Protein 5ZKP (pdb70)

InterPro domains:
  IPR000276 G protein-coupled receptor, rhodopsin-like [PF00001] (33-293)
  IPR000276 G protein-coupled receptor, rhodopsin-like [PR00237] (17-41)
  IPR000276 G protein-coupled receptor, rhodopsin-like [PR00237] (52-73)
  IPR000276 G protein-coupled receptor, rhodopsin-like [PR00237] (97-119)
  IPR000276 G protein-coupled receptor, rhodopsin-like [PR00237] (187-210)
  IPR000276 G protein-coupled receptor, rhodopsin-like [PR00237] (230-254)
  IPR000276 G protein-coupled receptor, rhodopsin-like [PR00237] (275-301)
  IPR000276 G protein-coupled receptor, rhodopsin-like [PS00237] (103-119)
  IPR002282 Platelet-activating factor receptor [PR01153] (2-20)
  IPR002282 Platelet-activating factor receptor [PR01153] (39-55)
  IPR002282 Platelet-activating factor receptor [PR01153] (73-89)
  IPR002282 Platelet-activating factor receptor [PR01153] (109-134)
  IPR002282 Platelet-activating factor receptor [PR01153] (149-171)
  IPR002282 Platelet-activating factor receptor [PR01153] (171-188)
  IPR002282 Platelet-activating factor receptor [PR01153] (211-232)
  IPR002282 Platelet-activating factor receptor [PR01153] (247-261)
  IPR002282 Platelet-activating factor receptor [PR01153] (268-280)
  IPR002282 Platelet-activating factor receptor [PR01153] (294-316)
  IPR002282 Platelet-activating factor receptor [PR01153] (317-341)
  IPR017452 GPCR, rhodopsin-like, 7TM [PS50262] (32-293)

Secondary structure (P-SEA, 3-state):
cccccccccaaaaaaaaaaaaaaaaaaaaaaaaaaaaacccccaaaaaaaaaaaaaaaaaaaaaaaaaaaaaaacccccccaaaaaaaaaaaaaaaaaaaaaaaaaaaaaaaaccccccccaaaaaaaaaaaaaacccbbbbbcccccbbbbbccccccccccaaaaaaaaaaaaaaaaaaaaaaaaaaaaaaaacccbbbbbbbbccaaaaaaaaaaaaaaaaaccbbbbbcccccccccccccccbbbbbbbbbbcccccccccaaaaaaacccccccccbbbbbbcccccccccaaaaaaaaaaaaaacccccccbbbbcccccccaaaaaaaaaaaaaaccaaaaaaaaaaaaaaaaaacccaaaaaacaaaaaaaaccccaaaaaaaaaaaaaaaaaaacccccaaaaaaaaaacaaaaaaaaaaaaaccc

B-factor: mean 105.31, std 24.88, range [57.72, 198.07]

Nearest PDB structures (foldseek):
  5zkp-assembly1_A  TM=1.002E+00  e=3.552E-67  Homo sapiens
  7ddz-assembly1_A  TM=7.246E-01  e=2.138E-30  Enterobacteria phage RB59
  7k15-assembly1_A  TM=4.803E-01  e=3.560E-31  Homo sapiens
  6li1-assembly1_A  TM=4.439E-01  e=3.660E-28  Homo sapiens
  5tgz-assembly1_A  TM=4.148E-01  e=1.248E-27  Homo sapiens

Organism: Homo sapiens (NCBI:txid9606)

Solvent-accessible surface area: 22364 Å² total; per-residue (Å²): 140,108,96,56,41,2,81,77,6,24,96,46,0,15,101,31,5,48,96,10,59,87,86,0,54,106,13,2,37,133,6,56,175,15,8,50,157,64,12,99,61,80,157,54,81,95,8,40,102,89,22,44,86,32,12,126,56,24,59,90,6,2,113,6,0,51,47,24,21,78,6,14,104,50,96,0,30,11,124,83,91,134,109,64,0,13,57,0,9,16,32,30,59,41,24,5,63,31,6,7,33,86,4,14,87,20,2,110,38,28,66,91,22,31,19,84,96,148,176,103,133,102,173,82,59,61,63,46,30,28,50,84,16,98,144,26,88,6,15,32,74,58,76,52,130,97,36,131,32,102,23,25,29,6,63,49,47,49,57,87,80,100,31,82,11,68,115,51,34,65,128,39,5,131,37,6,54,112,49,28,91,90,1,44,113,14,2,82,49,1,34,139,26,17,131,96,125,12,19,0,0,0,0,23,0,18,92,117,22,42,0,62,38,0,0,93,6,0,16,151,24,0,48,98,46,38,28,103,42,43,50,91,43,8,76,76,21,148,21,68,28,16,0,109,71,29,76,2,0,0,0,0,0,12,29,111,27,138,138,68,40,84,20,7,75,53,0,69,89,7,42,94,30,0,101,107,0,18,1,148,59,41,41,0,0,0,0,0,5,18,62,74,95,162,164,122,61,1,7,1,0,62,26,0,23,116,46,0,141,136,33,43,15,83,43,27,43,120,7,20,89,11,78,25,71,0,130,91,31,122,115,94,1,44,28,17,0,97,65,0,59,34,30,13,30,75,56,52,108,63,7,55,153,3,2,57,35,1,15,47,12,0,89,104,3,0,22,34,16,5,86,17,27,46,40,20,2,53,5,59,41,62,117,100,65,100,86,64,31,80,57,22,12,43,40,20,11,72,11,34,10,65,5,0,39,2,7,19,54,12,0,80,2,19,20,44,18,6,118,71,12,91,91,85,62,25,67,82,31,73,80,124,30,99,104,114

GO terms:
  GO:0004992 platelet activating factor receptor activity (F, TAS)
  GO:0004930 G protein-coupled receptor activity (F, TAS)
  GO:0005886 plasma membrane (C, TAS)
  GO:0006935 chemotaxis (P, TAS)
  GO:0006954 inflammatory response (P, TAS)
  GO:0006955 immune response (P, TAS)
  GO:0007186 G protein-coupled receptor signaling pathway (P, TAS)
  GO:0070821 tertiary granule membrane (C, TAS)
  GO:0030667 secretory granule membrane (C, TAS)
  GO:0005515 protein binding (F, IPI)
  GO:0005886 plasma membrane (C, IDA)
  GO:0004992 platelet activating factor receptor activity (F, IDA)
  GO:0005543 phospholipid binding (F, IDA)
  GO:0007200 phospholipase C-activating G protein-coupled receptor signaling pathway (P, IMP)

Radius of gyration: 29.9 Å; Cα contacts (8 Å, |Δi|>4): 580; chains: 1; bounding box: 45×47×102 Å

Structure (mmCIF, N/CA/C/O backbone):
data_5ZKP
#
_entry.id   5ZKP
#
_cell.length_a   67.050
_cell.length_b   67.050
_cell.length_c   280.250
_cell.angle_alpha   90.00
_cell.angle_beta   90.00
_cell.angle_gamma   120.00
#
_symmetry.space_group_name_H-M   'P 32 2 1'
#
loop_
_entity.id
_entity.type
_entity.pdbx_description
1 polymer 'Platelet-activating factor receptor,Flavodoxin,Platelet-activating factor receptor'
2 non-polymer N1,N1-dimethyl-N2-[(pyridin-3-yl)methyl]-N2-{4-[2,4,6-tri(propan-2-yl)phenyl]-1,3-thiazol-2-yl}ethane-1,2-diamine
3 non-polymer 'FLAVIN MONONUCLEOTIDE'
#
loop_
_atom_site.group_PDB
_atom_site.id
_atom_site.type_symbol
_atom_site.label_atom_id
_atom_site.label_alt_id
_atom_site.label_comp_id
_atom_site.label_asym_id
_atom_site.label_entity_id
_atom_site.label_seq_id
_atom_site.pdbx_PDB_ins_code
_atom_site.Cartn_x
_atom_site.Cartn_y
_atom_site.Cartn_z
_atom_site.occupancy
_atom_site.B_iso_or_equiv
_atom_site.auth_seq_id
_atom_site.auth_comp_id
_atom_site.auth_asym_id
_atom_site.auth_atom_id
_atom_site.pdbx_PDB_model_num
ATOM 1 N N . SER A 1 8 ? 34.981 -3.992 30.853 1.00 147.38 6 SER A N 1
ATOM 2 C CA . SER A 1 8 ? 35.470 -5.041 31.750 1.00 150.75 6 SER A CA 1
ATOM 3 C C . SER A 1 8 ? 35.985 -6.244 30.952 1.00 154.06 6 SER A C 1
ATOM 4 O O . SER A 1 8 ? 37.142 -6.632 31.130 1.00 155.44 6 SER A O 1
ATOM 6 N N . SER A 1 9 ? 35.140 -6.813 30.053 1.00 147.75 7 SER A N 1
ATOM 7 C CA . SER A 1 9 ? 35.505 -7.909 29.143 1.00 146.10 7 SER A CA 1
ATOM 8 C C . SER A 1 9 ? 36.387 -7.285 28.040 1.00 143.92 7 SER A C 1
ATOM 9 O O . SER A 1 9 ? 35.921 -7.018 26.925 1.00 140.32 7 SER A O 1
ATOM 12 N N . HIS A 1 10 ? 37.659 -7.004 28.400 1.00 139.28 8 HIS A N 1
ATOM 13 C CA . HIS A 1 10 ? 38.669 -6.355 27.560 1.00 135.80 8 HIS A CA 1
ATOM 14 C C . HIS A 1 10 ? 39.177 -7.262 26.421 1.00 132.82 8 HIS A C 1
ATOM 15 O O . HIS A 1 10 ? 40.390 -7.438 26.240 1.00 133.15 8 HIS A O 1
ATOM 17 N N . MET A 1 11 ? 38.237 -7.814 25.637 1.00 123.18 9 MET A N 1
ATOM 18 C CA . MET A 1 11 ? 38.594 -8.651 24.506 1.00 120.49 9 MET A CA 1
ATOM 19 C C . MET A 1 11 ? 39.122 -7.754 23.412 1.00 118.19 9 MET A C 1
ATOM 20 O O . MET A 1 11 ? 38.386 -6.958 22.822 1.00 114.70 9 MET A O 1
ATOM 25 N N . ASP A 1 12 ? 40.435 -7.837 23.219 1.00 113.66 10 ASP A N 1
ATOM 26 C CA . ASP A 1 12 ? 41.175 -7.019 22.283 1.00 110.92 10 ASP A CA 1
ATOM 27 C C . ASP A 1 12 ? 42.454 -7.733 21.827 1.00 114.69 10 ASP A C 1
ATOM 28 O O . ASP A 1 12 ? 42.935 -8.653 22.497 1.00 116.78 10 ASP A O 1
ATOM 33 N N . SER A 1 13 ? 42.978 -7.311 20.660 1.00 108.27 11 SER A N 1
ATOM 34 C CA . SER A 1 13 ? 44.230 -7.782 20.075 1.00 107.93 11 SER A CA 1
ATOM 35 C C . SER A 1 13 ? 45.142 -6.559 20.048 1.00 109.97 11 SER A C 1
ATOM 36 O O . SER A 1 13 ? 44.955 -5.677 19.209 1.00 107.52 11 SER A O 1
ATOM 39 N N . GLU A 1 14 ? 46.084 -6.478 21.010 1.00 107.22 12 GLU A N 1
ATOM 40 C CA . GLU A 1 14 ? 47.013 -5.356 21.171 1.00 107.36 12 GLU A CA 1
ATOM 41 C C . GLU A 1 14 ? 47.877 -5.062 19.933 1.00 108.59 12 GLU A C 1
ATOM 42 O O . GLU A 1 14 ? 48.269 -3.908 19.723 1.00 108.27 12 GLU A O 1
ATOM 44 N N . PHE A 1 15 ? 48.148 -6.096 19.107 1.00 102.58 13 PHE A N 1
ATOM 45 C CA . PHE A 1 15 ? 48.961 -5.987 17.900 1.00 100.65 13 PHE A CA 1
ATOM 46 C C . PHE A 1 15 ? 48.285 -5.174 16.790 1.00 100.08 13 PHE A C 1
ATOM 47 O O . PHE A 1 15 ? 48.986 -4.695 15.892 1.00 99.95 13 PHE A O 1
ATOM 55 N N . ARG A 1 16 ? 46.937 -5.014 16.843 1.00 92.49 14 ARG A N 1
ATOM 56 C CA . ARG A 1 16 ? 46.190 -4.278 15.817 1.00 88.24 14 ARG A CA 1
ATOM 57 C C . ARG A 1 16 ? 46.534 -2.773 15.789 1.00 92.30 14 ARG A C 1
ATOM 58 O O . ARG A 1 16 ? 46.567 -2.179 14.715 1.00 90.79 14 ARG A O 1
ATOM 66 N N . TYR A 1 17 ? 46.856 -2.190 16.939 1.00 91.19 15 TYR A N 1
ATOM 67 C CA . TYR A 1 17 ? 47.218 -0.778 17.050 1.00 92.40 15 TYR A CA 1
ATOM 68 C C . TYR A 1 17 ? 48.548 -0.429 16.374 1.00 101.17 15 TYR A C 1
ATOM 69 O O . TYR A 1 17 ? 48.824 0.745 16.140 1.00 101.72 15 TYR A O 1
ATOM 78 N N . THR A 1 18 ? 49.357 -1.449 16.054 1.00 100.38 16 THR A N 1
ATOM 79 C CA . THR A 1 18 ? 50.639 -1.314 15.364 1.00 102.38 16 THR A CA 1
ATOM 80 C C . THR A 1 18 ? 50.514 -1.889 13.929 1.00 104.47 16 THR A C 1
ATOM 81 O O . THR A 1 18 ? 51.067 -1.307 12.988 1.00 105.55 16 THR A O 1
ATOM 85 N N . LEU A 1 19 ? 49.746 -2.995 13.763 1.00 97.05 17 LEU A N 1
ATOM 86 C CA . LEU A 1 19 ? 49.518 -3.656 12.479 1.00 94.22 17 LEU A CA 1
ATOM 87 C C . LEU A 1 19 ? 48.705 -2.808 11.507 1.00 94.25 17 LEU A C 1
ATOM 88 O O . LEU A 1 19 ? 49.039 -2.778 10.318 1.00 93.79 17 LEU A O 1
ATOM 93 N N . PHE A 1 20 ? 47.621 -2.166 11.980 1.00 87.82 18 PHE A N 1
ATOM 94 C CA . PHE A 1 20 ? 46.767 -1.398 11.077 1.00 84.84 18 PHE A CA 1
ATOM 95 C C . PHE A 1 20 ? 47.398 -0.083 10.606 1.00 90.15 18 PHE A C 1
ATOM 96 O O . PHE A 1 20 ? 47.471 0.056 9.386 1.00 89.04 18 PHE A O 1
ATOM 104 N N . PRO A 1 21 ? 47.942 0.840 11.453 1.00 88.54 19 PRO A N 1
ATOM 105 C CA . PRO A 1 21 ? 48.580 2.047 10.895 1.00 89.33 19 PRO A CA 1
ATOM 106 C C . PRO A 1 21 ? 49.632 1.791 9.808 1.00 94.70 19 PRO A C 1
ATOM 107 O O . PRO A 1 21 ? 49.594 2.475 8.792 1.00 93.62 19 PRO A O 1
ATOM 111 N N . ILE A 1 22 ? 50.519 0.789 9.978 1.00 93.84 20 ILE A N 1
ATOM 112 C CA . ILE A 1 22 ? 51.549 0.478 8.978 1.00 95.64 20 ILE A CA 1
ATOM 113 C C . ILE A 1 22 ? 50.919 -0.076 7.669 1.00 98.81 20 ILE A C 1
ATOM 114 O O . ILE A 1 22 ? 51.151 0.508 6.606 1.00 98.79 20 ILE A O 1
ATOM 119 N N . VAL A 1 23 ? 50.090 -1.155 7.752 1.00 93.85 21 VAL A N 1
ATOM 120 C CA . VAL A 1 23 ? 49.436 -1.788 6.590 1.00 90.73 21 VAL A CA 1
ATOM 121 C C . VAL A 1 23 ? 48.598 -0.771 5.824 1.00 92.64 21 VAL A C 1
ATOM 122 O O . VAL A 1 23 ? 48.815 -0.603 4.629 1.00 92.60 21 VAL A O 1
ATOM 126 N N . TYR A 1 24 ? 47.701 -0.049 6.525 1.00 87.80 22 TYR A N 1
ATOM 127 C CA . TYR A 1 24 ? 46.812 0.949 5.933 1.00 85.62 22 TYR A CA 1
ATOM 128 C C . TYR A 1 24 ? 47.568 2.138 5.332 1.00 92.51 22 TYR A C 1
ATOM 129 O O . TYR A 1 24 ? 47.102 2.700 4.342 1.00 91.46 22 TYR A O 1
ATOM 138 N N . SER A 1 25 ? 48.763 2.462 5.847 1.00 92.11 23 SER A N 1
ATOM 139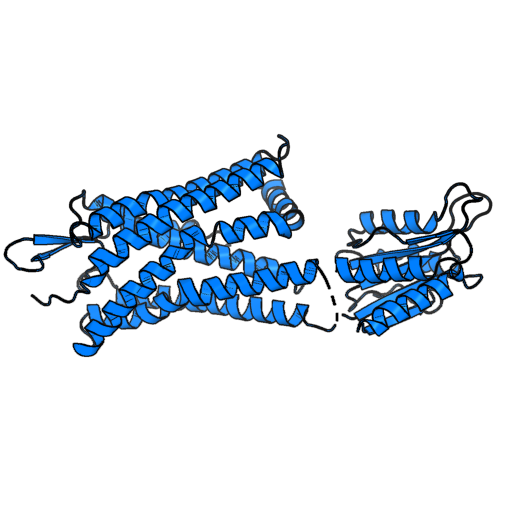 C CA . SER A 1 25 ? 49.538 3.530 5.226 1.00 94.18 23 SER A CA 1
ATOM 140 C C . SER A 1 25 ? 50.317 2.999 4.003 1.00 98.71 23 SER A C 1
ATOM 141 O O . SER A 1 25 ? 50.588 3.764 3.071 1.00 99.27 23 SER A O 1
ATOM 144 N N . ILE A 1 26 ? 50.627 1.683 3.980 1.00 94.47 24 ILE A N 1
ATOM 145 C CA . ILE A 1 26 ? 51.310 1.071 2.832 1.00 94.27 24 ILE A CA 1
ATOM 146 C C . ILE A 1 26 ? 50.285 0.866 1.709 1.00 93.53 24 ILE A C 1
ATOM 147 O O . ILE A 1 26 ? 50.568 1.208 0.564 1.00 93.03 24 ILE A O 1
ATOM 152 N N . ILE A 1 27 ? 49.076 0.388 2.044 1.00 87.61 25 ILE A N 1
ATOM 153 C CA . ILE A 1 27 ? 48.036 0.163 1.036 1.00 85.24 25 ILE A CA 1
ATOM 154 C C . ILE A 1 27 ? 47.429 1.485 0.562 1.00 88.07 25 ILE A C 1
ATOM 155 O O . ILE A 1 27 ? 46.835 1.519 -0.514 1.00 87.13 25 ILE A O 1
ATOM 160 N N . PHE A 1 28 ? 47.626 2.572 1.316 1.00 85.08 26 PHE A N 1
ATOM 161 C CA . PHE A 1 28 ? 47.187 3.893 0.877 1.00 84.39 26 PHE A CA 1
ATOM 162 C C . PHE A 1 28 ? 48.121 4.406 -0.237 1.00 88.22 26 PHE A C 1
ATOM 163 O O . PHE A 1 28 ? 47.618 4.813 -1.285 1.00 85.97 26 PHE A O 1
ATOM 171 N N . VAL A 1 29 ? 49.464 4.329 -0.043 1.00 87.48 27 VAL A N 1
ATOM 172 C CA . VAL A 1 29 ? 50.433 4.779 -1.066 1.00 90.15 27 VAL A CA 1
ATOM 173 C C . VAL A 1 29 ? 50.430 3.829 -2.284 1.00 94.60 27 VAL A C 1
ATOM 174 O O . VAL A 1 29 ? 50.352 4.307 -3.425 1.00 94.06 27 VAL A O 1
ATOM 178 N N . LEU A 1 30 ? 50.457 2.491 -2.040 1.00 91.15 28 LEU A N 1
ATOM 179 C CA . LEU A 1 30 ? 50.394 1.478 -3.109 1.00 88.95 28 LEU A CA 1
ATOM 180 C C . LEU A 1 30 ? 49.062 1.553 -3.829 1.00 88.87 28 LEU A C 1
ATOM 181 O O . LEU A 1 30 ? 49.037 1.389 -5.045 1.00 87.61 28 LEU A O 1
ATOM 186 N N . GLY A 1 31 ? 47.984 1.834 -3.082 1.00 83.70 29 GLY A N 1
ATOM 187 C CA . GLY A 1 31 ? 46.639 1.999 -3.629 1.00 81.48 29 GLY A CA 1
ATOM 188 C C . GLY A 1 31 ? 46.560 3.137 -4.631 1.00 86.65 29 GLY A C 1
ATOM 189 O O . GLY A 1 31 ? 46.144 2.931 -5.776 1.00 85.01 29 GLY A O 1
ATOM 190 N N . VAL A 1 32 ? 47.028 4.338 -4.204 1.00 84.86 30 VAL A N 1
ATOM 191 C CA . VAL A 1 32 ? 47.082 5.581 -4.987 1.00 84.77 30 VAL A CA 1
ATOM 192 C C . VAL A 1 32 ? 47.967 5.391 -6.227 1.00 89.32 30 VAL A C 1
ATOM 193 O O . VAL A 1 32 ? 47.502 5.683 -7.330 1.00 89.15 30 VAL A O 1
ATOM 197 N N . ILE A 1 33 ? 49.206 4.862 -6.057 1.00 86.50 31 ILE A N 1
ATOM 198 C CA . ILE A 1 33 ? 50.145 4.571 -7.161 1.00 87.34 31 ILE A CA 1
ATOM 199 C C . ILE A 1 33 ? 49.500 3.635 -8.211 1.00 89.64 31 ILE A C 1
ATOM 200 O O . ILE A 1 33 ? 49.540 3.945 -9.402 1.00 89.30 31 ILE A O 1
ATOM 205 N N . ALA A 1 34 ? 48.891 2.508 -7.753 1.00 85.01 32 ALA A N 1
ATOM 206 C CA . ALA A 1 34 ? 48.205 1.521 -8.583 1.00 82.49 32 ALA A CA 1
ATOM 207 C C . ALA A 1 34 ? 47.131 2.208 -9.421 1.00 87.19 32 ALA A C 1
ATOM 208 O O . ALA A 1 34 ? 47.180 2.104 -10.645 1.00 87.42 32 ALA A O 1
ATOM 210 N N . ASN A 1 35 ? 46.217 2.967 -8.769 1.00 83.77 33 ASN A N 1
ATOM 211 C CA . ASN A 1 35 ? 45.142 3.730 -9.411 1.00 83.18 33 ASN A CA 1
ATOM 212 C C . ASN A 1 35 ? 45.667 4.770 -10.413 1.00 91.53 33 ASN A C 1
ATOM 213 O O . ASN A 1 35 ? 45.064 4.972 -11.471 1.00 91.38 33 ASN A O 1
ATOM 218 N N . GLY A 1 36 ? 46.781 5.408 -10.072 1.00 91.29 34 GLY A N 1
ATOM 219 C CA . GLY A 1 36 ? 47.420 6.397 -10.927 1.00 94.09 34 GLY A CA 1
ATOM 220 C C . GLY A 1 36 ? 48.023 5.776 -12.166 1.00 99.61 34 GLY A C 1
ATOM 221 O O . GLY A 1 36 ? 47.956 6.364 -13.251 1.00 100.85 34 GLY A O 1
ATOM 222 N N . TYR A 1 37 ? 48.608 4.568 -12.010 1.00 95.43 35 TYR A N 1
ATOM 223 C CA . TYR A 1 37 ? 49.226 3.828 -13.111 1.00 95.36 35 TYR A CA 1
ATOM 224 C C . TYR A 1 37 ? 48.168 3.336 -14.120 1.00 94.48 35 TYR A C 1
ATOM 225 O O . TYR A 1 37 ? 48.485 3.159 -15.287 1.00 94.13 35 TYR A O 1
ATOM 234 N N . VAL A 1 38 ? 46.909 3.174 -13.677 1.00 87.83 36 VAL A N 1
ATOM 235 C CA . VAL A 1 38 ? 45.777 2.775 -14.512 1.00 84.99 36 VAL A CA 1
ATOM 236 C C . VAL A 1 38 ? 45.445 3.952 -15.415 1.00 91.01 36 VAL A C 1
ATOM 237 O O . VAL A 1 38 ? 45.569 3.825 -16.630 1.00 91.20 36 VAL A O 1
ATOM 241 N N . LEU A 1 39 ? 45.070 5.101 -14.817 1.00 89.63 37 LEU A N 1
ATOM 242 C CA . LEU A 1 39 ? 44.715 6.327 -15.529 1.00 91.86 37 LEU A CA 1
ATOM 243 C C . LEU A 1 39 ? 45.733 6.745 -16.602 1.00 102.54 37 LEU A C 1
ATOM 244 O O . LEU A 1 39 ? 45.327 7.069 -17.716 1.00 102.57 37 LEU A O 1
ATOM 249 N N . TRP A 1 40 ? 47.046 6.714 -16.266 1.00 104.38 38 TRP A N 1
ATOM 250 C CA . TRP A 1 40 ? 48.183 7.059 -17.138 1.00 108.50 38 TRP A CA 1
ATOM 251 C C . TRP A 1 40 ? 48.205 6.157 -18.375 1.00 111.84 38 TRP A C 1
ATOM 252 O O . TRP A 1 40 ? 48.307 6.647 -19.502 1.00 113.34 38 TRP A O 1
ATOM 263 N N . VAL A 1 41 ? 48.153 4.839 -18.140 1.00 105.99 39 VAL A N 1
ATOM 264 C CA . VAL A 1 41 ? 48.174 3.802 -19.155 1.00 104.91 39 VAL A CA 1
ATOM 265 C C . VAL A 1 41 ? 46.927 3.898 -20.053 1.00 108.16 39 VAL A C 1
ATOM 266 O O . VAL A 1 41 ? 47.081 3.899 -21.275 1.00 108.52 39 VAL A O 1
ATOM 270 N N . PHE A 1 42 ? 45.719 4.045 -19.459 1.00 103.32 40 PHE A N 1
ATOM 271 C CA . PHE A 1 42 ? 44.473 4.167 -20.217 1.00 102.45 40 PHE A CA 1
ATOM 272 C C . PHE A 1 42 ? 44.406 5.442 -21.077 1.00 109.81 40 PHE A C 1
ATOM 273 O O . PHE A 1 42 ? 44.215 5.336 -22.289 1.00 109.89 40 PHE A O 1
ATOM 281 N N . ALA A 1 43 ? 44.585 6.636 -20.470 1.00 108.99 41 ALA A N 1
ATOM 282 C CA . ALA A 1 43 ? 44.551 7.918 -21.194 1.00 111.91 41 ALA A CA 1
ATOM 283 C C . ALA A 1 43 ? 45.566 7.981 -22.332 1.00 117.89 41 ALA A C 1
ATOM 284 O O . ALA A 1 43 ? 45.413 8.801 -23.235 1.00 119.92 41 ALA A O 1
ATOM 286 N N . ARG A 1 44 ? 46.587 7.106 -22.288 1.00 114.24 42 ARG A N 1
ATOM 287 C CA . ARG A 1 44 ? 47.637 6.964 -23.296 1.00 116.37 42 ARG A CA 1
ATOM 288 C C . ARG A 1 44 ? 47.141 6.093 -24.461 1.00 117.93 42 ARG A C 1
ATOM 289 O O . ARG A 1 44 ? 47.292 6.482 -25.616 1.00 119.65 42 ARG A O 1
ATOM 297 N N . LEU A 1 45 ? 46.537 4.934 -24.155 1.00 110.95 43 LEU A N 1
ATOM 298 C CA . LEU A 1 45 ? 46.038 3.973 -25.143 1.00 108.89 43 LEU A CA 1
ATOM 299 C C . LEU A 1 45 ? 44.816 4.456 -25.948 1.00 112.92 43 LEU A C 1
ATOM 300 O O . LEU A 1 45 ? 44.469 3.838 -26.961 1.00 112.48 43 LEU A O 1
ATOM 305 N N . TYR A 1 46 ? 44.167 5.545 -25.497 1.00 109.54 44 TYR A N 1
ATOM 306 C CA . TYR A 1 46 ? 43.006 6.158 -26.149 1.00 109.25 44 TYR A CA 1
ATOM 307 C C . TYR A 1 46 ? 43.255 7.674 -26.168 1.00 114.17 44 TYR A C 1
ATOM 308 O O . TYR A 1 46 ? 42.602 8.399 -25.418 1.00 113.81 44 TYR A O 1
ATOM 317 N N . PRO A 1 47 ? 44.228 8.184 -26.960 1.00 112.60 45 PRO A N 1
ATOM 318 C CA . PRO A 1 47 ? 44.514 9.629 -26.907 1.00 115.65 45 PRO A CA 1
ATOM 319 C C . PRO A 1 47 ? 43.481 10.538 -27.572 1.00 119.84 45 PRO A C 1
ATOM 320 O O . PRO A 1 47 ? 43.347 11.698 -27.174 1.00 122.56 45 PRO A O 1
ATOM 324 N N . CYS A 1 48 ? 42.743 10.003 -28.555 1.00 113.12 46 CYS A N 1
ATOM 325 C CA . CYS A 1 48 ? 41.765 10.705 -29.381 1.00 113.85 46 CYS A CA 1
ATOM 326 C C . CYS A 1 48 ? 40.447 11.034 -28.680 1.00 112.63 46 CYS A C 1
ATOM 327 O O . CYS A 1 48 ? 39.928 10.211 -27.927 1.00 108.44 46 CYS A O 1
ATOM 330 N N . LYS A 1 49 ? 39.884 12.232 -28.984 1.00 110.31 47 LYS A N 1
ATOM 331 C CA . LYS A 1 49 ? 38.615 12.754 -28.438 1.00 109.42 47 LYS A CA 1
ATOM 332 C C . LYS A 1 49 ? 37.382 11.863 -28.750 1.00 109.96 47 LYS A C 1
ATOM 333 O O . LYS A 1 49 ? 36.368 11.952 -28.046 1.00 106.85 47 LYS A O 1
ATOM 335 N N . LYS A 1 50 ? 37.487 10.994 -29.796 1.00 106.90 48 LYS A N 1
ATOM 336 C CA . LYS A 1 50 ? 36.454 10.031 -30.210 1.00 104.79 48 LYS A CA 1
ATOM 337 C C . LYS A 1 50 ? 36.219 8.974 -29.116 1.00 107.52 48 LYS A C 1
ATOM 338 O O . LYS A 1 50 ? 35.226 8.248 -29.171 1.00 107.01 48 LYS A O 1
ATOM 344 N N . PHE A 1 51 ? 37.132 8.910 -28.122 1.00 102.59 49 PHE A N 1
ATOM 345 C CA . PHE A 1 51 ? 37.092 7.991 -26.994 1.00 98.85 49 PHE A CA 1
ATOM 346 C C . PHE A 1 51 ? 37.000 8.743 -25.655 1.00 101.20 49 PHE A C 1
ATOM 347 O O . PHE A 1 51 ? 37.533 8.267 -24.646 1.00 98.87 49 PHE A O 1
ATOM 355 N N . ASN A 1 52 ? 36.319 9.912 -25.641 1.00 98.58 50 ASN A N 1
ATOM 356 C CA . ASN A 1 52 ? 36.153 10.714 -24.424 1.00 98.07 50 ASN A CA 1
ATOM 357 C C . ASN A 1 52 ? 35.225 10.027 -23.440 1.00 99.99 50 ASN A C 1
ATOM 358 O O . ASN A 1 52 ? 35.453 10.150 -22.240 1.00 99.83 50 ASN A O 1
ATOM 363 N N . GLU A 1 53 ? 34.194 9.298 -23.930 1.00 95.10 51 GLU A N 1
ATOM 364 C CA . GLU A 1 53 ? 33.239 8.581 -23.069 1.00 92.63 51 GLU A CA 1
ATOM 365 C C . GLU A 1 53 ? 33.853 7.344 -22.390 1.00 91.47 51 GLU A C 1
ATOM 366 O O . GLU A 1 53 ? 33.488 7.049 -21.248 1.00 88.62 51 GLU A O 1
ATOM 372 N N . ILE A 1 54 ? 34.791 6.640 -23.065 1.00 87.06 52 ILE A N 1
ATOM 373 C CA . ILE A 1 54 ? 35.450 5.482 -22.454 1.00 84.24 52 ILE A CA 1
ATOM 374 C C . ILE A 1 54 ? 36.495 5.946 -21.402 1.00 88.74 52 ILE A C 1
ATOM 375 O O . ILE A 1 54 ? 36.712 5.246 -20.412 1.00 86.26 52 ILE A O 1
ATOM 380 N N . LYS A 1 55 ? 37.103 7.140 -21.609 1.00 87.84 53 LYS A N 1
ATOM 381 C CA . LYS A 1 55 ? 38.082 7.745 -20.700 1.00 87.82 53 LYS A CA 1
ATOM 382 C C . LYS A 1 55 ? 37.370 8.321 -19.483 1.00 91.55 53 LYS A C 1
ATOM 383 O O . LYS A 1 55 ? 37.855 8.121 -18.375 1.00 90.14 53 LYS A O 1
ATOM 389 N N . ILE A 1 56 ? 36.217 9.019 -19.684 1.00 90.05 54 ILE A N 1
ATOM 390 C CA . ILE A 1 56 ? 35.376 9.610 -18.624 1.00 90.98 54 ILE A CA 1
ATOM 391 C C . ILE A 1 56 ? 34.864 8.508 -17.671 1.00 95.20 54 ILE A C 1
ATOM 392 O O . ILE A 1 56 ? 34.758 8.737 -16.457 1.00 95.07 54 ILE A O 1
ATOM 397 N N . PHE A 1 57 ? 34.607 7.302 -18.221 1.00 90.86 55 PHE A N 1
ATOM 398 C CA . PHE A 1 57 ? 34.207 6.133 -17.450 1.00 88.70 55 PHE A CA 1
ATOM 399 C C . PHE A 1 57 ? 35.398 5.728 -16.568 1.00 91.30 55 PHE A C 1
ATOM 400 O O . PHE A 1 57 ? 35.217 5.537 -15.365 1.00 90.59 55 PHE A O 1
ATOM 408 N N . MET A 1 58 ? 36.613 5.641 -17.159 1.00 87.78 56 MET A N 1
ATOM 409 C CA . MET A 1 58 ? 37.835 5.267 -16.447 1.00 87.44 56 MET A CA 1
ATOM 410 C C . MET A 1 58 ? 38.222 6.240 -15.342 1.00 89.89 56 MET A C 1
ATOM 411 O O . MET A 1 58 ? 38.794 5.810 -14.339 1.00 89.40 56 MET A O 1
ATOM 416 N N . VAL A 1 59 ? 37.876 7.531 -15.507 1.00 85.31 57 VAL A N 1
ATOM 417 C CA . VAL A 1 59 ? 38.093 8.586 -14.520 1.00 85.30 57 VAL A CA 1
ATOM 418 C C . VAL A 1 59 ? 37.104 8.340 -13.355 1.00 87.21 57 VAL A C 1
ATOM 419 O O . VAL A 1 59 ? 37.526 8.315 -12.190 1.00 85.11 57 VAL A O 1
ATOM 423 N N . ASN A 1 60 ? 35.801 8.105 -13.692 1.00 83.08 58 ASN A N 1
ATOM 424 C CA . ASN A 1 60 ? 34.714 7.862 -12.730 1.00 81.63 58 ASN A CA 1
ATOM 425 C C . ASN A 1 60 ? 34.942 6.588 -11.878 1.00 83.00 58 ASN A C 1
ATOM 426 O O . ASN A 1 60 ? 34.487 6.518 -10.724 1.00 81.10 58 ASN A O 1
ATOM 431 N N . LEU A 1 61 ? 35.700 5.617 -12.434 1.00 78.77 59 LEU A N 1
ATOM 432 C CA . LEU A 1 61 ? 36.081 4.384 -11.754 1.00 76.77 59 LEU A CA 1
ATOM 433 C C . LEU A 1 61 ? 37.182 4.725 -10.771 1.00 80.82 59 LEU A C 1
ATOM 434 O O . LEU A 1 61 ? 37.079 4.346 -9.610 1.00 79.78 59 LEU A O 1
ATOM 439 N N . THR A 1 62 ? 38.187 5.515 -11.204 1.00 79.35 60 THR A N 1
ATOM 440 C CA . THR A 1 62 ? 39.283 5.968 -10.335 1.00 80.51 60 THR A CA 1
ATOM 441 C C . THR A 1 62 ? 38.770 6.847 -9.178 1.00 85.08 60 THR A C 1
ATOM 442 O O . THR A 1 62 ? 39.219 6.679 -8.043 1.00 84.68 60 THR A O 1
ATOM 446 N N . MET A 1 63 ? 37.809 7.753 -9.471 1.00 81.87 61 MET A N 1
ATOM 447 C CA . MET A 1 63 ? 37.162 8.630 -8.498 1.00 81.92 61 MET A CA 1
ATOM 448 C C . MET A 1 63 ? 36.522 7.809 -7.385 1.00 85.00 61 MET A C 1
ATOM 449 O O . MET A 1 63 ? 36.731 8.122 -6.212 1.00 84.67 61 MET A O 1
ATOM 454 N N . ALA A 1 64 ? 35.783 6.732 -7.758 1.00 80.65 62 ALA A N 1
ATOM 455 C CA . ALA A 1 64 ? 35.125 5.811 -6.828 1.00 78.96 62 ALA A CA 1
ATOM 456 C C . ALA A 1 64 ? 36.154 5.149 -5.908 1.00 82.77 62 ALA A C 1
ATOM 457 O O . ALA A 1 64 ? 36.030 5.263 -4.693 1.00 80.75 62 ALA A O 1
ATOM 459 N N . ASP A 1 65 ? 37.213 4.540 -6.489 1.00 81.63 63 ASP A N 1
ATOM 460 C CA . ASP A 1 65 ? 38.318 3.905 -5.756 1.00 82.47 63 ASP A CA 1
ATOM 461 C C . ASP A 1 65 ? 38.944 4.898 -4.774 1.00 89.01 63 ASP A C 1
ATOM 462 O O . ASP A 1 65 ? 39.217 4.532 -3.625 1.00 89.19 63 ASP A O 1
ATOM 467 N N . MET A 1 66 ? 39.113 6.168 -5.225 1.00 86.51 64 MET A N 1
ATOM 468 C CA . MET A 1 66 ? 39.662 7.266 -4.435 1.00 88.17 64 MET A CA 1
ATOM 469 C C . MET A 1 66 ? 38.800 7.670 -3.254 1.00 87.18 64 MET A C 1
ATOM 470 O O . MET A 1 66 ? 39.355 8.015 -2.222 1.00 87.25 64 MET A O 1
ATOM 475 N N . LEU A 1 67 ? 37.456 7.610 -3.399 1.00 80.11 65 LEU A N 1
ATOM 476 C CA . LEU A 1 67 ? 36.454 7.889 -2.358 1.00 78.31 65 LEU A CA 1
ATOM 477 C C . LEU A 1 67 ? 36.618 6.895 -1.190 1.00 80.62 65 LEU A C 1
ATOM 478 O O . LEU A 1 67 ? 36.317 7.232 -0.036 1.00 79.15 65 LEU A O 1
ATOM 483 N N . PHE A 1 68 ? 37.150 5.690 -1.494 1.00 76.95 66 PHE A N 1
ATOM 484 C CA . PHE A 1 68 ? 37.445 4.686 -0.480 1.00 76.38 66 PHE A CA 1
ATOM 485 C C . PHE A 1 68 ? 38.811 4.933 0.127 1.00 79.78 66 PHE A C 1
ATOM 486 O O . PHE A 1 68 ? 38.925 4.923 1.348 1.00 80.26 66 PHE A O 1
ATOM 494 N N . LEU A 1 69 ? 39.844 5.151 -0.715 1.00 75.86 67 LEU A N 1
ATOM 495 C CA . LEU A 1 69 ? 41.219 5.410 -0.277 1.00 76.89 67 LEU A CA 1
ATOM 496 C C . LEU A 1 69 ? 41.326 6.568 0.734 1.00 82.75 67 LEU A C 1
ATOM 497 O O . LEU A 1 69 ? 42.125 6.463 1.663 1.00 84.42 67 LEU A O 1
ATOM 502 N N . ILE A 1 70 ? 40.463 7.615 0.623 1.00 78.85 68 ILE A N 1
ATOM 503 C CA . ILE A 1 70 ? 40.430 8.728 1.596 1.00 79.87 68 ILE A CA 1
ATOM 504 C C . ILE A 1 70 ? 39.820 8.316 2.953 1.00 81.76 68 ILE A C 1
ATOM 505 O O . ILE A 1 70 ? 39.936 9.088 3.896 1.00 83.05 68 ILE A O 1
ATOM 510 N N . THR A 1 71 ? 39.189 7.129 3.071 1.00 75.15 69 THR A N 1
ATOM 511 C CA . THR A 1 71 ? 38.645 6.708 4.362 1.00 74.20 69 THR A CA 1
ATOM 512 C C . THR A 1 71 ? 39.764 6.117 5.207 1.00 77.41 69 THR A C 1
ATOM 513 O O . THR A 1 71 ? 39.737 6.248 6.436 1.00 77.28 69 THR A O 1
ATOM 517 N N . LEU A 1 72 ? 40.764 5.493 4.544 1.00 73.13 70 LEU A N 1
ATOM 518 C CA . LEU A 1 72 ? 41.909 4.852 5.201 1.00 73.76 70 LEU A CA 1
ATOM 519 C C . LEU A 1 72 ? 42.647 5.764 6.225 1.00 80.15 70 LEU A C 1
ATOM 520 O O . LEU A 1 72 ? 42.838 5.275 7.345 1.00 81.58 70 LEU A O 1
ATOM 525 N N . PRO A 1 73 ? 42.974 7.073 5.965 1.00 76.85 71 PRO A N 1
ATOM 526 C CA . PRO A 1 73 ? 43.621 7.893 7.027 1.00 78.22 71 PRO A CA 1
ATOM 527 C C . PRO A 1 73 ? 42.837 7.967 8.351 1.00 81.42 71 PRO A C 1
ATOM 528 O O . PRO A 1 73 ? 43.458 7.983 9.412 1.00 82.71 71 PRO A O 1
ATOM 532 N N . LEU A 1 74 ? 41.481 7.958 8.292 1.00 75.69 72 LEU A N 1
ATOM 533 C CA . LEU A 1 74 ? 40.608 7.965 9.468 1.00 74.67 72 LEU A CA 1
ATOM 534 C C . LEU A 1 74 ? 40.873 6.723 10.294 1.00 80.28 72 LEU A C 1
ATOM 535 O O . LEU A 1 74 ? 41.001 6.835 11.514 1.00 83.24 72 LEU A O 1
ATOM 540 N N . TRP A 1 75 ? 40.999 5.550 9.642 1.00 74.84 73 TRP A N 1
ATOM 541 C CA . TRP A 1 75 ? 41.296 4.302 10.346 1.00 75.04 73 TRP A CA 1
ATOM 542 C C . TRP A 1 75 ? 42.711 4.340 10.908 1.00 79.79 73 TRP A C 1
ATOM 543 O O . TRP A 1 75 ? 42.907 3.998 12.072 1.00 79.58 73 TRP A O 1
ATOM 554 N N . ILE A 1 76 ? 43.686 4.804 10.106 1.00 77.03 74 ILE A N 1
ATOM 555 C CA . ILE A 1 76 ? 45.074 4.952 10.563 1.00 79.41 74 ILE A CA 1
ATOM 556 C C . ILE A 1 76 ? 45.118 5.738 11.894 1.00 85.21 74 ILE A C 1
ATOM 557 O O . ILE A 1 76 ? 45.678 5.240 12.868 1.00 85.96 74 ILE A O 1
ATOM 562 N N . VAL A 1 77 ? 44.481 6.924 11.936 1.00 81.87 75 VAL A N 1
ATOM 563 C CA . VAL A 1 77 ? 44.411 7.787 13.123 1.00 83.54 75 VAL A CA 1
ATOM 564 C C . VAL A 1 77 ? 43.597 7.086 14.235 1.00 88.32 75 VAL A C 1
ATOM 565 O O . VAL A 1 77 ? 44.045 7.067 15.388 1.00 89.77 75 VAL A O 1
ATOM 569 N N . TYR A 1 78 ? 42.456 6.448 13.872 1.00 82.65 76 TYR A N 1
ATOM 570 C CA . TYR A 1 78 ? 41.615 5.691 14.813 1.00 81.81 76 TYR A CA 1
ATOM 571 C C . TYR A 1 78 ? 42.407 4.605 15.553 1.00 85.80 76 TYR A C 1
ATOM 572 O O . TYR A 1 78 ? 42.275 4.490 16.757 1.00 86.29 76 TYR A O 1
ATOM 581 N N . TYR A 1 79 ? 43.232 3.838 14.835 1.00 83.16 77 TYR A N 1
ATOM 582 C CA . TYR A 1 79 ? 44.087 2.790 15.382 1.00 84.78 77 TYR A CA 1
ATOM 583 C C . TYR A 1 79 ? 45.313 3.367 16.084 1.00 91.57 77 TYR A C 1
ATOM 584 O O . TYR A 1 79 ? 45.726 2.819 17.105 1.00 93.08 77 TYR A O 1
ATOM 593 N N . GLN A 1 80 ? 45.883 4.483 15.556 1.00 89.50 78 GLN A N 1
ATOM 594 C CA . GLN A 1 80 ? 47.059 5.165 16.121 1.00 92.30 78 GLN A CA 1
ATOM 595 C C . GLN A 1 80 ? 46.793 5.618 17.539 1.00 98.93 78 GLN A C 1
ATOM 596 O O . GLN A 1 80 ? 47.669 5.476 18.393 1.00 101.90 78 GLN A O 1
ATOM 602 N N . ASN A 1 81 ? 45.570 6.113 17.808 1.00 94.15 79 ASN A N 1
ATOM 603 C CA . ASN A 1 81 ? 45.193 6.528 19.148 1.00 95.40 79 ASN A CA 1
ATOM 604 C C . ASN A 1 81 ? 44.445 5.395 19.910 1.00 100.05 79 ASN A C 1
ATOM 605 O O . ASN A 1 81 ? 43.526 5.646 20.701 1.00 101.10 79 ASN A O 1
ATOM 610 N N . GLN A 1 82 ? 44.915 4.143 19.688 1.00 95.38 80 GLN A N 1
ATOM 611 C CA . GLN A 1 82 ? 44.529 2.876 20.330 1.00 93.88 80 GLN A CA 1
ATOM 612 C C . GLN A 1 82 ? 43.036 2.484 20.220 1.00 94.72 80 GLN A C 1
ATOM 613 O O . GLN A 1 82 ? 42.487 1.868 21.133 1.00 94.40 80 GLN A O 1
ATOM 619 N N . GLY A 1 83 ? 42.445 2.707 19.056 1.00 88.90 81 GLY A N 1
ATOM 620 C CA . GLY A 1 83 ? 41.056 2.337 18.813 1.00 86.52 81 GLY A CA 1
ATOM 621 C C . GLY A 1 83 ? 40.067 3.254 19.502 1.00 89.90 81 GLY A C 1
ATOM 622 O O . GLY A 1 83 ? 39.147 2.784 20.172 1.00 86.32 81 GLY A O 1
ATOM 623 N N . ASN A 1 84 ? 40.237 4.581 19.301 1.00 89.39 82 ASN A N 1
ATOM 624 C CA . ASN A 1 84 ? 39.373 5.620 19.856 1.00 90.17 82 ASN A CA 1
ATOM 625 C C . ASN A 1 84 ? 38.837 6.590 18.761 1.00 95.19 82 ASN A C 1
ATOM 626 O O . ASN A 1 84 ? 39.581 7.440 18.285 1.00 97.09 82 ASN A O 1
ATOM 631 N N . TRP A 1 85 ? 37.555 6.452 18.355 1.00 90.57 83 TRP A N 1
ATOM 632 C CA . TRP A 1 85 ? 36.924 7.310 17.344 1.00 89.70 83 TRP A CA 1
ATOM 633 C C . TRP A 1 85 ? 36.535 8.676 17.940 1.00 92.73 83 TRP A C 1
ATOM 634 O O . TRP A 1 85 ? 35.405 8.864 18.408 1.00 91.51 83 TRP A O 1
ATOM 645 N N . ILE A 1 86 ? 37.486 9.628 17.907 1.00 90.01 84 ILE A N 1
ATOM 646 C CA . ILE A 1 86 ? 37.325 10.978 18.461 1.00 91.47 84 ILE A CA 1
ATOM 647 C C . ILE A 1 86 ? 36.448 11.858 17.567 1.00 94.41 84 ILE A C 1
ATOM 648 O O . ILE A 1 86 ? 35.687 12.687 18.076 1.00 95.07 84 ILE A O 1
ATOM 653 N N . LEU A 1 87 ? 36.554 11.680 16.245 1.00 89.03 85 LEU A N 1
ATOM 654 C CA . LEU A 1 87 ? 35.813 12.484 15.273 1.00 88.64 85 LEU A CA 1
ATOM 655 C C . LEU A 1 87 ? 34.284 12.280 15.368 1.00 92.90 85 LEU A C 1
ATOM 656 O O . LEU A 1 87 ? 33.877 11.324 16.025 1.00 91.35 85 LEU A O 1
ATOM 661 N N . PRO A 1 88 ? 33.415 13.178 14.810 1.00 91.16 86 PRO A N 1
ATOM 662 C CA . PRO A 1 88 ? 31.955 12.974 14.937 1.00 90.79 86 PRO A CA 1
ATOM 663 C C . PRO A 1 88 ? 31.489 11.557 14.641 1.00 93.26 86 PRO A C 1
ATOM 664 O O . PRO A 1 88 ? 32.093 10.855 13.831 1.00 91.49 86 PRO A O 1
ATOM 668 N N . LYS A 1 89 ? 30.452 11.118 15.347 1.00 90.18 87 LYS A N 1
ATOM 669 C CA . LYS A 1 89 ? 29.954 9.755 15.229 1.00 88.21 87 LYS A CA 1
ATOM 670 C C . LYS A 1 89 ? 29.483 9.423 13.824 1.00 91.60 87 LYS A C 1
ATOM 671 O O . LYS A 1 89 ? 29.861 8.376 13.304 1.00 90.78 87 LYS A O 1
ATOM 677 N N . PHE A 1 90 ? 28.754 10.345 13.168 1.00 88.41 88 PHE A N 1
ATOM 678 C CA . PHE A 1 90 ? 28.247 10.145 11.804 1.00 87.12 88 PHE A CA 1
ATOM 679 C C . PHE A 1 90 ? 29.360 9.875 10.773 1.00 90.58 88 PHE A C 1
ATOM 680 O O . PHE A 1 90 ? 29.087 9.263 9.744 1.00 91.35 88 PHE A O 1
ATOM 688 N N . LEU A 1 91 ? 30.610 10.277 11.064 1.00 85.46 89 LEU A N 1
ATOM 689 C CA . LEU A 1 91 ? 31.767 10.000 10.216 1.00 83.23 89 LEU A CA 1
ATOM 690 C C . LEU A 1 91 ? 32.144 8.533 10.288 1.00 87.13 89 LEU A C 1
ATOM 691 O O . LEU A 1 91 ? 32.616 7.999 9.294 1.00 85.60 89 LEU A O 1
ATOM 696 N N . CYS A 1 92 ? 31.924 7.878 11.454 1.00 85.67 90 CYS A N 1
ATOM 697 C CA . CYS A 1 92 ? 32.180 6.447 11.663 1.00 85.29 90 CYS A CA 1
ATOM 698 C C . CYS A 1 92 ? 31.214 5.623 10.789 1.00 85.59 90 CYS A C 1
ATOM 699 O O . CYS A 1 92 ? 31.649 4.679 10.123 1.00 82.62 90 CYS A O 1
ATOM 702 N N . ASN A 1 93 ? 29.928 6.056 10.729 1.00 81.74 91 ASN A N 1
ATOM 703 C CA . ASN A 1 93 ? 28.872 5.477 9.900 1.00 80.04 91 ASN A CA 1
ATOM 704 C C . ASN A 1 93 ? 29.295 5.586 8.446 1.00 84.00 91 ASN A C 1
ATOM 705 O O . ASN A 1 93 ? 29.156 4.614 7.708 1.00 84.31 91 ASN A O 1
ATOM 710 N N . VAL A 1 94 ? 29.846 6.763 8.043 1.00 80.12 92 VAL A N 1
ATOM 711 C CA . VAL A 1 94 ? 30.315 7.073 6.683 1.00 78.26 92 VAL A CA 1
ATOM 712 C C . VAL A 1 94 ? 31.527 6.236 6.291 1.00 79.39 92 VAL A C 1
ATOM 713 O O . VAL A 1 94 ? 31.491 5.617 5.240 1.00 78.25 92 VAL A O 1
ATOM 717 N N . ALA A 1 95 ? 32.587 6.222 7.120 1.00 76.27 93 ALA A N 1
ATOM 718 C CA . ALA A 1 95 ? 33.831 5.475 6.891 1.00 75.80 93 ALA A CA 1
ATOM 719 C C . ALA A 1 95 ? 33.605 3.984 6.692 1.00 79.87 93 ALA A C 1
ATOM 720 O O . ALA A 1 95 ? 34.094 3.420 5.700 1.00 79.46 93 ALA A O 1
ATOM 722 N N . GLY A 1 96 ? 32.869 3.381 7.631 1.00 76.49 94 GLY A N 1
ATOM 723 C CA . GLY A 1 96 ? 32.504 1.968 7.634 1.00 75.92 94 GLY A CA 1
ATOM 724 C C . GLY A 1 96 ? 31.556 1.585 6.513 1.00 79.28 94 GLY A C 1
ATOM 725 O O . GLY A 1 96 ? 31.776 0.575 5.839 1.00 77.94 94 GLY A O 1
ATOM 726 N N . CYS A 1 97 ? 30.509 2.406 6.282 1.00 76.25 95 CYS A N 1
ATOM 727 C CA . CYS A 1 97 ? 29.554 2.209 5.191 1.00 75.76 95 CYS A CA 1
ATOM 728 C C . CYS A 1 97 ? 30.295 2.118 3.838 1.00 76.57 95 CYS A C 1
ATOM 729 O O . CYS A 1 97 ? 29.983 1.249 3.026 1.00 76.86 95 CYS A O 1
ATOM 732 N N . LEU A 1 98 ? 31.289 2.992 3.622 1.00 70.03 96 LEU A N 1
ATOM 733 C CA . LEU A 1 98 ? 32.114 3.009 2.418 1.00 68.07 96 LEU A CA 1
ATOM 734 C C . LEU A 1 98 ? 33.039 1.797 2.340 1.00 69.87 96 LEU A C 1
ATOM 735 O O . LEU A 1 98 ? 33.408 1.410 1.244 1.00 67.79 96 LEU A O 1
ATOM 740 N N . PHE A 1 99 ? 33.420 1.200 3.487 1.00 67.77 97 PHE A N 1
ATOM 741 C CA . PHE A 1 99 ? 34.268 0.006 3.482 1.00 67.76 97 PHE A CA 1
ATOM 742 C C . PHE A 1 99 ? 33.442 -1.128 2.896 1.00 74.14 97 PHE A C 1
ATOM 743 O O . PHE A 1 99 ? 33.885 -1.764 1.941 1.00 73.49 97 PHE A O 1
ATOM 751 N N . PHE A 1 100 ? 32.200 -1.299 3.413 1.00 71.77 98 PHE A N 1
ATOM 752 C CA . PHE A 1 100 ? 31.194 -2.273 2.992 1.00 71.19 98 PHE A CA 1
ATOM 753 C C . PHE A 1 100 ? 30.891 -2.139 1.509 1.00 74.16 98 PHE A C 1
ATOM 754 O O . PHE A 1 100 ? 30.959 -3.141 0.791 1.00 75.50 98 PHE A O 1
ATOM 762 N N . ILE A 1 101 ? 30.555 -0.906 1.045 1.00 67.73 99 ILE A N 1
ATOM 763 C CA . ILE A 1 101 ? 30.243 -0.624 -0.365 1.00 64.87 99 ILE A CA 1
ATOM 764 C C . ILE A 1 101 ? 31.447 -0.955 -1.223 1.00 66.68 99 ILE A C 1
ATOM 765 O O . ILE A 1 101 ? 31.295 -1.745 -2.142 1.00 67.06 99 ILE A O 1
ATOM 770 N N . ASN A 1 102 ? 32.645 -0.475 -0.864 1.00 62.12 100 ASN A N 1
ATOM 771 C CA . ASN A 1 102 ? 33.862 -0.809 -1.609 1.00 61.95 100 ASN A CA 1
ATOM 772 C C . ASN A 1 102 ? 34.135 -2.320 -1.670 1.00 68.05 100 ASN A C 1
ATOM 773 O O . ASN A 1 102 ? 34.402 -2.834 -2.750 1.00 68.35 100 ASN A O 1
ATOM 778 N N . THR A 1 103 ? 34.045 -3.020 -0.533 1.00 65.80 101 THR A N 1
ATOM 779 C CA . THR A 1 103 ? 34.289 -4.461 -0.409 1.00 65.74 101 THR A CA 1
ATOM 780 C C . THR A 1 103 ? 33.430 -5.278 -1.389 1.00 70.24 101 THR A C 1
ATOM 781 O O . THR A 1 103 ? 33.993 -6.001 -2.221 1.00 69.91 101 THR A O 1
ATOM 785 N N . TYR A 1 104 ? 32.081 -5.121 -1.330 1.00 66.99 102 TYR A N 1
ATOM 786 C CA . TYR A 1 104 ? 31.160 -5.909 -2.157 1.00 66.76 102 TYR A CA 1
ATOM 787 C C . TYR A 1 104 ? 31.026 -5.404 -3.597 1.00 71.63 102 TYR A C 1
ATOM 788 O O . TYR A 1 104 ? 30.491 -6.135 -4.438 1.00 71.08 102 TYR A O 1
ATOM 797 N N . CYS A 1 105 ? 31.586 -4.213 -3.904 1.00 68.42 103 CYS A N 1
ATOM 798 C CA . CYS A 1 105 ? 31.622 -3.697 -5.270 1.00 67.75 103 CYS A CA 1
ATOM 799 C C . CYS A 1 105 ? 32.851 -4.268 -5.946 1.00 69.86 103 CYS A C 1
ATOM 800 O O . CYS A 1 105 ? 32.811 -4.579 -7.132 1.00 67.99 103 CYS A O 1
ATOM 803 N N . SER A 1 106 ? 33.929 -4.455 -5.155 1.00 66.84 104 SER A N 1
ATOM 804 C CA . SER A 1 106 ? 35.193 -5.077 -5.546 1.00 66.96 104 SER A CA 1
ATOM 805 C C . SER A 1 106 ? 34.952 -6.553 -5.811 1.00 70.17 104 SER A C 1
ATOM 806 O O . SER A 1 106 ? 35.668 -7.146 -6.611 1.00 67.94 104 SER A O 1
ATOM 809 N N . VAL A 1 107 ? 33.989 -7.159 -5.073 1.00 68.73 105 VAL A N 1
ATOM 810 C CA . VAL A 1 107 ? 33.610 -8.563 -5.204 1.00 69.55 105 VAL A CA 1
ATOM 811 C C . VAL A 1 107 ? 32.807 -8.741 -6.494 1.00 73.82 105 VAL A C 1
ATOM 812 O O . VAL A 1 107 ? 33.169 -9.585 -7.310 1.00 73.56 105 VAL A O 1
ATOM 816 N N . ALA A 1 108 ? 31.768 -7.900 -6.698 1.00 70.99 106 ALA A N 1
ATOM 817 C CA . ALA A 1 108 ? 30.913 -7.873 -7.884 1.00 71.39 106 ALA A CA 1
ATOM 818 C C . ALA A 1 108 ? 31.713 -7.675 -9.171 1.00 80.04 106 ALA A C 1
ATOM 819 O O . ALA A 1 108 ? 31.459 -8.359 -10.165 1.00 80.63 106 ALA A O 1
ATOM 821 N N . PHE A 1 109 ? 32.687 -6.760 -9.150 1.00 79.48 107 PHE A N 1
ATOM 822 C CA . PHE A 1 109 ? 33.499 -6.446 -10.323 1.00 80.41 107 PHE A CA 1
ATOM 823 C C . PHE A 1 109 ? 34.430 -7.588 -10.696 1.00 82.09 107 PHE A C 1
ATOM 824 O O . PHE A 1 109 ? 34.486 -7.924 -11.880 1.00 81.76 107 PHE A O 1
ATOM 832 N N . LEU A 1 110 ? 35.061 -8.263 -9.703 1.00 76.86 108 LEU A N 1
ATOM 833 C CA . LEU A 1 110 ? 35.873 -9.453 -9.979 1.00 76.50 108 LEU A CA 1
ATOM 834 C C . LEU A 1 110 ? 34.976 -10.614 -10.444 1.00 81.52 108 LEU A C 1
ATOM 835 O O . LEU A 1 110 ? 35.434 -11.521 -11.146 1.00 81.43 108 LEU A O 1
ATOM 840 N N . GLY A 1 111 ? 33.697 -10.535 -10.079 1.00 77.78 109 GLY A N 1
ATOM 841 C CA . GLY A 1 111 ? 32.677 -11.481 -10.494 1.00 77.84 109 GLY A CA 1
ATOM 842 C C . GLY A 1 111 ? 32.306 -11.287 -11.947 1.00 80.59 109 GLY A C 1
ATOM 843 O O . GLY A 1 111 ? 32.234 -12.260 -12.708 1.00 80.73 109 GLY A O 1
ATOM 844 N N . VAL A 1 112 ? 32.079 -10.017 -12.338 1.00 75.79 110 VAL A N 1
ATOM 845 C CA . VAL A 1 112 ? 31.707 -9.608 -13.703 1.00 75.01 110 VAL A CA 1
ATOM 846 C C . VAL A 1 112 ? 32.848 -9.913 -14.708 1.00 75.70 110 VAL A C 1
ATOM 847 O O . VAL A 1 112 ? 32.572 -10.443 -15.783 1.00 75.01 110 VAL A O 1
ATOM 851 N N . ILE A 1 113 ? 34.117 -9.641 -14.330 1.00 70.81 111 ILE A N 1
ATOM 852 C CA . ILE A 1 113 ? 35.297 -9.953 -15.148 1.00 69.68 111 ILE A CA 1
ATOM 853 C C . ILE A 1 113 ? 35.309 -11.448 -15.457 1.00 72.40 111 ILE A C 1
ATOM 854 O O . ILE A 1 113 ? 35.438 -11.808 -16.615 1.00 71.59 111 ILE A O 1
ATOM 859 N N . THR A 1 114 ? 35.092 -12.296 -14.435 1.00 70.27 112 THR A N 1
ATOM 860 C CA . THR A 1 114 ? 35.030 -13.764 -14.514 1.00 70.74 112 THR A CA 1
ATOM 861 C C . THR A 1 114 ? 33.872 -14.249 -15.384 1.00 75.33 112 THR A C 1
ATOM 862 O O . THR A 1 114 ? 34.097 -15.062 -16.281 1.00 74.79 112 THR A O 1
ATOM 866 N N . TYR A 1 115 ? 32.646 -13.753 -15.126 1.00 72.99 113 TYR A N 1
ATOM 867 C CA . TYR A 1 115 ? 31.453 -14.137 -15.879 1.00 73.88 113 TYR A CA 1
ATOM 868 C C . TYR A 1 115 ? 31.564 -13.842 -17.368 1.00 76.40 113 TYR A C 1
ATOM 869 O O . TYR A 1 115 ? 31.178 -14.679 -18.187 1.00 76.91 113 TYR A O 1
ATOM 878 N N . ASN A 1 116 ? 32.069 -12.651 -17.713 1.00 71.16 114 ASN A N 1
ATOM 879 C CA . ASN A 1 116 ? 32.225 -12.217 -19.096 1.00 70.01 114 ASN A CA 1
ATOM 880 C C . ASN A 1 116 ? 33.353 -12.971 -19.808 1.00 70.90 114 ASN A C 1
ATOM 881 O O . ASN A 1 116 ? 33.177 -13.337 -20.977 1.00 70.15 114 ASN A O 1
ATOM 886 N N . ARG A 1 117 ? 34.473 -13.269 -19.091 1.00 65.87 115 ARG A N 1
ATOM 887 C CA . ARG A 1 117 ? 35.559 -14.089 -19.642 1.00 65.51 115 ARG A CA 1
ATOM 888 C C . ARG A 1 117 ? 35.036 -15.508 -19.802 1.00 72.26 115 ARG A C 1
ATOM 889 O O . ARG A 1 117 ? 35.434 -16.195 -20.739 1.00 73.07 115 ARG A O 1
ATOM 897 N N . TYR A 1 118 ? 34.102 -15.928 -18.906 1.00 68.88 116 TYR A N 1
ATOM 898 C CA . TYR A 1 118 ? 33.439 -17.229 -18.978 1.00 68.78 116 TYR A CA 1
ATOM 899 C C . TYR A 1 118 ? 32.574 -17.320 -20.241 1.00 73.38 116 TYR A C 1
ATOM 900 O O . TYR A 1 118 ? 32.710 -18.290 -20.977 1.00 73.44 116 TYR A O 1
ATOM 909 N N . GLN A 1 119 ? 31.736 -16.291 -20.511 1.00 71.11 117 GLN A N 1
ATOM 910 C CA . GLN A 1 119 ? 30.878 -16.188 -21.701 1.00 72.97 117 GLN A CA 1
ATOM 911 C C . GLN A 1 119 ? 31.710 -16.059 -23.024 1.00 80.74 117 GLN A C 1
ATOM 912 O O . GLN A 1 119 ? 31.159 -16.167 -24.125 1.00 80.50 117 GLN A O 1
ATOM 918 N N . ALA A 1 120 ? 33.028 -15.825 -22.896 1.00 79.52 118 ALA A N 1
ATOM 919 C CA . ALA A 1 120 ? 33.953 -15.663 -24.005 1.00 79.84 118 ALA A CA 1
ATOM 920 C C . ALA A 1 120 ? 34.748 -16.939 -24.257 1.00 86.81 118 ALA A C 1
ATOM 921 O O . ALA A 1 120 ? 34.741 -17.411 -25.390 1.00 88.25 118 ALA A O 1
ATOM 923 N N . VAL A 1 121 ? 35.426 -17.499 -23.227 1.00 84.73 119 VAL A N 1
ATOM 924 C CA . VAL A 1 121 ? 36.226 -18.734 -23.338 1.00 86.43 119 VAL A CA 1
ATOM 925 C C . VAL A 1 121 ? 35.313 -19.951 -23.577 1.00 96.82 119 VAL A C 1
ATOM 926 O O . VAL A 1 121 ? 35.688 -20.863 -24.316 1.00 98.69 119 VAL A O 1
ATOM 930 N N . THR A 1 122 ? 34.107 -19.937 -22.994 1.00 96.19 120 THR A N 1
ATOM 931 C CA . THR A 1 122 ? 33.086 -20.973 -23.193 1.00 98.53 120 THR A CA 1
ATOM 932 C C . THR A 1 122 ? 31.917 -20.278 -23.867 1.00 106.85 120 THR A C 1
ATOM 933 O O . THR A 1 122 ? 31.779 -19.063 -23.720 1.00 106.14 120 THR A O 1
ATOM 937 N N . ARG A 1 123 ? 31.064 -21.034 -24.571 1.00 107.24 121 ARG A N 1
ATOM 938 C CA . ARG A 1 123 ? 29.864 -20.515 -25.231 1.00 109.07 121 ARG A CA 1
ATOM 939 C C . ARG A 1 123 ? 30.075 -19.204 -26.053 1.00 115.37 121 ARG A C 1
ATOM 940 O O . ARG A 1 123 ? 29.277 -18.275 -25.893 1.00 114.89 121 ARG A O 1
ATOM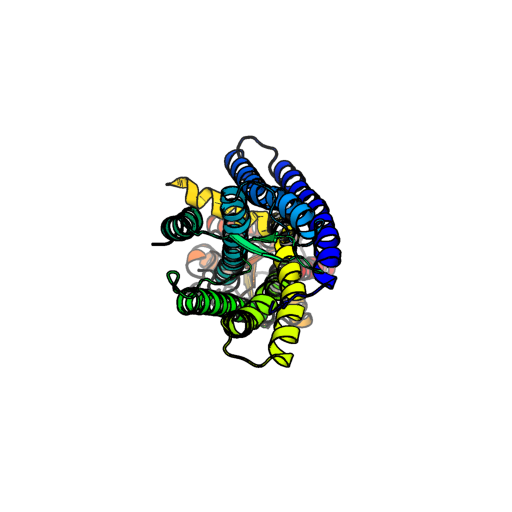 942 N N . PRO A 1 124 ? 31.099 -19.083 -26.943 1.00 114.54 122 PRO A N 1
ATOM 943 C CA . PRO A 1 124 ? 31.211 -17.852 -27.745 1.00 114.85 122 PRO A CA 1
ATOM 944 C C . PRO A 1 124 ? 30.321 -17.904 -29.019 1.00 121.92 122 PRO A C 1
ATOM 945 O O . PRO A 1 124 ? 30.807 -18.083 -30.152 1.00 121.66 122 PRO A O 1
ATOM 949 N N . ILE A 1 125 ? 28.986 -17.769 -28.807 1.00 119.69 123 ILE A N 1
ATOM 950 C CA . ILE A 1 125 ? 27.949 -17.762 -29.844 1.00 135.44 123 ILE A CA 1
ATOM 951 C C . ILE A 1 125 ? 27.120 -16.469 -29.788 1.00 145.38 123 ILE A C 1
ATOM 952 O O . ILE A 1 125 ? 27.389 -15.576 -28.977 1.00 95.80 123 ILE A O 1
ATOM 954 N N . SER A 1 140 ? 15.717 -7.431 -14.520 1.00 151.53 138 SER A N 1
ATOM 955 C CA . SER A 1 140 ? 16.541 -6.812 -13.487 1.00 149.20 138 SER A CA 1
ATOM 956 C C . SER A 1 140 ? 18.006 -7.242 -13.638 1.00 150.14 138 SER A C 1
ATOM 957 O O . SER A 1 140 ? 18.277 -8.443 -13.739 1.00 148.69 138 SER A O 1
ATOM 960 N N . LEU A 1 141 ? 18.946 -6.260 -13.672 1.00 145.77 139 LEU A N 1
ATOM 961 C CA . LEU A 1 141 ? 20.389 -6.505 -13.840 1.00 142.97 139 LEU A CA 1
ATOM 962 C C . LEU A 1 141 ? 21.313 -5.629 -12.956 1.00 145.89 139 LEU A C 1
ATOM 963 O O . LEU A 1 141 ? 22.244 -6.163 -12.345 1.00 143.31 139 LEU A O 1
ATOM 965 N N . VAL A 1 142 ? 21.077 -4.299 -12.911 1.00 144.28 140 VAL A N 1
ATOM 966 C CA . VAL A 1 142 ? 21.882 -3.350 -12.119 1.00 143.34 140 VAL A CA 1
ATOM 967 C C . VAL A 1 142 ? 21.434 -3.374 -10.636 1.00 148.85 140 VAL A C 1
ATOM 968 O O . VAL A 1 142 ? 20.236 -3.301 -10.344 1.00 150.74 140 VAL A O 1
ATOM 972 N N . ILE A 1 143 ? 22.415 -3.497 -9.715 1.00 144.13 141 ILE A N 1
ATOM 973 C CA . ILE A 1 143 ? 22.221 -3.570 -8.260 1.00 144.40 141 ILE A CA 1
ATOM 974 C C . ILE A 1 143 ? 22.215 -2.177 -7.565 1.00 149.59 141 ILE A C 1
ATOM 975 O O . ILE A 1 143 ? 22.571 -2.079 -6.382 1.00 148.64 141 ILE A O 1
ATOM 980 N N . TRP A 1 144 ? 21.770 -1.119 -8.285 1.00 147.84 142 TRP A N 1
ATOM 981 C CA . TRP A 1 144 ? 21.650 0.241 -7.745 1.00 148.69 142 TRP A CA 1
ATOM 982 C C . TRP A 1 144 ? 20.619 0.245 -6.596 1.00 152.33 142 TRP A C 1
ATOM 983 O O . TRP A 1 144 ? 20.893 0.804 -5.533 1.00 151.53 142 TRP A O 1
ATOM 994 N N . VAL A 1 145 ? 19.458 -0.425 -6.811 1.00 149.25 143 VAL A N 1
ATOM 995 C CA . VAL A 1 145 ? 18.344 -0.560 -5.862 1.00 150.57 143 VAL A CA 1
ATOM 996 C C . VAL A 1 145 ? 18.768 -1.182 -4.530 1.00 151.32 143 VAL A C 1
ATOM 997 O O . VAL A 1 145 ? 18.242 -0.805 -3.478 1.00 152.18 143 VAL A O 1
ATOM 999 N N . ALA A 1 146 ? 19.723 -2.132 -4.591 1.00 143.91 144 ALA A N 1
ATOM 1000 C CA . ALA A 1 146 ? 20.266 -2.854 -3.443 1.00 141.49 144 ALA A CA 1
ATOM 1001 C C . ALA A 1 146 ? 21.108 -1.957 -2.555 1.00 140.12 144 ALA A C 1
ATOM 1002 O O . ALA A 1 146 ? 20.706 -1.689 -1.425 1.00 140.43 144 ALA A O 1
ATOM 1004 N N . ILE A 1 147 ? 22.242 -1.452 -3.082 1.00 132.62 145 ILE A N 1
ATOM 1005 C CA . ILE A 1 147 ? 23.203 -0.603 -2.362 1.00 130.64 145 ILE A CA 1
ATOM 1006 C C . ILE A 1 147 ? 22.586 0.718 -1.831 1.00 133.61 145 ILE A C 1
ATOM 1007 O O . ILE A 1 147 ? 23.259 1.435 -1.092 1.00 133.00 145 ILE A O 1
ATOM 1012 N N . VAL A 1 148 ? 21.315 1.014 -2.176 1.00 130.00 146 VAL A N 1
ATOM 1013 C CA . VAL A 1 148 ? 20.588 2.187 -1.685 1.00 130.72 146 VAL A CA 1
ATOM 1014 C C . VAL A 1 148 ? 19.992 1.853 -0.310 1.00 133.51 146 VAL A C 1
ATOM 1015 O O . VAL A 1 148 ? 20.158 2.630 0.632 1.00 133.55 146 VAL A O 1
ATOM 1019 N N . GLY A 1 149 ? 19.362 0.681 -0.202 1.00 129.05 147 GLY A N 1
ATOM 1020 C CA . GLY A 1 149 ? 18.792 0.186 1.047 1.00 129.43 147 GLY A CA 1
ATOM 1021 C C . GLY A 1 149 ? 19.862 -0.135 2.074 1.00 129.38 147 GLY A C 1
ATOM 1022 O O . GLY A 1 149 ? 19.686 0.142 3.265 1.00 129.22 147 GLY A O 1
ATOM 1023 N N . ALA A 1 150 ? 20.994 -0.704 1.598 1.00 122.60 148 ALA A N 1
ATOM 1024 C CA . ALA A 1 150 ? 22.166 -1.073 2.395 1.00 120.27 148 ALA A CA 1
ATOM 1025 C C . ALA A 1 150 ? 22.840 0.159 2.985 1.00 122.80 148 ALA A C 1
ATOM 1026 O O . ALA A 1 150 ? 23.168 0.146 4.170 1.00 123.47 148 ALA A O 1
ATOM 1028 N N . ALA A 1 151 ? 23.024 1.228 2.177 1.00 116.98 149 ALA A N 1
ATOM 1029 C CA . ALA A 1 151 ? 23.629 2.483 2.629 1.00 115.84 149 ALA A CA 1
ATOM 1030 C C . ALA A 1 151 ? 22.724 3.242 3.625 1.00 119.21 149 ALA A C 1
ATOM 1031 O O . ALA A 1 151 ? 23.215 3.711 4.654 1.00 118.34 149 ALA A O 1
ATOM 1033 N N . SER A 1 152 ? 21.404 3.326 3.336 1.00 116.07 150 SER A N 1
ATOM 1034 C CA . SER A 1 152 ? 20.418 4.003 4.188 1.00 117.75 150 SER A CA 1
ATOM 1035 C C . SER A 1 152 ? 20.266 3.326 5.557 1.00 120.77 150 SER A C 1
ATOM 1036 O O . SER A 1 152 ? 19.827 3.964 6.516 1.00 121.83 150 SER A O 1
ATOM 1039 N N . TYR A 1 153 ? 20.647 2.038 5.640 1.00 115.07 151 TYR A N 1
ATOM 1040 C CA . TYR A 1 153 ? 20.653 1.230 6.859 1.00 114.55 151 TYR A CA 1
ATOM 1041 C C . TYR A 1 153 ? 21.787 1.754 7.759 1.00 114.81 151 TYR A C 1
ATOM 1042 O O . TYR A 1 153 ? 21.534 2.058 8.928 1.00 114.94 151 TYR A O 1
ATOM 1051 N N . PHE A 1 154 ? 22.994 1.967 7.174 1.00 108.23 152 PHE A N 1
ATOM 1052 C CA . PHE A 1 154 ? 24.174 2.519 7.851 1.00 106.67 152 PHE A CA 1
ATOM 1053 C C . PHE A 1 154 ? 23.958 3.946 8.341 1.00 109.61 152 PHE A C 1
ATOM 1054 O O . PHE A 1 154 ? 24.423 4.279 9.424 1.00 109.44 152 PHE A O 1
ATOM 1062 N N . LEU A 1 155 ? 23.271 4.786 7.543 1.00 106.10 153 LEU A N 1
ATOM 1063 C CA . LEU A 1 155 ? 22.961 6.187 7.853 1.00 107.14 153 LEU A CA 1
ATOM 1064 C C . LEU A 1 155 ? 22.245 6.348 9.206 1.00 112.56 153 LEU A C 1
ATOM 1065 O O . LEU A 1 155 ? 22.491 7.331 9.903 1.00 114.08 153 LEU A O 1
ATOM 1070 N N . ILE A 1 156 ? 21.422 5.364 9.602 1.00 109.15 154 ILE A N 1
ATOM 1071 C CA . ILE A 1 156 ? 20.686 5.385 10.874 1.00 110.55 154 ILE A CA 1
ATOM 1072 C C . ILE A 1 156 ? 21.436 4.570 11.979 1.00 112.42 154 ILE A C 1
ATOM 1073 O O . ILE A 1 156 ? 21.311 4.905 13.163 1.00 112.86 154 ILE A O 1
ATOM 1078 N N . LEU A 1 157 ? 22.258 3.562 11.582 1.00 106.66 155 LEU A N 1
ATOM 1079 C CA . LEU A 1 157 ? 23.047 2.708 12.486 1.00 105.58 155 LEU A CA 1
ATOM 1080 C C . LEU A 1 157 ? 23.880 3.501 13.473 1.00 110.31 155 LEU A C 1
ATOM 1081 O O . LEU A 1 157 ? 24.678 4.340 13.066 1.00 110.62 155 LEU A O 1
ATOM 1086 N N . ASP A 1 158 ? 23.716 3.220 14.761 1.00 107.32 156 ASP A N 1
ATOM 1087 C CA . ASP A 1 158 ? 24.526 3.825 15.801 1.00 107.12 156 ASP A CA 1
ATOM 1088 C C . ASP A 1 158 ? 25.732 2.886 15.960 1.00 108.84 156 ASP A C 1
ATOM 1089 O O . ASP A 1 158 ? 25.709 1.922 16.730 1.00 110.00 156 ASP A O 1
ATOM 1094 N N . SER A 1 159 ? 26.754 3.151 15.157 1.00 102.25 157 SER A N 1
ATOM 1095 C CA . SER A 1 159 ? 28.004 2.407 15.029 1.00 100.64 157 SER A CA 1
ATOM 1096 C C . SER A 1 159 ? 28.932 2.495 16.222 1.00 105.19 157 SER A C 1
ATOM 1097 O O . SER A 1 159 ? 29.865 1.694 16.325 1.00 104.66 157 SER A O 1
ATOM 1100 N N . THR A 1 160 ? 28.743 3.515 17.068 1.00 102.84 158 THR A N 1
ATOM 1101 C CA . THR A 1 160 ? 29.663 3.825 18.157 1.00 103.01 158 THR A CA 1
ATOM 1102 C C . THR A 1 160 ? 29.202 3.407 19.555 1.00 109.36 158 THR A C 1
ATOM 1103 O O . THR A 1 160 ? 28.051 3.606 19.954 1.00 110.58 158 THR A O 1
ATOM 1107 N N . ASN A 1 161 ? 30.163 2.847 20.300 1.00 105.89 159 ASN A N 1
ATOM 1108 C CA . ASN A 1 161 ? 30.051 2.399 21.683 1.00 106.81 159 ASN A CA 1
ATOM 1109 C C . ASN A 1 161 ? 31.296 2.860 22.424 1.00 110.94 159 ASN A C 1
ATOM 1110 O O . ASN A 1 161 ? 32.387 2.884 21.847 1.00 108.12 159 ASN A O 1
ATOM 1115 N N . THR A 1 162 ? 31.146 3.198 23.705 1.00 111.20 160 THR A N 1
ATOM 1116 C CA . THR A 1 162 ? 32.295 3.602 24.503 1.00 112.74 160 THR A CA 1
ATOM 1117 C C . THR A 1 162 ? 32.617 2.469 25.491 1.00 119.00 160 THR A C 1
ATOM 1118 O O . THR A 1 162 ? 31.707 1.793 25.979 1.00 119.45 160 THR A O 1
ATOM 1122 N N . VAL A 1 163 ? 33.916 2.207 25.685 1.00 117.43 161 VAL A N 1
ATOM 1123 C CA . VAL A 1 163 ? 34.452 1.191 26.594 1.00 120.29 161 VAL A CA 1
ATOM 1124 C C . VAL A 1 163 ? 35.716 1.739 27.255 1.00 129.65 161 VAL A C 1
ATOM 1125 O O . VAL A 1 163 ? 36.482 2.421 26.573 1.00 128.14 161 VAL A O 1
ATOM 1129 N N . PRO A 1 164 ? 35.989 1.446 28.551 1.00 132.10 162 PRO A N 1
ATOM 1130 C CA . PRO A 1 164 ? 37.212 1.984 29.177 1.00 135.21 162 PRO A CA 1
ATOM 1131 C C . PRO A 1 164 ? 38.520 1.554 28.497 1.00 143.31 162 PRO A C 1
ATOM 1132 O O . PRO A 1 164 ? 38.568 0.495 27.861 1.00 142.97 162 PRO A O 1
ATOM 1136 N N . ASP A 1 165 ? 39.566 2.409 28.605 1.00 142.40 163 ASP A N 1
ATOM 1137 C CA . ASP A 1 165 ? 40.904 2.226 28.020 1.00 143.09 163 ASP A CA 1
ATOM 1138 C C . ASP A 1 165 ? 41.644 0.990 28.563 1.00 151.04 163 ASP A C 1
ATOM 1139 O O . ASP A 1 165 ? 41.180 0.372 29.530 1.00 152.32 163 ASP A O 1
ATOM 1144 N N . SER A 1 166 ? 42.799 0.637 27.940 1.00 149.79 164 SER A N 1
ATOM 1145 C CA . SER A 1 166 ? 43.654 -0.503 28.316 1.00 152.77 164 SER A CA 1
ATOM 1146 C C . SER A 1 166 ? 44.000 -0.555 29.820 1.00 161.23 164 SER A C 1
ATOM 1147 O O . SER A 1 166 ? 44.334 -1.623 30.340 1.00 163.30 164 SER A O 1
ATOM 1150 N N . ALA A 1 167 ? 43.883 0.594 30.509 1.00 159.74 165 ALA A N 1
ATOM 1151 C CA . ALA A 1 167 ? 44.100 0.727 31.940 1.00 163.17 165 ALA A CA 1
ATOM 1152 C C . ALA A 1 167 ? 42.730 0.752 32.664 1.00 167.33 165 ALA A C 1
ATOM 1153 O O . ALA A 1 167 ? 42.322 -0.268 33.226 1.00 167.45 165 ALA A O 1
ATOM 1155 N N . GLY A 1 168 ? 42.024 1.886 32.585 1.00 163.09 166 GLY A N 1
ATOM 1156 C CA . GLY A 1 168 ? 40.722 2.108 33.215 1.00 162.53 166 GLY A CA 1
ATOM 1157 C C . GLY A 1 168 ? 40.450 3.570 33.540 1.00 164.36 166 GLY A C 1
ATOM 1158 O O . GLY A 1 168 ? 41.364 4.404 33.473 1.00 164.81 166 GLY A O 1
ATOM 1159 N N . SER A 1 169 ? 39.179 3.887 33.906 1.00 160.77 167 SER A N 1
ATOM 1160 C CA . SER A 1 169 ? 38.681 5.239 34.234 1.00 159.48 167 SER A CA 1
ATOM 1161 C C . SER A 1 169 ? 38.976 6.267 33.117 1.00 161.43 167 SER A C 1
ATOM 1162 O O . SER A 1 169 ? 39.465 7.370 33.380 1.00 161.26 167 SER A O 1
ATOM 1165 N N . GLY A 1 170 ? 38.677 5.865 31.880 1.00 154.08 168 GLY A N 1
ATOM 1166 C CA . GLY A 1 170 ? 38.867 6.668 30.679 1.00 151.24 168 GLY A CA 1
ATOM 1167 C C . GLY A 1 170 ? 38.201 6.032 29.480 1.00 149.57 168 GLY A C 1
ATOM 1168 O O . GLY A 1 170 ? 38.692 5.026 28.967 1.00 149.49 168 GLY A O 1
ATOM 1169 N N . ASP A 1 171 ? 37.070 6.612 29.029 1.00 140.83 169 ASP A N 1
ATOM 1170 C CA . ASP A 1 171 ? 36.285 6.114 27.896 1.00 135.77 169 ASP A CA 1
ATOM 1171 C C . ASP A 1 171 ? 36.966 6.271 26.539 1.00 131.54 169 ASP A C 1
ATOM 1172 O O . ASP A 1 171 ? 37.316 7.377 26.123 1.00 131.31 169 ASP A O 1
ATOM 1177 N N . VAL A 1 172 ? 37.121 5.140 25.849 1.00 122.09 170 VAL A N 1
ATOM 1178 C CA . VAL A 1 172 ? 37.695 4.999 24.515 1.00 117.82 170 VAL A CA 1
ATOM 1179 C C . VAL A 1 172 ? 36.540 4.535 23.607 1.00 114.27 170 VAL A C 1
ATOM 1180 O O . VAL A 1 172 ? 35.958 3.483 23.860 1.00 112.83 170 VAL A O 1
ATOM 1184 N N . THR A 1 173 ? 36.155 5.373 22.613 1.00 107.25 171 THR A N 1
ATOM 1185 C CA . THR A 1 173 ? 35.058 5.124 21.661 1.00 103.77 171 THR A CA 1
ATOM 1186 C C . THR A 1 173 ? 35.484 4.195 20.518 1.00 102.52 171 THR A C 1
ATOM 1187 O O . THR A 1 173 ? 36.468 4.449 19.837 1.00 99.86 171 THR A O 1
ATOM 1191 N N . ARG A 1 174 ? 34.724 3.112 20.324 1.00 97.99 172 ARG A N 1
ATOM 1192 C CA . ARG A 1 174 ? 34.969 2.120 19.279 1.00 95.62 172 ARG A CA 1
ATOM 1193 C C . ARG A 1 174 ? 34.052 2.367 18.091 1.00 97.50 172 ARG A C 1
ATOM 1194 O O . ARG A 1 174 ? 32.930 2.844 18.273 1.00 97.20 172 ARG A O 1
ATOM 1202 N N . CYS A 1 175 ? 34.544 2.053 16.873 1.00 92.47 173 CYS A N 1
ATOM 1203 C CA . CYS A 1 175 ? 33.847 2.222 15.591 1.00 89.87 173 CYS A CA 1
ATOM 1204 C C . CYS A 1 175 ? 33.594 0.847 14.944 1.00 92.73 173 CYS A C 1
ATOM 1205 O O . CYS A 1 175 ? 34.539 0.156 14.533 1.00 90.38 173 CYS A O 1
ATOM 1208 N N . PHE A 1 176 ? 32.298 0.441 14.922 1.00 91.64 174 PHE A N 1
ATOM 1209 C CA . PHE A 1 176 ? 31.755 -0.836 14.418 1.00 92.30 174 PHE A CA 1
ATOM 1210 C C . PHE A 1 176 ? 32.327 -2.073 15.145 1.00 100.79 174 PHE A C 1
ATOM 1211 O O . PHE A 1 176 ? 32.404 -3.153 14.545 1.00 100.43 174 PHE A O 1
ATOM 1219 N N . GLU A 1 177 ? 32.663 -1.936 16.449 1.00 101.19 175 GLU A N 1
ATOM 1220 C CA . GLU A 1 177 ? 33.248 -3.044 17.216 1.00 103.54 175 GLU A CA 1
ATOM 1221 C C . GLU A 1 177 ? 32.256 -3.813 18.111 1.00 113.66 175 GLU A C 1
ATOM 1222 O O . GLU A 1 177 ? 32.533 -4.959 18.481 1.00 112.08 175 GLU A O 1
ATOM 1228 N N . HIS A 1 178 ? 31.099 -3.196 18.415 1.00 117.75 176 HIS A N 1
ATOM 1229 C CA . HIS A 1 178 ? 30.051 -3.762 19.266 1.00 123.09 176 HIS A CA 1
ATOM 1230 C C . HIS A 1 178 ? 28.817 -4.198 18.502 1.00 130.95 176 HIS A C 1
ATOM 1231 O O . HIS A 1 178 ? 28.482 -3.625 17.467 1.00 129.34 176 HIS A O 1
ATOM 1238 N N . TYR A 1 179 ? 28.095 -5.151 19.069 1.00 132.97 177 TYR A N 1
ATOM 1239 C CA . TYR A 1 179 ? 26.830 -5.574 18.515 1.00 135.34 177 TYR A CA 1
ATOM 1240 C C . TYR A 1 179 ? 25.781 -5.398 19.586 1.00 146.13 177 TYR A C 1
ATOM 1241 O O . TYR A 1 179 ? 25.844 -6.032 20.651 1.00 148.30 177 TYR A O 1
ATOM 1250 N N . GLU A 1 180 ? 24.866 -4.454 19.337 1.00 144.89 178 GLU A N 1
ATOM 1251 C CA . GLU A 1 180 ? 23.741 -4.186 20.227 1.00 147.67 178 GLU A CA 1
ATOM 1252 C C . GLU A 1 180 ? 22.679 -5.240 19.889 1.00 152.44 178 GLU A C 1
ATOM 1253 O O . GLU A 1 180 ? 21.997 -5.144 18.859 1.00 151.24 178 GLU A O 1
ATOM 1259 N N . LYS A 1 181 ? 22.626 -6.305 20.720 1.00 150.43 179 LYS A N 1
ATOM 1260 C CA . LYS A 1 181 ? 21.719 -7.445 20.568 1.00 151.80 179 LYS A CA 1
ATOM 1261 C C . LYS A 1 181 ? 20.244 -7.023 20.539 1.00 156.65 179 LYS A C 1
ATOM 1262 O O . LYS A 1 181 ? 19.425 -7.701 19.911 1.00 157.86 179 LYS A O 1
ATOM 1264 N N . GLY A 1 182 ? 19.954 -5.891 21.188 1.00 152.16 180 GLY A N 1
ATOM 1265 C CA . GLY A 1 182 ? 18.636 -5.282 21.333 1.00 153.16 180 GLY A CA 1
ATOM 1266 C C . GLY A 1 182 ? 17.794 -5.033 20.093 1.00 154.24 180 GLY A C 1
ATOM 1267 O O . GLY A 1 182 ? 16.774 -5.702 19.916 1.00 156.99 180 GLY A O 1
ATOM 1268 N N . SER A 1 183 ? 18.168 -4.043 19.253 1.00 145.25 181 SER A N 1
ATOM 1269 C CA . SER A 1 183 ? 17.361 -3.639 18.095 1.00 143.56 181 SER A CA 1
ATOM 1270 C C . SER A 1 183 ? 17.797 -4.169 16.727 1.00 141.16 181 SER A C 1
ATOM 1271 O O . SER A 1 183 ? 16.927 -4.401 15.883 1.00 141.35 181 SER A O 1
ATOM 1274 N N . VAL A 1 184 ? 19.112 -4.300 16.471 1.00 132.00 182 VAL A N 1
ATOM 1275 C CA . VAL A 1 184 ? 19.581 -4.736 15.150 1.00 128.10 182 VAL A CA 1
ATOM 1276 C C . VAL A 1 184 ? 19.706 -6.276 15.042 1.00 127.86 182 VAL A C 1
ATOM 1277 O O . VAL A 1 184 ? 20.416 -6.886 15.849 1.00 127.72 182 VAL A O 1
ATOM 1281 N N . PRO A 1 185 ? 19.026 -6.920 14.047 1.00 120.97 183 PRO A N 1
ATOM 1282 C CA . PRO A 1 185 ? 19.157 -8.383 13.889 1.00 119.56 183 PRO A CA 1
ATOM 1283 C C . PRO A 1 185 ? 20.459 -8.784 13.177 1.00 114.73 183 PRO A C 1
ATOM 1284 O O . PRO A 1 185 ? 20.439 -9.242 12.031 1.00 113.15 183 PRO A O 1
ATOM 1288 N N . VAL A 1 186 ? 21.597 -8.607 13.890 1.00 105.71 184 VAL A N 1
ATOM 1289 C CA . VAL A 1 186 ? 22.980 -8.883 13.475 1.00 101.15 184 VAL A CA 1
ATOM 1290 C C . VAL A 1 186 ? 23.118 -10.259 12.829 1.00 99.93 184 VAL A C 1
ATOM 1291 O O . VAL A 1 186 ? 23.573 -10.361 11.692 1.00 96.99 184 VAL A O 1
ATOM 1295 N N . LEU A 1 187 ? 22.707 -11.305 13.560 1.00 95.83 185 LEU A N 1
ATOM 1296 C CA . LEU A 1 187 ? 22.775 -12.703 13.161 1.00 94.62 185 LEU A CA 1
ATOM 1297 C C . LEU A 1 187 ? 22.300 -12.986 11.743 1.00 93.83 185 LEU A C 1
ATOM 1298 O O . LEU A 1 187 ? 23.085 -13.515 10.965 1.00 92.09 185 LEU A O 1
ATOM 1303 N N . ILE A 1 188 ? 21.053 -12.619 11.388 1.00 89.03 186 ILE A N 1
ATOM 1304 C CA . ILE A 1 188 ? 20.506 -12.915 10.060 1.00 87.84 186 ILE A CA 1
ATOM 1305 C C . ILE A 1 188 ? 21.187 -12.095 8.958 1.00 88.42 186 ILE A C 1
ATOM 1306 O O . ILE A 1 188 ? 21.477 -12.659 7.901 1.00 86.91 186 ILE A O 1
ATOM 1311 N N . ILE A 1 189 ? 21.461 -10.792 9.222 1.00 82.36 187 ILE A N 1
ATOM 1312 C CA . ILE A 1 189 ? 22.132 -9.875 8.313 1.00 78.96 187 ILE A CA 1
ATOM 1313 C C . ILE A 1 189 ? 23.514 -10.444 7.971 1.00 83.55 187 ILE A C 1
ATOM 1314 O O . ILE A 1 189 ? 23.857 -10.538 6.786 1.00 83.17 187 ILE A O 1
ATOM 1319 N N . HIS A 1 190 ? 24.273 -10.881 8.996 1.00 81.20 188 HIS A N 1
ATOM 1320 C CA . HIS A 1 190 ? 25.611 -11.463 8.833 1.00 80.62 188 HIS A CA 1
ATOM 1321 C C . HIS A 1 190 ? 25.594 -12.794 8.103 1.00 81.47 188 HIS A C 1
ATOM 1322 O O . HIS A 1 190 ? 26.426 -12.988 7.212 1.00 77.14 188 HIS A O 1
ATOM 1329 N N . ILE A 1 191 ? 24.621 -13.697 8.463 1.00 79.92 189 ILE A N 1
ATOM 1330 C CA . ILE A 1 191 ? 24.399 -15.016 7.844 1.00 79.95 189 ILE A CA 1
ATOM 1331 C C . ILE A 1 191 ? 24.080 -14.829 6.341 1.00 82.25 189 ILE A C 1
ATOM 1332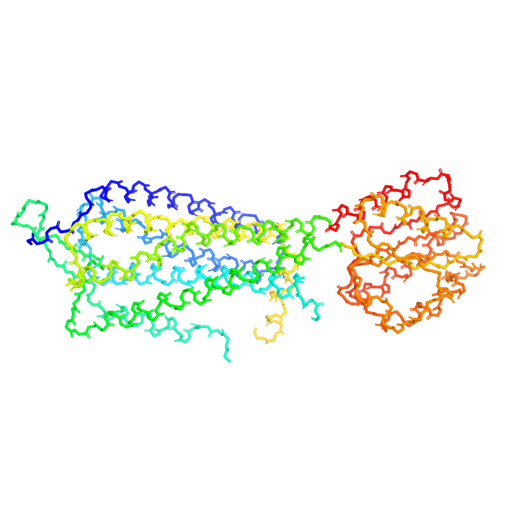 O O . ILE A 1 191 ? 24.786 -15.389 5.497 1.00 80.63 189 ILE A O 1
ATOM 1337 N N . PHE A 1 192 ? 23.078 -13.975 6.021 1.00 78.85 190 PHE A N 1
ATOM 1338 C CA . PHE A 1 192 ? 22.704 -13.635 4.653 1.00 77.86 190 PHE A CA 1
ATOM 1339 C C . PHE A 1 192 ? 23.946 -13.198 3.817 1.00 77.57 190 PHE A C 1
ATOM 1340 O O . PHE A 1 192 ? 24.263 -13.853 2.821 1.00 74.52 190 PHE A O 1
ATOM 1348 N N . ILE A 1 193 ? 24.666 -12.144 4.260 1.00 73.86 191 ILE A N 1
ATOM 1349 C CA . ILE A 1 193 ? 25.849 -11.631 3.548 1.00 72.43 191 ILE A CA 1
ATOM 1350 C C . ILE A 1 193 ? 26.939 -12.698 3.342 1.00 78.66 191 ILE A C 1
ATOM 1351 O O . ILE A 1 193 ? 27.408 -12.870 2.211 1.00 78.62 191 ILE A O 1
ATOM 1356 N N . VAL A 1 194 ? 27.355 -13.388 4.414 1.00 76.40 192 VAL A N 1
ATOM 1357 C CA . VAL A 1 194 ? 28.400 -14.410 4.306 1.00 76.16 192 VAL A CA 1
ATOM 1358 C C . VAL A 1 194 ? 27.969 -15.510 3.316 1.00 80.88 192 VAL A C 1
ATOM 1359 O O . VAL A 1 194 ? 28.794 -15.929 2.500 1.00 80.01 192 VAL A O 1
ATOM 1363 N N . PHE A 1 195 ? 26.674 -15.902 3.320 1.00 78.33 193 PHE A N 1
ATOM 1364 C CA . PHE A 1 195 ? 26.189 -16.891 2.367 1.00 79.16 193 PHE A CA 1
ATOM 1365 C C . PHE A 1 195 ? 26.118 -16.321 0.930 1.00 79.69 193 PHE A C 1
ATOM 1366 O O . PHE A 1 195 ? 26.461 -17.031 -0.032 1.00 78.94 193 PHE A O 1
ATOM 1374 N N . SER A 1 196 ? 25.724 -15.023 0.791 1.00 72.89 194 SER A N 1
ATOM 1375 C CA . SER A 1 196 ? 25.677 -14.330 -0.504 1.00 69.15 194 SER A CA 1
ATOM 1376 C C . SER A 1 196 ? 27.076 -14.285 -1.091 1.00 69.62 194 SER A C 1
ATOM 1377 O O . SER A 1 196 ? 27.230 -14.590 -2.275 1.00 68.85 194 SER A O 1
ATOM 1380 N N . PHE A 1 197 ? 28.110 -14.027 -0.252 1.00 65.07 195 PHE A N 1
ATOM 1381 C CA . PHE A 1 197 ? 29.500 -14.063 -0.709 1.00 64.02 195 PHE A CA 1
ATOM 1382 C C . PHE A 1 197 ? 29.881 -15.454 -1.212 1.00 68.63 195 PHE A C 1
ATOM 1383 O O . PHE A 1 197 ? 30.452 -15.563 -2.293 1.00 66.94 195 PHE A O 1
ATOM 1391 N N . PHE A 1 198 ? 29.599 -16.512 -0.424 1.00 67.06 196 PHE A N 1
ATOM 1392 C CA . PHE A 1 198 ? 29.996 -17.862 -0.816 1.00 67.06 196 PHE A CA 1
ATOM 1393 C C . PHE A 1 198 ? 29.277 -18.335 -2.071 1.00 70.31 196 PHE A C 1
ATOM 1394 O O . PHE A 1 198 ? 29.906 -19.042 -2.870 1.00 69.90 196 PHE A O 1
ATOM 1402 N N . LEU A 1 199 ? 28.033 -17.841 -2.321 1.00 66.47 197 LEU A N 1
ATOM 1403 C CA . LEU A 1 199 ? 27.320 -18.120 -3.574 1.00 66.21 197 LEU A CA 1
ATOM 1404 C C . LEU A 1 199 ? 28.155 -17.515 -4.725 1.00 71.26 197 LEU A C 1
ATOM 1405 O O . LEU A 1 199 ? 28.500 -18.231 -5.666 1.00 70.17 197 LEU A O 1
ATOM 1410 N N . VAL A 1 200 ? 28.516 -16.207 -4.597 1.00 68.88 198 VAL A N 1
ATOM 1411 C CA . VAL A 1 200 ? 29.337 -15.451 -5.553 1.00 67.13 198 VAL A CA 1
ATOM 1412 C C . VAL A 1 200 ? 30.681 -16.156 -5.734 1.00 73.97 198 VAL A C 1
ATOM 1413 O O . VAL A 1 200 ? 31.003 -16.502 -6.867 1.00 74.68 198 VAL A O 1
ATOM 1417 N N . PHE A 1 201 ? 31.403 -16.469 -4.635 1.00 71.90 199 PHE A N 1
ATOM 1418 C CA . PHE A 1 201 ? 32.675 -17.192 -4.710 1.00 72.70 199 PHE A CA 1
ATOM 1419 C C . PHE A 1 201 ? 32.540 -18.527 -5.458 1.00 78.96 199 PHE A C 1
ATOM 1420 O O . PHE A 1 201 ? 33.422 -18.854 -6.251 1.00 79.77 199 PHE A O 1
ATOM 1428 N N . LEU A 1 202 ? 31.447 -19.279 -5.222 1.00 75.22 200 LEU A N 1
ATOM 1429 C CA . LEU A 1 202 ? 31.227 -20.558 -5.890 1.00 75.85 200 LEU A CA 1
ATOM 1430 C C . LEU A 1 202 ? 31.125 -20.378 -7.395 1.00 76.78 200 LEU A C 1
ATOM 1431 O O . LEU A 1 202 ? 31.750 -21.129 -8.143 1.00 76.25 200 LEU A O 1
ATOM 1436 N N . ILE A 1 203 ? 30.363 -19.352 -7.826 1.00 71.39 201 ILE A N 1
ATOM 1437 C CA . ILE A 1 203 ? 30.172 -18.958 -9.221 1.00 69.25 201 ILE A CA 1
ATOM 1438 C C . ILE A 1 203 ? 31.543 -18.622 -9.866 1.00 71.58 201 ILE A C 1
ATOM 1439 O O . ILE A 1 203 ? 31.833 -19.125 -10.946 1.00 70.37 201 ILE A O 1
ATOM 1444 N N . ILE A 1 204 ? 32.387 -17.829 -9.174 1.00 68.09 202 ILE A N 1
ATOM 1445 C CA . ILE A 1 204 ? 33.747 -17.462 -9.608 1.00 67.53 202 ILE A CA 1
ATOM 1446 C C . ILE A 1 204 ? 34.609 -18.711 -9.702 1.00 73.90 202 ILE A C 1
ATOM 1447 O O . ILE A 1 204 ? 35.327 -18.875 -10.678 1.00 73.67 202 ILE A O 1
ATOM 1452 N N . LEU A 1 205 ? 34.536 -19.579 -8.692 1.00 73.30 203 LEU A N 1
ATOM 1453 C CA . LEU A 1 205 ? 35.316 -20.803 -8.618 1.00 75.53 203 LEU A CA 1
ATOM 1454 C C . LEU A 1 205 ? 35.062 -21.728 -9.803 1.00 80.68 203 LEU A C 1
ATOM 1455 O O . LEU A 1 205 ? 36.015 -22.111 -10.477 1.00 80.81 203 LEU A O 1
ATOM 1460 N N . PHE A 1 206 ? 33.797 -22.075 -10.065 1.00 77.52 204 PHE A N 1
ATOM 1461 C CA . PHE A 1 206 ? 33.500 -22.995 -11.150 1.00 78.54 204 PHE A CA 1
ATOM 1462 C C . PHE A 1 206 ? 33.583 -22.325 -12.537 1.00 81.28 204 PHE A C 1
ATOM 1463 O O . PHE A 1 206 ? 33.911 -23.025 -13.492 1.00 81.68 204 PHE A O 1
ATOM 1471 N N . CYS A 1 207 ? 33.350 -20.981 -12.649 1.00 74.83 205 CYS A N 1
ATOM 1472 C CA . CYS A 1 207 ? 33.478 -20.253 -13.918 1.00 71.62 205 CYS A CA 1
ATOM 1473 C C . CYS A 1 207 ? 34.913 -20.326 -14.347 1.00 74.68 205 CYS A C 1
ATOM 1474 O O . CYS A 1 207 ? 35.181 -20.701 -15.487 1.00 76.22 205 CYS A O 1
ATOM 1477 N N . ASN A 1 208 ? 35.836 -20.032 -13.424 1.00 70.54 206 ASN A N 1
ATOM 1478 C CA . ASN A 1 208 ? 37.266 -20.044 -13.693 1.00 71.50 206 ASN A CA 1
ATOM 1479 C C . ASN A 1 208 ? 37.815 -21.436 -13.946 1.00 79.37 206 ASN A C 1
ATOM 1480 O O . ASN A 1 208 ? 38.575 -21.593 -14.902 1.00 80.29 206 ASN A O 1
ATOM 1485 N N . LEU A 1 209 ? 37.407 -22.450 -13.161 1.00 77.46 207 LEU A N 1
ATOM 1486 C CA . LEU A 1 209 ? 37.892 -23.816 -13.394 1.00 79.50 207 LEU A CA 1
ATOM 1487 C C . LEU A 1 209 ? 37.461 -24.367 -14.769 1.00 83.00 207 LEU A C 1
ATOM 1488 O O . LEU A 1 209 ? 38.247 -25.069 -15.410 1.00 83.43 207 LEU A O 1
ATOM 1493 N N . VAL A 1 210 ? 36.245 -23.998 -15.240 1.00 78.13 208 VAL A N 1
ATOM 1494 C CA . VAL A 1 210 ? 35.715 -24.391 -16.553 1.00 77.82 208 VAL A CA 1
ATOM 1495 C C . VAL A 1 210 ? 36.539 -23.660 -17.634 1.00 81.05 208 VAL A C 1
ATOM 1496 O O . VAL A 1 210 ? 36.878 -24.275 -18.653 1.00 81.80 208 VAL A O 1
ATOM 1500 N N . ILE A 1 211 ? 36.903 -22.369 -17.381 1.00 74.54 209 ILE A N 1
ATOM 1501 C CA . ILE A 1 211 ? 37.761 -21.577 -18.267 1.00 72.53 209 ILE A CA 1
ATOM 1502 C C . ILE A 1 211 ? 39.135 -22.273 -18.373 1.00 76.30 209 ILE A C 1
ATOM 1503 O O . ILE A 1 211 ? 39.566 -22.558 -19.488 1.00 75.52 209 ILE A O 1
ATOM 1508 N N . ILE A 1 212 ? 39.797 -22.578 -17.225 1.00 73.84 210 ILE A N 1
ATOM 1509 C CA . ILE A 1 212 ? 41.111 -23.243 -17.228 1.00 76.01 210 ILE A CA 1
ATOM 1510 C C . ILE A 1 212 ? 41.039 -24.542 -18.060 1.00 87.26 210 ILE A C 1
ATOM 1511 O O . ILE A 1 212 ? 41.825 -24.711 -19.003 1.00 87.94 210 ILE A O 1
ATOM 1516 N N . ARG A 1 213 ? 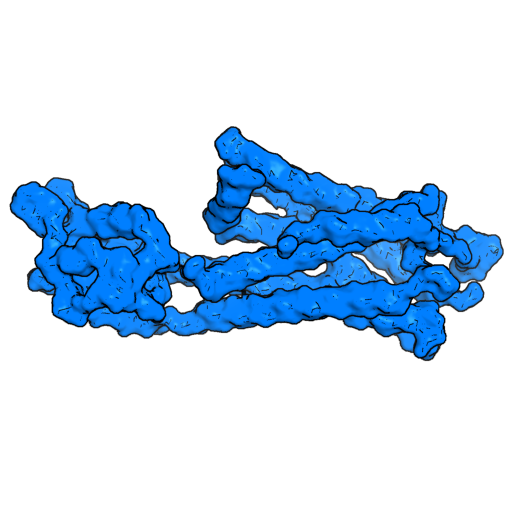40.026 -25.396 -17.760 1.00 87.38 211 ARG A N 1
ATOM 1517 C CA . ARG A 1 213 ? 39.744 -26.673 -18.420 1.00 89.38 211 ARG A CA 1
ATOM 1518 C C . ARG A 1 213 ? 39.528 -26.531 -19.927 1.00 91.80 211 ARG A C 1
ATOM 1519 O O . ARG A 1 213 ? 40.182 -27.258 -20.670 1.00 92.89 211 ARG A O 1
ATOM 1527 N N . THR A 1 214 ? 38.646 -25.601 -20.382 1.00 86.66 212 THR A N 1
ATOM 1528 C CA . THR A 1 214 ? 38.382 -25.403 -21.824 1.00 86.20 212 THR A CA 1
ATOM 1529 C C . THR A 1 214 ? 39.579 -24.793 -22.570 1.00 89.13 212 THR A C 1
ATOM 1530 O O . THR A 1 214 ? 39.629 -24.903 -23.783 1.00 88.46 212 THR A O 1
ATOM 1534 N N . LEU A 1 215 ? 40.528 -24.152 -21.866 1.00 86.84 213 LEU A N 1
ATOM 1535 C CA . LEU A 1 215 ? 41.733 -23.599 -22.495 1.00 87.06 213 LEU A CA 1
ATOM 1536 C C . LEU A 1 215 ? 42.757 -24.714 -22.665 1.00 93.72 213 LEU A C 1
ATOM 1537 O O . LEU A 1 215 ? 43.357 -24.839 -23.737 1.00 94.38 213 LEU A O 1
ATOM 1542 N N . LEU A 1 216 ? 42.936 -25.535 -21.610 1.00 91.67 214 LEU A N 1
ATOM 1543 C CA . LEU A 1 216 ? 43.859 -26.671 -21.592 1.00 94.19 214 LEU A CA 1
ATOM 1544 C C . LEU A 1 216 ? 43.392 -27.843 -22.496 1.00 99.39 214 LEU A C 1
ATOM 1545 O O . LEU A 1 216 ? 44.141 -28.806 -22.686 1.00 99.73 214 LEU A O 1
ATOM 1550 N N . MET A 1 217 ? 42.165 -27.733 -23.066 1.00 97.18 215 MET A N 1
ATOM 1551 C CA . MET A 1 217 ? 41.572 -28.674 -24.024 1.00 99.56 215 MET A CA 1
ATOM 1552 C C . MET A 1 217 ? 42.483 -28.695 -25.248 1.00 106.25 215 MET A C 1
ATOM 1553 O O . MET A 1 217 ? 42.862 -27.616 -25.741 1.00 104.54 215 MET A O 1
ATOM 1558 N N . GLN A 1 218 ? 42.835 -29.905 -25.742 1.00 106.13 216 GLN A N 1
ATOM 1559 C CA . GLN A 1 218 ? 43.702 -30.047 -26.918 1.00 106.90 216 GLN A CA 1
ATOM 1560 C C . GLN A 1 218 ? 43.014 -29.486 -28.154 1.00 108.25 216 GLN A C 1
ATOM 1561 O O . GLN A 1 218 ? 41.875 -29.862 -28.454 1.00 106.95 216 GLN A O 1
ATOM 1567 N N . ALA A 1 219 ? 43.693 -28.539 -28.826 1.00 104.05 1001 ALA A N 1
ATOM 1568 C CA . ALA A 1 219 ? 43.177 -27.841 -30.001 1.00 102.51 1001 ALA A CA 1
ATOM 1569 C C . ALA A 1 219 ? 43.032 -28.719 -31.246 1.00 107.71 1001 ALA A C 1
ATOM 1570 O O . ALA A 1 219 ? 43.955 -29.450 -31.627 1.00 109.29 1001 ALA A O 1
ATOM 1572 N N . LYS A 1 220 ? 41.841 -28.654 -31.853 1.00 102.90 1002 LYS A N 1
ATOM 1573 C CA . LYS A 1 220 ? 41.498 -29.388 -33.059 1.00 103.56 1002 LYS A CA 1
ATOM 1574 C C . LYS A 1 220 ? 41.425 -28.375 -34.196 1.00 105.88 1002 LYS A C 1
ATOM 1575 O O . LYS A 1 220 ? 40.679 -27.390 -34.096 1.00 104.78 1002 LYS A O 1
ATOM 1577 N N . ALA A 1 221 ? 42.254 -28.575 -35.239 1.00 101.09 1003 ALA A N 1
ATOM 1578 C CA . ALA A 1 221 ? 42.312 -27.682 -36.391 1.00 99.07 1003 ALA A CA 1
ATOM 1579 C C . ALA A 1 221 ? 41.861 -28.374 -37.667 1.00 102.98 1003 ALA A C 1
ATOM 1580 O O . ALA A 1 221 ? 42.097 -29.572 -37.836 1.00 104.47 1003 ALA A O 1
ATOM 1582 N N . LEU A 1 222 ? 41.212 -27.614 -38.569 1.00 97.52 1004 LEU A N 1
ATOM 1583 C CA . LEU A 1 222 ? 40.726 -28.105 -39.863 1.00 97.50 1004 LEU A CA 1
ATOM 1584 C C . LEU A 1 222 ? 41.367 -27.320 -41.005 1.00 98.72 1004 LEU A C 1
ATOM 1585 O O . LEU A 1 222 ? 41.296 -26.088 -41.035 1.00 97.68 1004 LEU A O 1
ATOM 1590 N N . ILE A 1 223 ? 41.985 -28.033 -41.944 1.00 93.59 1005 ILE A N 1
ATOM 1591 C CA . ILE A 1 223 ? 42.610 -27.384 -43.084 1.00 92.16 1005 ILE A CA 1
ATOM 1592 C C . ILE A 1 223 ? 41.849 -27.758 -44.344 1.00 96.12 1005 ILE A C 1
ATOM 1593 O O . ILE A 1 223 ? 41.698 -28.944 -44.643 1.00 97.20 1005 ILE A O 1
ATOM 1598 N N . VAL A 1 224 ? 41.342 -26.750 -45.066 1.00 91.69 1006 VAL A N 1
ATOM 1599 C CA . VAL A 1 224 ? 40.604 -26.978 -46.315 1.00 92.37 1006 VAL A CA 1
ATOM 1600 C C . VAL A 1 224 ? 41.354 -26.314 -47.487 1.00 95.10 1006 VAL A C 1
ATOM 1601 O O . VAL A 1 224 ? 41.530 -25.087 -47.490 1.00 94.30 1006 VAL A O 1
ATOM 1605 N N . TYR A 1 225 ? 41.816 -27.130 -48.459 1.00 90.89 1007 TYR A N 1
ATOM 1606 C CA . TYR A 1 225 ? 42.584 -26.633 -49.603 1.00 91.05 1007 TYR A CA 1
ATOM 1607 C C . TYR A 1 225 ? 41.976 -26.931 -50.970 1.00 96.05 1007 TYR A C 1
ATOM 1608 O O . TYR A 1 225 ? 41.449 -28.021 -51.202 1.00 96.64 1007 TYR A O 1
ATOM 1617 N N . GLY A 1 226 ? 42.118 -25.967 -51.873 1.00 92.56 1008 GLY A N 1
ATOM 1618 C CA . GLY A 1 226 ? 41.703 -26.075 -53.267 1.00 93.33 1008 GLY A CA 1
ATOM 1619 C C . GLY A 1 226 ? 42.932 -26.002 -54.146 1.00 96.65 1008 GLY A C 1
ATOM 1620 O O . GLY A 1 226 ? 43.496 -24.914 -54.312 1.00 95.54 1008 GLY A O 1
ATOM 1621 N N . SER A 1 227 ? 43.390 -27.171 -54.666 1.00 94.01 1009 SER A N 1
ATOM 1622 C CA . SER A 1 227 ? 44.605 -27.265 -55.481 1.00 95.61 1009 SER A CA 1
ATOM 1623 C C . SER A 1 227 ? 44.430 -27.988 -56.819 1.00 102.41 1009 SER A C 1
ATOM 1624 O O . SER A 1 227 ? 43.868 -29.084 -56.844 1.00 103.84 1009 SER A O 1
ATOM 1627 N N . THR A 1 228 ? 44.965 -27.391 -57.919 1.00 99.05 1010 THR A N 1
ATOM 1628 C CA . THR A 1 228 ? 44.942 -27.956 -59.277 1.00 100.07 1010 THR A CA 1
ATOM 1629 C C . THR A 1 228 ? 46.253 -28.718 -59.518 1.00 104.70 1010 THR A C 1
ATOM 1630 O O . THR A 1 228 ? 46.230 -29.951 -59.562 1.00 105.06 1010 THR A O 1
ATOM 1634 N N . THR A 1 229 ? 47.394 -27.979 -59.647 1.00 101.46 1011 THR A N 1
ATOM 1635 C CA . THR A 1 229 ? 48.745 -28.510 -59.928 1.00 102.92 1011 THR A CA 1
ATOM 1636 C C . THR A 1 229 ? 49.414 -29.175 -58.701 1.00 104.32 1011 THR A C 1
ATOM 1637 O O . THR A 1 229 ? 50.489 -29.757 -58.845 1.00 105.42 1011 THR A O 1
ATOM 1641 N N . GLY A 1 230 ? 48.771 -29.095 -57.530 1.00 97.81 1012 GLY A N 1
ATOM 1642 C CA . GLY A 1 230 ? 49.240 -29.721 -56.296 1.00 96.77 1012 GLY A CA 1
ATOM 1643 C C . GLY A 1 230 ? 50.093 -28.879 -55.367 1.00 98.43 1012 GLY A C 1
ATOM 1644 O O . GLY A 1 230 ? 50.600 -29.405 -54.368 1.00 97.88 1012 GLY A O 1
ATOM 1645 N N . ASN A 1 231 ? 50.252 -27.574 -55.670 1.00 93.46 1013 ASN A N 1
ATOM 1646 C CA . ASN A 1 231 ? 51.069 -26.653 -54.877 1.00 92.94 1013 ASN A CA 1
ATOM 1647 C C . ASN A 1 231 ? 50.436 -26.257 -53.539 1.00 94.56 1013 ASN A C 1
ATOM 1648 O O . ASN A 1 231 ? 51.130 -26.275 -52.523 1.00 93.80 1013 ASN A O 1
ATOM 1653 N N . THR A 1 232 ? 49.130 -25.916 -53.528 1.00 90.11 1014 THR A N 1
ATOM 1654 C CA . THR A 1 232 ? 48.390 -25.575 -52.302 1.00 87.65 1014 THR A CA 1
ATOM 1655 C C . THR A 1 232 ? 48.274 -26.836 -51.454 1.00 91.99 1014 THR A C 1
ATOM 1656 O O . THR A 1 232 ? 48.366 -26.747 -50.231 1.00 91.88 1014 THR A O 1
ATOM 1660 N N . GLU A 1 233 ? 48.112 -28.005 -52.112 1.00 89.05 1015 GLU A N 1
ATOM 1661 C CA . GLU A 1 233 ? 48.046 -29.319 -51.477 1.00 89.58 1015 GLU A CA 1
ATOM 1662 C C . GLU A 1 233 ? 49.305 -29.540 -50.640 1.00 94.49 1015 GLU A C 1
ATOM 1663 O O . GLU A 1 233 ? 49.175 -29.898 -49.474 1.00 93.07 1015 GLU A O 1
ATOM 1669 N N . TYR A 1 234 ? 50.509 -29.281 -51.224 1.00 93.34 1016 TYR A N 1
ATOM 1670 C CA . TYR A 1 234 ? 51.807 -29.414 -50.553 1.00 94.92 1016 TYR A CA 1
ATOM 1671 C C . TYR A 1 234 ? 51.914 -28.478 -49.343 1.00 93.71 1016 TYR A C 1
ATOM 1672 O O . TYR A 1 234 ? 52.333 -28.912 -48.268 1.00 94.10 1016 TYR A O 1
ATOM 1681 N N . THR A 1 235 ? 51.544 -27.202 -49.523 1.00 85.16 1017 THR A N 1
ATOM 1682 C CA . THR A 1 235 ? 51.586 -26.210 -48.462 1.00 82.11 1017 THR A CA 1
ATOM 1683 C C . THR A 1 235 ? 50.668 -26.660 -47.336 1.00 84.30 1017 THR A C 1
ATOM 1684 O O . THR A 1 235 ? 51.079 -26.645 -46.176 1.00 84.68 1017 THR A O 1
ATOM 1688 N N . ALA A 1 236 ? 49.455 -27.133 -47.683 1.00 78.87 1018 ALA A N 1
ATOM 1689 C CA . ALA A 1 236 ? 48.479 -27.644 -46.719 1.00 76.63 1018 ALA A CA 1
ATOM 1690 C C . ALA A 1 236 ? 49.039 -28.824 -45.916 1.00 81.28 1018 ALA A C 1
ATOM 1691 O O . ALA A 1 236 ? 48.784 -28.906 -44.722 1.00 78.97 1018 ALA A O 1
ATOM 1693 N N . GLU A 1 237 ? 49.827 -29.710 -46.576 1.00 81.42 1019 GLU A N 1
ATOM 1694 C CA . GLU A 1 237 ? 50.487 -30.877 -45.982 1.00 83.57 1019 GLU A CA 1
ATOM 1695 C C . GLU A 1 237 ? 51.575 -30.419 -45.030 1.00 88.93 1019 GLU A C 1
ATOM 1696 O O . GLU A 1 237 ? 51.614 -30.907 -43.904 1.00 89.37 1019 GLU A O 1
ATOM 1702 N N . THR A 1 238 ? 52.432 -29.459 -45.463 1.00 86.08 1020 THR A N 1
ATOM 1703 C CA . THR A 1 238 ? 53.515 -28.879 -44.654 1.00 87.30 1020 THR A CA 1
ATOM 1704 C C . THR A 1 238 ? 52.958 -28.215 -43.391 1.00 90.15 1020 THR A C 1
ATOM 1705 O O . THR A 1 238 ? 53.535 -28.387 -42.315 1.00 91.18 1020 THR A O 1
ATOM 1709 N N . ILE A 1 239 ? 51.845 -27.465 -43.527 1.00 84.67 1021 ILE A N 1
ATOM 1710 C CA . ILE A 1 239 ? 51.171 -26.782 -42.421 1.00 82.86 1021 ILE A CA 1
ATOM 1711 C C . ILE A 1 239 ? 50.575 -27.825 -41.483 1.00 89.78 1021 ILE A C 1
ATOM 1712 O O . ILE A 1 239 ? 50.732 -27.698 -40.262 1.00 89.76 1021 ILE A O 1
ATOM 1717 N N . ALA A 1 240 ? 49.939 -28.878 -42.055 1.00 88.50 1022 ALA A N 1
ATOM 1718 C CA . ALA A 1 240 ? 49.355 -29.979 -41.280 1.00 89.64 1022 ALA A CA 1
ATOM 1719 C C . ALA A 1 240 ? 50.420 -30.720 -40.452 1.00 98.33 1022 ALA A C 1
ATOM 1720 O O . ALA A 1 240 ? 50.190 -30.952 -39.269 1.00 97.79 1022 ALA A O 1
ATOM 1722 N N . ARG A 1 241 ? 51.601 -31.024 -41.049 1.00 98.95 1023 ARG A N 1
ATOM 1723 C CA . ARG A 1 241 ? 52.709 -31.685 -40.355 1.00 102.35 1023 ARG A CA 1
ATOM 1724 C C . ARG A 1 241 ? 53.303 -30.785 -39.261 1.00 107.68 1023 ARG A C 1
ATOM 1725 O O . ARG A 1 241 ? 53.793 -31.306 -38.260 1.00 109.62 1023 ARG A O 1
ATOM 1733 N N . GLU A 1 242 ? 53.225 -29.446 -39.431 1.00 102.28 1024 GLU A N 1
ATOM 1734 C CA . GLU A 1 242 ? 53.741 -28.486 -38.455 1.00 101.52 1024 GLU A CA 1
ATOM 1735 C C . GLU A 1 242 ? 52.884 -28.455 -37.194 1.00 103.30 1024 GLU A C 1
ATOM 1736 O O . GLU A 1 242 ? 53.432 -28.502 -36.092 1.00 103.97 1024 GLU A O 1
ATOM 1742 N N . LEU A 1 243 ? 51.549 -28.397 -37.353 1.00 97.45 1025 LEU A N 1
ATOM 1743 C CA . LEU A 1 243 ? 50.615 -28.369 -36.223 1.00 95.56 1025 LEU A CA 1
ATOM 1744 C C . LEU A 1 243 ? 50.533 -29.727 -35.523 1.00 101.62 1025 LEU A C 1
ATOM 1745 O O . LEU A 1 243 ? 50.510 -29.764 -34.288 1.00 100.55 1025 LEU A O 1
ATOM 1750 N N . ALA A 1 244 ? 50.472 -30.840 -36.309 1.00 100.75 1026 ALA A N 1
ATOM 1751 C CA . ALA A 1 244 ? 50.405 -32.209 -35.776 1.00 103.04 1026 ALA A CA 1
ATOM 1752 C C . ALA A 1 244 ? 51.634 -32.513 -34.916 1.00 110.70 1026 ALA A C 1
ATOM 1753 O O . ALA A 1 244 ? 51.468 -33.032 -33.810 1.00 110.53 1026 ALA A O 1
ATOM 1755 N N . ASP A 1 245 ? 52.849 -32.109 -35.395 1.00 109.93 1027 ASP A N 1
ATOM 1756 C CA . ASP A 1 245 ? 54.138 -32.220 -34.696 1.00 113.39 1027 ASP A CA 1
ATOM 1757 C C . ASP A 1 245 ? 54.057 -31.505 -33.356 1.00 117.71 1027 ASP A C 1
ATOM 1758 O O . ASP A 1 245 ? 54.611 -31.984 -32.366 1.00 119.80 1027 ASP A O 1
ATOM 1763 N N . ALA A 1 246 ? 53.371 -30.342 -33.345 1.00 111.89 1028 ALA A N 1
ATOM 1764 C CA . ALA A 1 246 ? 53.169 -29.474 -32.191 1.00 110.35 1028 ALA A CA 1
ATOM 1765 C C . ALA A 1 246 ? 51.941 -29.830 -31.315 1.00 113.45 1028 ALA A C 1
ATOM 1766 O O . ALA A 1 246 ? 51.606 -29.070 -30.403 1.00 111.80 1028 ALA A O 1
ATOM 1768 N N . GLY A 1 247 ? 51.307 -30.976 -31.585 1.00 111.05 1029 GLY A N 1
ATOM 1769 C CA . GLY A 1 247 ? 50.192 -31.504 -30.800 1.00 110.02 1029 GLY A CA 1
ATOM 1770 C C . GLY A 1 247 ? 48.780 -31.024 -31.090 1.00 110.95 1029 GLY A C 1
ATOM 1771 O O . GLY A 1 247 ? 47.998 -30.821 -30.157 1.00 108.20 1029 GLY A O 1
ATOM 1772 N N . TYR A 1 248 ? 48.418 -30.890 -32.375 1.00 107.80 1030 TYR A N 1
ATOM 1773 C CA . TYR A 1 248 ? 47.060 -30.488 -32.762 1.00 105.19 1030 TYR A CA 1
ATOM 1774 C C . TYR A 1 248 ? 46.303 -31.694 -33.319 1.00 111.66 1030 TYR A C 1
ATOM 1775 O O . TYR A 1 248 ? 46.929 -32.656 -33.782 1.00 113.42 1030 TYR A O 1
ATOM 1784 N N . GLU A 1 249 ? 44.958 -31.640 -33.271 1.00 108.28 1031 GLU A N 1
ATOM 1785 C CA . GLU A 1 249 ? 44.096 -32.677 -33.839 1.00 109.85 1031 GLU A CA 1
ATOM 1786 C C . GLU A 1 249 ? 43.733 -32.163 -35.238 1.00 113.33 1031 GLU A C 1
ATOM 1787 O O . GLU A 1 249 ? 42.658 -31.590 -35.450 1.00 111.33 1031 GLU A O 1
ATOM 1793 N N . VAL A 1 250 ? 44.692 -32.319 -36.174 1.00 111.46 1032 VAL A N 1
ATOM 1794 C CA . VAL A 1 250 ? 44.630 -31.842 -37.561 1.00 110.42 1032 VAL A CA 1
ATOM 1795 C C . VAL A 1 250 ? 43.715 -32.696 -38.452 1.00 115.02 1032 VAL A C 1
ATOM 1796 O O . VAL A 1 250 ? 43.839 -33.923 -38.500 1.00 116.17 1032 VAL A O 1
ATOM 1800 N N . ASP A 1 251 ? 42.814 -32.006 -39.173 1.00 110.83 1033 ASP A N 1
ATOM 1801 C CA . ASP A 1 251 ? 41.841 -32.551 -40.115 1.00 111.53 1033 ASP A CA 1
ATOM 1802 C C . ASP A 1 251 ? 42.092 -31.860 -41.465 1.00 114.82 1033 ASP A C 1
ATOM 1803 O O . ASP A 1 251 ? 41.494 -30.816 -41.738 1.00 112.41 1033 ASP A O 1
ATOM 1808 N N . SER A 1 252 ? 43.014 -32.405 -42.282 1.00 113.67 1034 SER A N 1
ATOM 1809 C CA . SER A 1 252 ? 43.314 -31.814 -43.589 1.00 114.07 1034 SER A CA 1
ATOM 1810 C C . SER A 1 252 ? 42.465 -32.458 -44.691 1.00 119.70 1034 SER A C 1
ATOM 1811 O O . SER A 1 252 ? 42.560 -33.669 -44.914 1.00 121.66 1034 SER A O 1
ATOM 1814 N N . ARG A 1 253 ? 41.607 -31.648 -45.351 1.00 114.96 1035 ARG A N 1
ATOM 1815 C CA . ARG A 1 253 ? 40.689 -32.119 -46.392 1.00 115.84 1035 ARG A CA 1
ATOM 1816 C C . ARG A 1 253 ? 40.650 -31.236 -47.649 1.00 120.01 1035 ARG A C 1
ATOM 1817 O O . ARG A 1 253 ? 40.715 -30.011 -47.546 1.00 117.84 1035 ARG A O 1
ATOM 1825 N N . ASP A 1 254 ? 40.531 -31.876 -48.835 1.00 118.75 1036 ASP A N 1
ATOM 1826 C CA . ASP A 1 254 ? 40.441 -31.234 -50.152 1.00 119.03 1036 ASP A CA 1
ATOM 1827 C C . ASP A 1 254 ? 39.058 -30.604 -50.288 1.00 122.72 1036 ASP A C 1
ATOM 1828 O O . ASP A 1 254 ? 38.075 -31.195 -49.839 1.00 122.03 1036 ASP A O 1
ATOM 1833 N N . ALA A 1 255 ? 38.979 -29.425 -50.934 1.00 120.50 1037 ALA A N 1
ATOM 1834 C CA . ALA A 1 255 ? 37.736 -28.670 -51.154 1.00 120.84 1037 ALA A CA 1
ATOM 1835 C C . ALA A 1 255 ? 36.652 -29.437 -51.939 1.00 129.74 1037 ALA A C 1
ATOM 1836 O O . ALA A 1 255 ? 35.467 -29.113 -51.815 1.00 129.50 1037 ALA A O 1
ATOM 1838 N N . ALA A 1 256 ? 37.059 -30.458 -52.727 1.00 130.06 1038 ALA A N 1
ATOM 1839 C CA . ALA A 1 256 ? 36.166 -31.309 -53.522 1.00 132.54 1038 ALA A CA 1
ATOM 1840 C C . ALA A 1 256 ? 35.590 -32.487 -52.701 1.00 138.52 1038 ALA A C 1
ATOM 1841 O O . ALA A 1 256 ? 34.728 -33.219 -53.197 1.00 140.24 1038 ALA A O 1
ATOM 1843 N N . SER A 1 257 ? 36.054 -32.659 -51.451 1.00 134.62 1039 SER A N 1
ATOM 1844 C CA . SER A 1 257 ? 35.578 -33.715 -50.558 1.00 135.78 1039 SER A CA 1
ATOM 1845 C C . SER A 1 257 ? 34.822 -33.141 -49.349 1.00 140.11 1039 SER A C 1
ATOM 1846 O O . SER A 1 257 ? 34.404 -33.905 -48.472 1.00 140.15 1039 SER A O 1
ATOM 1849 N N . VAL A 1 258 ? 34.621 -31.799 -49.321 1.00 136.85 1040 VAL A N 1
ATOM 1850 C CA . VAL A 1 258 ? 33.922 -31.084 -48.237 1.00 136.11 1040 VAL A CA 1
ATOM 1851 C C . VAL A 1 258 ? 32.529 -30.575 -48.656 1.00 142.80 1040 VAL A C 1
ATOM 1852 O O . VAL A 1 258 ? 32.272 -30.360 -49.843 1.00 143.54 1040 VAL A O 1
ATOM 1856 N N . GLU A 1 259 ? 31.651 -30.366 -47.656 1.00 140.33 1041 GLU A N 1
ATOM 1857 C CA . GLU A 1 259 ? 30.296 -29.831 -47.801 1.00 141.39 1041 GLU A CA 1
ATOM 1858 C C . GLU A 1 259 ? 30.159 -28.631 -46.851 1.00 144.99 1041 GLU A C 1
ATOM 1859 O O . GLU A 1 259 ? 30.509 -28.739 -45.668 1.00 143.19 1041 GLU A O 1
ATOM 1865 N N . ALA A 1 260 ? 29.678 -27.483 -47.385 1.00 142.72 1042 ALA A N 1
ATOM 1866 C CA . ALA A 1 260 ? 29.507 -26.200 -46.676 1.00 141.53 1042 ALA A CA 1
ATOM 1867 C C . ALA A 1 260 ? 28.602 -26.244 -45.425 1.00 146.68 1042 ALA A C 1
ATOM 1868 O O . ALA A 1 260 ? 28.602 -25.291 -44.640 1.00 144.97 1042 ALA A O 1
ATOM 1870 N N . GLY A 1 261 ? 27.855 -27.339 -45.258 1.00 145.43 1043 GLY A N 1
ATOM 1871 C CA . GLY A 1 261 ? 26.954 -27.551 -44.132 1.00 145.82 1043 GLY A CA 1
ATOM 1872 C C . GLY A 1 261 ? 27.677 -27.734 -42.813 1.00 147.48 1043 GLY A C 1
ATOM 1873 O O . GLY A 1 261 ? 28.098 -28.849 -42.485 1.00 147.40 1043 GLY A O 1
ATOM 1874 N N . GLY A 1 262 ? 27.832 -26.624 -42.083 1.00 141.92 1044 GLY A N 1
ATOM 1875 C CA . GLY A 1 262 ? 28.487 -26.555 -40.776 1.00 139.66 1044 GLY A CA 1
ATOM 1876 C C . GLY A 1 262 ? 29.830 -27.253 -40.696 1.00 141.68 1044 GLY A C 1
ATOM 1877 O O . GLY A 1 262 ? 30.108 -27.952 -39.717 1.00 141.32 1044 GLY A O 1
ATOM 1878 N N . LEU A 1 263 ? 30.654 -27.088 -41.750 1.00 136.72 1045 LEU A N 1
ATOM 1879 C CA . LEU A 1 263 ? 31.978 -27.698 -41.900 1.00 135.48 1045 LEU A CA 1
ATOM 1880 C C . LEU A 1 263 ? 32.957 -27.324 -40.770 1.00 136.00 1045 LEU A C 1
ATOM 1881 O O . LEU A 1 263 ? 33.714 -28.185 -40.306 1.00 135.95 1045 LEU A O 1
ATOM 1886 N N . PHE A 1 264 ? 32.914 -26.059 -40.318 1.00 129.37 1046 PHE A N 1
ATOM 1887 C CA . PHE A 1 264 ? 33.811 -25.532 -39.289 1.00 126.88 1046 PHE A CA 1
ATOM 1888 C C . PHE A 1 264 ? 33.373 -25.847 -37.848 1.00 128.59 1046 PHE A C 1
ATOM 1889 O O . PHE A 1 264 ? 34.136 -25.572 -36.922 1.00 126.87 1046 PHE A O 1
ATOM 1897 N N . GLU A 1 265 ? 32.170 -26.435 -37.659 1.00 125.24 1047 GLU A N 1
ATOM 1898 C CA . GLU A 1 265 ? 31.622 -26.771 -36.337 1.00 124.77 1047 GLU A CA 1
ATOM 1899 C C . GLU A 1 265 ? 32.514 -27.745 -35.547 1.00 126.00 1047 GLU A C 1
ATOM 1900 O O . GLU A 1 265 ? 32.891 -28.804 -36.056 1.00 126.53 1047 GLU A O 1
ATOM 1906 N N . GLY A 1 266 ? 32.854 -27.345 -34.321 1.00 119.59 1048 GLY A N 1
ATOM 1907 C CA . GLY A 1 266 ? 33.702 -28.113 -33.414 1.00 118.64 1048 GLY A CA 1
ATOM 1908 C C . GLY A 1 266 ? 35.192 -27.956 -33.657 1.00 118.10 1048 GLY A C 1
ATOM 1909 O O . GLY A 1 266 ? 35.989 -28.771 -33.177 1.00 118.32 1048 GLY A O 1
ATOM 1910 N N . PHE A 1 267 ? 35.576 -26.910 -34.412 1.00 110.53 1049 PHE A N 1
ATOM 1911 C CA . PHE A 1 267 ? 36.968 -26.614 -34.743 1.00 108.29 1049 PHE A CA 1
ATOM 1912 C C . PHE A 1 267 ? 37.397 -25.288 -34.160 1.00 108.01 1049 PHE A C 1
ATOM 1913 O O . PHE A 1 267 ? 36.694 -24.282 -34.304 1.00 106.47 1049 PHE A O 1
ATOM 1921 N N . ASP A 1 268 ? 38.556 -25.296 -33.493 1.00 102.79 1050 ASP A N 1
ATOM 1922 C CA . ASP A 1 268 ? 39.123 -24.110 -32.859 1.00 100.59 1050 ASP A CA 1
ATOM 1923 C C . ASP A 1 268 ? 39.745 -23.183 -33.901 1.00 100.51 1050 ASP A C 1
ATOM 1924 O O . ASP A 1 268 ? 39.401 -21.994 -33.954 1.00 98.74 1050 ASP A O 1
ATOM 1929 N N . LEU A 1 269 ? 40.615 -23.763 -34.766 1.00 94.72 1051 LEU A N 1
ATOM 1930 C CA . LEU A 1 269 ? 41.346 -23.092 -35.840 1.00 92.19 1051 LEU A CA 1
ATOM 1931 C C . LEU A 1 269 ? 41.016 -23.705 -37.194 1.00 93.84 1051 LEU A C 1
ATOM 1932 O O . LEU A 1 269 ? 41.110 -24.922 -37.359 1.00 94.68 1051 LEU A O 1
ATOM 1937 N N . VAL A 1 270 ? 40.618 -22.855 -38.159 1.00 87.56 1052 VAL A N 1
ATOM 1938 C CA . VAL A 1 270 ? 40.310 -23.269 -39.533 1.00 86.94 1052 VAL A CA 1
ATOM 1939 C C . VAL A 1 270 ? 41.313 -22.606 -40.492 1.00 88.99 1052 VAL A C 1
ATOM 1940 O O . VAL A 1 270 ? 41.416 -21.378 -40.527 1.00 88.03 1052 VAL A O 1
ATOM 1944 N N . LEU A 1 271 ? 42.063 -23.407 -41.246 1.00 84.81 1053 LEU A N 1
ATOM 1945 C CA . LEU A 1 271 ? 43.038 -22.846 -42.173 1.00 84.90 1053 LEU A CA 1
ATOM 1946 C C . LEU A 1 271 ? 42.593 -23.049 -43.619 1.00 89.30 1053 LEU A C 1
ATOM 1947 O O . LEU A 1 271 ? 42.590 -24.175 -44.120 1.00 89.68 1053 LEU A O 1
ATOM 1952 N N . LEU A 1 272 ? 42.194 -21.958 -44.277 1.00 85.89 1054 LEU A N 1
ATOM 1953 C CA . LEU A 1 272 ? 41.722 -22.013 -45.656 1.00 87.36 1054 LEU A CA 1
ATOM 1954 C C . LEU A 1 272 ? 42.806 -21.641 -46.670 1.00 90.73 1054 LEU A C 1
ATOM 1955 O O . LEU A 1 272 ? 43.423 -20.577 -46.572 1.00 89.06 1054 LEU A O 1
ATOM 1960 N N . GLY A 1 273 ? 43.035 -22.543 -47.619 1.00 88.50 1055 GLY A N 1
ATOM 1961 C CA . GLY A 1 273 ? 44.060 -22.373 -48.639 1.00 90.33 1055 GLY A CA 1
ATOM 1962 C C . GLY A 1 273 ? 43.562 -22.440 -50.061 1.00 96.09 1055 GLY A C 1
ATOM 1963 O O . GLY A 1 273 ? 42.859 -23.384 -50.434 1.00 95.51 1055 GLY A O 1
ATOM 1964 N N . CYS A 1 274 ? 43.954 -21.455 -50.877 1.00 95.10 1056 CYS A N 1
ATOM 1965 C CA . CYS A 1 274 ? 43.523 -21.419 -52.267 1.00 97.32 1056 CYS A CA 1
ATOM 1966 C C . CYS A 1 274 ? 44.513 -20.734 -53.209 1.00 102.04 1056 CYS A C 1
ATOM 1967 O O . CYS A 1 274 ? 45.046 -19.671 -52.891 1.00 101.60 1056 CYS A O 1
ATOM 1970 N N . SER A 1 275 ? 44.716 -21.335 -54.390 1.00 99.80 1057 SER A N 1
ATOM 1971 C CA . SER A 1 275 ? 45.574 -20.798 -55.446 1.00 101.91 1057 SER A CA 1
ATOM 1972 C C . SER A 1 275 ? 44.809 -19.773 -56.294 1.00 108.56 1057 SER A C 1
ATOM 1973 O O . SER A 1 275 ? 43.612 -19.946 -56.520 1.00 107.75 1057 SER A O 1
ATOM 1976 N N . THR A 1 276 ? 45.489 -18.709 -56.756 1.00 108.21 1058 THR A N 1
ATOM 1977 C CA . THR A 1 276 ? 44.861 -17.679 -57.593 1.00 110.12 1058 THR A CA 1
ATOM 1978 C C . THR A 1 276 ? 44.895 -18.105 -59.066 1.00 118.63 1058 THR A C 1
ATOM 1979 O O . THR A 1 276 ? 45.845 -18.763 -59.495 1.00 119.76 1058 THR A O 1
ATOM 1983 N N . TRP A 1 277 ? 43.821 -17.786 -59.817 1.00 116.98 1059 TRP A N 1
ATOM 1984 C CA . TRP A 1 277 ? 43.654 -18.144 -61.227 1.00 119.07 1059 TRP A CA 1
ATOM 1985 C C . TRP A 1 277 ? 43.026 -17.014 -62.042 1.00 128.19 1059 TRP A C 1
ATOM 1986 O O . TRP A 1 277 ? 42.740 -15.945 -61.501 1.00 126.93 1059 TRP A O 1
ATOM 1997 N N . GLY A 1 278 ? 42.853 -17.255 -63.341 1.00 130.48 1060 GLY A N 1
ATOM 1998 C CA . GLY A 1 278 ? 42.231 -16.313 -64.262 1.00 133.92 1060 GLY A CA 1
ATOM 1999 C C . GLY A 1 278 ? 43.160 -15.567 -65.198 1.00 143.96 1060 GLY A C 1
ATOM 2000 O O . GLY A 1 278 ? 44.057 -14.846 -64.744 1.00 144.27 1060 GLY A O 1
ATOM 2001 N N . ASP A 1 279 ? 42.907 -15.707 -66.527 1.00 144.55 1061 ASP A N 1
ATOM 2002 C CA . ASP A 1 279 ? 43.627 -15.022 -67.610 1.00 148.34 1061 ASP A CA 1
ATOM 2003 C C . ASP A 1 279 ? 43.314 -13.528 -67.527 1.00 156.17 1061 ASP A C 1
ATOM 2004 O O . ASP A 1 279 ? 44.195 -12.689 -67.734 1.00 158.25 1061 ASP A O 1
ATOM 2009 N N . ASP A 1 280 ? 42.037 -13.215 -67.226 1.00 153.00 1062 ASP A N 1
ATOM 2010 C CA . ASP A 1 280 ? 41.481 -11.870 -67.186 1.00 154.76 1062 ASP A CA 1
ATOM 2011 C C . ASP A 1 280 ? 41.504 -11.254 -65.774 1.00 156.65 1062 ASP A C 1
ATOM 2012 O O . ASP A 1 280 ? 42.378 -10.426 -65.509 1.00 157.11 1062 ASP A O 1
ATOM 2017 N N . SER A 1 281 ? 40.581 -11.663 -64.873 1.00 150.90 1063 SER A N 1
ATOM 2018 C CA . SER A 1 281 ? 40.478 -11.135 -63.500 1.00 148.78 1063 SER A CA 1
ATOM 2019 C C . SER A 1 281 ? 41.039 -12.099 -62.428 1.00 149.86 1063 SER A C 1
ATOM 2020 O O . SER A 1 281 ? 41.534 -13.179 -62.775 1.00 149.94 1063 SER A O 1
ATOM 2023 N N . ILE A 1 282 ? 40.979 -11.691 -61.133 1.00 142.94 1064 ILE A N 1
ATOM 2024 C CA . ILE A 1 282 ? 41.453 -12.470 -59.986 1.00 139.26 1064 ILE A CA 1
ATOM 2025 C C . ILE A 1 282 ? 40.406 -13.508 -59.542 1.00 139.57 1064 ILE A C 1
ATOM 2026 O O . ILE A 1 282 ? 39.623 -13.264 -58.613 1.00 137.80 1064 ILE A O 1
ATOM 2028 N N . GLU A 1 283 ? 40.407 -14.673 -60.221 1.00 134.82 1065 GLU A N 1
ATOM 2029 C CA . GLU A 1 283 ? 39.495 -15.799 -59.971 1.00 132.46 1065 GLU A CA 1
ATOM 2030 C C . GLU A 1 283 ? 40.093 -16.844 -59.006 1.00 132.83 1065 GLU A C 1
ATOM 2031 O O . GLU A 1 283 ? 41.317 -16.958 -58.904 1.00 132.97 1065 GLU A O 1
ATOM 2037 N N . LEU A 1 284 ? 39.223 -17.604 -58.306 1.00 125.73 1066 LEU A N 1
ATOM 2038 C CA . LEU A 1 284 ? 39.617 -18.653 -57.356 1.00 122.47 1066 LEU A CA 1
ATOM 2039 C C . LEU A 1 284 ? 39.696 -20.036 -58.020 1.00 125.40 1066 LEU A C 1
ATOM 2040 O O . LEU A 1 284 ? 39.241 -20.201 -59.155 1.00 126.56 1066 LEU A O 1
ATOM 2045 N N . GLN A 1 285 ? 40.303 -21.016 -57.318 1.00 119.76 1067 GLN A N 1
ATOM 2046 C CA . GLN A 1 285 ? 40.472 -22.401 -57.773 1.00 119.75 1067 GLN A CA 1
ATOM 2047 C C . GLN A 1 285 ? 39.090 -23.059 -57.906 1.00 125.22 1067 GLN A C 1
ATOM 2048 O O . GLN A 1 285 ? 38.241 -22.840 -57.048 1.00 123.41 1067 GLN A O 1
ATOM 2054 N N . ASP A 1 286 ? 38.859 -23.822 -58.995 1.00 125.42 1068 ASP A N 1
ATOM 2055 C CA . ASP A 1 286 ? 37.573 -24.455 -59.320 1.00 126.82 1068 ASP A CA 1
ATOM 2056 C C . ASP A 1 286 ? 36.913 -25.205 -58.149 1.00 131.95 1068 ASP A C 1
ATOM 2057 O O . ASP A 1 286 ? 35.752 -24.915 -57.859 1.00 131.83 1068 ASP A O 1
ATOM 2059 N N . ASP A 1 287 ? 37.638 -26.126 -57.465 1.00 129.10 1069 ASP A N 1
ATOM 2060 C CA . ASP A 1 287 ? 37.097 -26.898 -56.331 1.00 128.53 1069 ASP A CA 1
ATOM 2061 C C . ASP A 1 287 ? 36.767 -26.022 -55.117 1.00 132.06 1069 ASP A C 1
ATOM 2062 O O . ASP A 1 287 ? 35.894 -26.390 -54.330 1.00 131.40 1069 ASP A O 1
ATOM 2067 N N . PHE A 1 288 ? 37.459 -24.868 -54.973 1.00 129.21 1070 PHE A N 1
ATOM 2068 C CA . PHE A 1 288 ? 37.328 -23.923 -53.855 1.00 127.98 1070 PHE A CA 1
ATOM 2069 C C . PHE A 1 288 ? 36.182 -22.891 -53.982 1.00 133.90 1070 PHE A C 1
ATOM 2070 O O . PHE A 1 288 ? 35.698 -22.420 -52.949 1.00 131.77 1070 PHE A O 1
ATOM 2078 N N . ILE A 1 289 ? 35.758 -22.536 -55.223 1.00 134.19 1071 ILE A N 1
ATOM 2079 C CA . ILE A 1 289 ? 34.658 -21.580 -55.474 1.00 135.49 1071 ILE A CA 1
ATOM 2080 C C . ILE A 1 289 ? 33.314 -22.062 -54.820 1.00 141.76 1071 ILE A C 1
ATOM 2081 O O . ILE A 1 289 ? 32.707 -21.228 -54.136 1.00 141.33 1071 ILE A O 1
ATOM 2086 N N . PRO A 1 290 ? 32.856 -23.360 -54.930 1.00 139.90 1072 PRO A N 1
ATOM 2087 C CA . PRO A 1 290 ? 31.598 -23.760 -54.256 1.00 140.19 1072 PRO A CA 1
ATOM 2088 C C . PRO A 1 290 ? 31.583 -23.497 -52.747 1.00 142.37 1072 PRO A C 1
ATOM 2089 O O . PRO A 1 290 ? 30.539 -23.143 -52.197 1.00 142.27 1072 PRO A O 1
ATOM 2093 N N . LEU 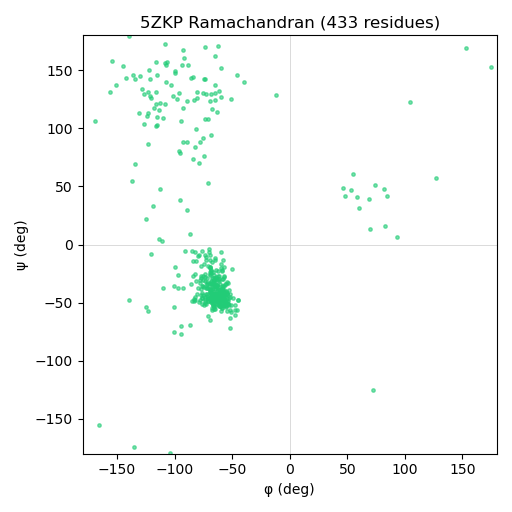A 1 291 ? 32.750 -23.637 -52.096 1.00 137.21 1073 LEU A N 1
ATOM 2094 C CA . LEU A 1 291 ? 32.935 -23.379 -50.672 1.00 135.21 1073 LEU A CA 1
ATOM 2095 C C . LEU A 1 291 ? 32.900 -21.870 -50.389 1.00 138.90 1073 LEU A C 1
ATOM 2096 O O . LEU A 1 291 ? 32.282 -21.468 -49.404 1.00 137.71 1073 LEU A O 1
ATOM 2101 N N . PHE A 1 292 ? 33.555 -21.048 -51.247 1.00 136.57 1074 PHE A N 1
ATOM 2102 C CA . PHE A 1 292 ? 33.639 -19.585 -51.104 1.00 136.61 1074 PHE A CA 1
ATOM 2103 C C . PHE A 1 292 ? 32.276 -18.901 -51.058 1.00 143.81 1074 PHE A C 1
ATOM 2104 O O . PHE A 1 292 ? 32.043 -18.061 -50.185 1.00 142.71 1074 PHE A O 1
ATOM 2112 N N . ASP A 1 293 ? 31.390 -19.255 -52.002 1.00 143.92 1075 ASP A N 1
ATOM 2113 C CA . ASP A 1 293 ? 30.045 -18.693 -52.127 1.00 146.06 1075 ASP A CA 1
ATOM 2114 C C . ASP A 1 293 ? 29.161 -18.989 -50.899 1.00 150.56 1075 ASP A C 1
ATOM 2115 O O . ASP A 1 293 ? 28.388 -18.121 -50.484 1.00 150.59 1075 ASP A O 1
ATOM 2120 N N . SER A 1 294 ? 29.314 -20.192 -50.302 1.00 146.97 1076 SER A N 1
ATOM 2121 C CA . SER A 1 294 ? 28.550 -20.644 -49.133 1.00 146.55 1076 SER A CA 1
ATOM 2122 C C . SER A 1 294 ? 29.439 -20.791 -47.872 1.00 147.98 1076 SER A C 1
ATOM 2123 O O . SER A 1 294 ? 29.364 -21.800 -47.164 1.00 146.93 1076 SER A O 1
ATOM 2126 N N . LEU A 1 295 ? 30.258 -19.755 -47.591 1.00 143.62 1077 LEU A N 1
ATOM 2127 C CA . LEU A 1 295 ? 31.205 -19.682 -46.465 1.00 141.45 1077 LEU A CA 1
ATOM 2128 C C . LEU A 1 295 ? 30.534 -19.277 -45.130 1.00 144.99 1077 LEU A C 1
ATOM 2129 O O . LEU A 1 295 ? 31.132 -19.441 -44.058 1.00 142.65 1077 LEU A O 1
ATOM 2134 N N . GLU A 1 296 ? 29.291 -18.760 -45.204 1.00 143.38 1078 GLU A N 1
ATOM 2135 C CA . GLU A 1 296 ? 28.492 -18.358 -44.039 1.00 142.92 1078 GLU A CA 1
ATOM 2136 C C . GLU A 1 296 ? 27.894 -19.580 -43.332 1.00 146.42 1078 GLU A C 1
ATOM 2137 O O . GLU A 1 296 ? 27.851 -19.622 -42.100 1.00 144.64 1078 GLU A O 1
ATOM 2143 N N . GLU A 1 297 ? 27.458 -20.573 -44.134 1.00 144.41 1079 GLU A N 1
ATOM 2144 C CA . GLU A 1 297 ? 26.824 -21.831 -43.736 1.00 145.10 1079 GLU A CA 1
ATOM 2145 C C . GLU A 1 297 ? 27.715 -22.742 -42.863 1.00 148.07 1079 GLU A C 1
ATOM 2146 O O . GLU A 1 297 ? 27.185 -23.584 -42.134 1.00 148.82 1079 GLU A O 1
ATOM 2152 N N . THR A 1 298 ? 29.054 -22.571 -42.932 1.00 142.34 1080 THR A N 1
ATOM 2153 C CA . THR A 1 298 ? 30.025 -23.354 -42.154 1.00 140.33 1080 THR A CA 1
ATOM 2154 C C . THR A 1 298 ? 30.036 -22.925 -40.681 1.00 141.34 1080 THR A C 1
ATOM 2155 O O . THR A 1 298 ? 29.911 -23.774 -39.798 1.00 141.10 1080 THR A O 1
ATOM 2159 N N . GLY A 1 299 ? 30.193 -21.621 -40.443 1.00 135.74 1081 GLY A N 1
ATOM 2160 C CA . GLY A 1 299 ? 30.264 -21.022 -39.115 1.00 133.67 1081 GLY A CA 1
ATOM 2161 C C . GLY A 1 299 ? 31.508 -20.170 -38.964 1.00 134.70 1081 GLY A C 1
ATOM 2162 O O . GLY A 1 299 ? 32.326 -20.410 -38.070 1.00 132.78 1081 GLY A O 1
ATOM 2163 N N . ALA A 1 300 ? 31.654 -19.175 -39.865 1.00 130.94 1082 ALA A N 1
ATOM 2164 C CA . ALA A 1 300 ? 32.794 -18.255 -39.951 1.00 129.41 1082 ALA A CA 1
ATOM 2165 C C . ALA A 1 300 ? 32.845 -17.206 -38.843 1.00 130.37 1082 ALA A C 1
ATOM 2166 O O . ALA A 1 300 ? 33.937 -16.863 -38.389 1.00 128.54 1082 ALA A O 1
ATOM 2168 N N . GLN A 1 301 ? 31.675 -16.682 -38.428 1.00 126.22 1083 GLN A N 1
ATOM 2169 C CA . GLN A 1 301 ? 31.571 -15.674 -37.372 1.00 124.43 1083 GLN A CA 1
ATOM 2170 C C . GLN A 1 301 ? 32.037 -16.254 -36.034 1.00 124.47 1083 GLN A C 1
ATOM 2171 O O . GLN A 1 301 ? 31.646 -17.369 -35.669 1.00 124.25 1083 GLN A O 1
ATOM 2177 N N . GLY A 1 302 ? 32.922 -15.513 -35.364 1.00 117.84 1084 GLY A N 1
ATOM 2178 C CA . GLY A 1 302 ? 33.517 -15.887 -34.083 1.00 115.41 1084 GLY A CA 1
ATOM 2179 C C . GLY A 1 302 ? 34.494 -17.046 -34.159 1.00 115.96 1084 GLY A C 1
ATOM 2180 O O . GLY A 1 302 ? 34.880 -17.602 -33.122 1.00 113.80 1084 GLY A O 1
ATOM 2181 N N . ARG A 1 303 ? 34.912 -17.404 -35.402 1.00 111.79 1085 ARG A N 1
ATOM 2182 C CA . ARG A 1 303 ? 35.825 -18.508 -35.707 1.00 110.43 1085 ARG A CA 1
ATOM 2183 C C . ARG A 1 303 ? 37.251 -18.029 -35.981 1.00 110.80 1085 ARG A C 1
ATOM 2184 O O . ARG A 1 303 ? 37.446 -17.148 -36.824 1.00 110.34 1085 ARG A O 1
ATOM 2192 N N . LYS A 1 304 ? 38.242 -18.623 -35.267 1.00 104.71 1086 LYS A N 1
ATOM 2193 C CA . LYS A 1 304 ? 39.667 -18.340 -35.448 1.00 103.76 1086 LYS A CA 1
ATOM 2194 C C . LYS A 1 304 ? 40.087 -18.954 -36.795 1.00 107.29 1086 LYS A C 1
ATOM 2195 O O . LYS A 1 304 ? 40.106 -20.179 -36.934 1.00 107.06 1086 LYS A O 1
ATOM 2201 N N . VAL A 1 305 ? 40.337 -18.100 -37.806 1.00 103.64 1087 VAL A N 1
ATOM 2202 C CA . VAL A 1 305 ? 40.702 -18.552 -39.157 1.00 104.24 1087 VAL A CA 1
ATOM 2203 C C . VAL A 1 305 ? 42.040 -18.012 -39.644 1.00 106.98 1087 VAL A C 1
ATOM 2204 O O . VAL A 1 305 ? 42.427 -16.902 -39.284 1.00 106.78 1087 VAL A O 1
ATOM 2208 N N . ALA A 1 306 ? 42.714 -18.794 -40.503 1.00 102.88 1088 ALA A N 1
ATOM 2209 C CA . ALA A 1 306 ? 43.986 -18.446 -41.137 1.00 103.52 1088 ALA A CA 1
ATOM 2210 C C . ALA A 1 306 ? 43.869 -18.695 -42.639 1.00 106.48 1088 ALA A C 1
ATOM 2211 O O . ALA A 1 306 ? 43.170 -19.625 -43.048 1.00 105.31 1088 ALA A O 1
ATOM 2213 N N . CYS A 1 307 ? 44.518 -17.863 -43.467 1.00 103.76 1089 CYS A N 1
ATOM 2214 C CA . CYS A 1 307 ? 44.400 -18.052 -44.913 1.00 104.72 1089 CYS A CA 1
ATOM 2215 C C . CYS A 1 307 ? 45.738 -18.058 -45.665 1.00 106.10 1089 CYS A C 1
ATOM 2216 O O . CYS A 1 307 ? 46.409 -17.034 -45.752 1.00 107.54 1089 CYS A O 1
ATOM 2219 N N . PHE A 1 308 ? 46.105 -19.216 -46.228 1.00 98.63 1090 PHE A N 1
ATOM 2220 C CA . PHE A 1 308 ? 47.328 -19.369 -47.007 1.00 98.80 1090 PHE A CA 1
ATOM 2221 C C . PHE A 1 308 ? 46.955 -19.532 -48.485 1.00 103.62 1090 PHE A C 1
ATOM 2222 O O . PHE A 1 308 ? 45.771 -19.640 -48.802 1.00 103.51 1090 PHE A O 1
ATOM 2230 N N . GLY A 1 309 ? 47.942 -19.541 -49.374 1.00 100.30 1091 GLY A N 1
ATOM 2231 C CA . GLY A 1 309 ? 47.676 -19.710 -50.794 1.00 100.45 1091 GLY A CA 1
ATOM 2232 C C . GLY A 1 309 ? 48.887 -19.580 -51.682 1.00 106.63 1091 GLY A C 1
ATOM 2233 O O . GLY A 1 309 ? 49.840 -18.874 -51.341 1.00 106.37 1091 GLY A O 1
ATOM 2234 N N . CYS A 1 310 ? 48.826 -20.259 -52.845 1.00 105.75 1092 CYS A N 1
ATOM 2235 C CA . CYS A 1 310 ? 49.849 -20.288 -53.895 1.00 108.89 1092 CYS A CA 1
ATOM 2236 C C . CYS A 1 310 ? 49.508 -19.348 -55.054 1.00 115.55 1092 CYS A C 1
ATOM 2237 O O . CYS A 1 310 ? 48.335 -19.128 -55.356 1.00 113.51 1092 CYS A O 1
ATOM 2240 N N . GLY A 1 311 ? 50.547 -18.815 -55.690 1.00 116.45 1093 GLY A N 1
ATOM 2241 C CA . GLY A 1 311 ? 50.415 -17.897 -56.811 1.00 118.79 1093 GLY A CA 1
ATOM 2242 C C . GLY A 1 311 ? 51.694 -17.690 -57.591 1.00 128.25 1093 GLY A C 1
ATOM 2243 O O . GLY A 1 311 ? 52.568 -18.562 -57.594 1.00 129.24 1093 GLY A O 1
ATOM 2244 N N . ASP A 1 312 ? 51.798 -16.527 -58.270 1.00 128.10 1094 ASP A N 1
ATOM 2245 C CA . ASP A 1 312 ? 52.950 -16.123 -59.081 1.00 132.24 1094 ASP A CA 1
ATOM 2246 C C . ASP A 1 312 ? 53.005 -14.596 -59.210 1.00 139.31 1094 ASP A C 1
ATOM 2247 O O . ASP A 1 312 ? 51.991 -13.975 -59.545 1.00 138.11 1094 ASP A O 1
ATOM 2252 N N . SER A 1 313 ? 54.194 -13.997 -58.967 1.00 139.69 1095 SER A N 1
ATOM 2253 C CA . SER A 1 313 ? 54.423 -12.546 -59.055 1.00 142.28 1095 SER A CA 1
ATOM 2254 C C . SER A 1 313 ? 54.362 -11.972 -60.489 1.00 151.12 1095 SER A C 1
ATOM 2255 O O . SER A 1 313 ? 54.365 -10.749 -60.649 1.00 153.10 1095 SER A O 1
ATOM 2258 N N . SER A 1 314 ? 54.291 -12.842 -61.522 1.00 149.05 1096 SER A N 1
ATOM 2259 C CA . SER A 1 314 ? 54.191 -12.441 -62.929 1.00 152.06 1096 SER A CA 1
ATOM 2260 C C . SER A 1 314 ? 52.833 -11.796 -63.257 1.00 156.90 1096 SER A C 1
ATOM 2261 O O . SER A 1 314 ? 52.753 -11.010 -64.203 1.00 159.13 1096 SER A O 1
ATOM 2264 N N . TRP A 1 315 ? 51.777 -12.126 -62.477 1.00 151.63 1097 TRP A N 1
ATOM 2265 C CA . TRP A 1 315 ? 50.420 -11.581 -62.630 1.00 151.08 1097 TRP A CA 1
ATOM 2266 C C . TRP A 1 315 ? 50.239 -10.335 -61.742 1.00 156.80 1097 TRP A C 1
ATOM 2267 O O . TRP A 1 315 ? 51.015 -10.139 -60.805 1.00 155.93 1097 TRP A O 1
ATOM 2278 N N . GLU A 1 316 ? 49.229 -9.493 -62.050 1.00 155.84 1098 GLU A N 1
ATOM 2279 C CA . GLU A 1 316 ? 48.950 -8.232 -61.346 1.00 157.04 1098 GLU A CA 1
ATOM 2280 C C . GLU A 1 316 ? 48.526 -8.420 -59.881 1.00 158.83 1098 GLU A C 1
ATOM 2281 O O . GLU A 1 316 ? 49.062 -7.740 -58.999 1.00 158.44 1098 GLU A O 1
ATOM 2287 N N . TYR A 1 317 ? 47.576 -9.337 -59.625 1.00 153.60 1099 TYR A N 1
ATOM 2288 C CA . TYR A 1 317 ? 47.073 -9.612 -58.275 1.00 150.40 1099 TYR A CA 1
ATOM 2289 C C . TYR A 1 317 ? 47.812 -10.823 -57.687 1.00 152.12 1099 TYR A C 1
ATOM 2290 O O . TYR A 1 317 ? 47.286 -11.944 -57.739 1.00 150.22 1099 TYR A O 1
ATOM 2299 N N . PHE A 1 318 ? 49.047 -10.609 -57.158 1.00 148.51 1100 PHE A N 1
ATOM 2300 C CA . PHE A 1 318 ? 49.826 -11.703 -56.567 1.00 146.53 1100 PHE A CA 1
ATOM 2301 C C . PHE A 1 318 ? 49.095 -12.263 -55.358 1.00 145.40 1100 PHE A C 1
ATOM 2302 O O . PHE A 1 318 ? 48.904 -11.567 -54.358 1.00 143.64 1100 PHE A O 1
ATOM 2310 N N . CYS A 1 319 ? 48.664 -13.528 -55.489 1.00 139.65 1101 CYS A N 1
ATOM 2311 C CA . CYS A 1 319 ? 47.864 -14.273 -54.526 1.00 135.79 1101 CYS A CA 1
ATOM 2312 C C . CYS A 1 319 ? 46.593 -13.495 -54.207 1.00 138.34 1101 CYS A C 1
ATOM 2313 O O . CYS A 1 319 ? 46.373 -13.061 -53.077 1.00 136.77 1101 CYS A O 1
ATOM 2316 N N . GLY A 1 320 ? 45.813 -13.268 -55.259 1.00 135.87 1102 GLY A N 1
ATOM 2317 C CA . GLY A 1 320 ? 44.545 -12.554 -55.209 1.00 135.38 1102 GLY A CA 1
ATOM 2318 C C . GLY A 1 320 ? 43.490 -13.306 -54.429 1.00 137.59 1102 GLY A C 1
ATOM 2319 O O . GLY A 1 320 ? 42.667 -12.677 -53.760 1.00 136.49 1102 GLY A O 1
ATOM 2320 N N . ALA A 1 321 ? 43.522 -14.662 -54.489 1.00 133.51 1103 ALA A N 1
ATOM 2321 C CA . ALA A 1 321 ? 42.598 -15.542 -53.765 1.00 131.33 1103 ALA A CA 1
ATOM 2322 C C . ALA A 1 321 ? 42.744 -15.397 -52.246 1.00 134.00 1103 ALA A C 1
ATOM 2323 O O . ALA A 1 321 ? 41.735 -15.440 -51.545 1.00 131.99 1103 ALA A O 1
ATOM 2325 N N . VAL A 1 322 ? 43.985 -15.188 -51.746 1.00 131.67 1104 VAL A N 1
ATOM 2326 C CA . VAL A 1 322 ? 44.286 -14.976 -50.318 1.00 130.49 1104 VAL A CA 1
ATOM 2327 C C . VAL A 1 322 ? 43.534 -13.725 -49.833 1.00 134.92 1104 VAL A C 1
ATOM 2328 O O . VAL A 1 322 ? 42.773 -13.805 -48.872 1.00 132.58 1104 VAL A O 1
ATOM 2332 N N . ASP A 1 323 ? 43.720 -12.593 -50.542 1.00 134.32 1105 ASP A N 1
ATOM 2333 C CA . ASP A 1 323 ? 43.091 -11.296 -50.277 1.00 134.77 1105 ASP A CA 1
ATOM 2334 C C . ASP A 1 323 ? 41.561 -11.355 -50.455 1.00 138.32 1105 ASP A C 1
ATOM 2335 O O . ASP A 1 323 ? 40.848 -10.611 -49.779 1.00 137.45 1105 ASP A O 1
ATOM 2340 N N . ALA A 1 324 ? 41.067 -12.245 -51.353 1.00 135.19 1106 ALA A N 1
ATOM 2341 C CA . ALA A 1 324 ? 39.644 -12.445 -51.649 1.00 134.81 1106 ALA A CA 1
ATOM 2342 C C . ALA A 1 324 ? 38.884 -13.055 -50.480 1.00 137.10 1106 ALA A C 1
ATOM 2343 O O . ALA A 1 324 ? 37.827 -12.539 -50.123 1.00 136.49 1106 ALA A O 1
ATOM 2345 N N . ILE A 1 325 ? 39.414 -14.145 -49.887 1.00 132.93 1107 ILE A N 1
ATOM 2346 C CA . ILE A 1 325 ? 38.788 -14.823 -48.744 1.00 130.97 1107 ILE A CA 1
ATOM 2347 C C . ILE A 1 325 ? 39.035 -14.047 -47.441 1.00 133.70 1107 ILE A C 1
ATOM 2348 O O . ILE A 1 325 ? 38.178 -14.085 -46.562 1.00 132.25 1107 ILE A O 1
ATOM 2353 N N . GLU A 1 326 ? 40.184 -13.336 -47.320 1.00 131.02 1108 GLU A N 1
ATOM 2354 C CA . GLU A 1 326 ? 40.523 -12.542 -46.128 1.00 130.15 1108 GLU A CA 1
ATOM 2355 C C . GLU A 1 326 ? 39.556 -11.367 -45.881 1.00 135.18 1108 GLU A C 1
ATOM 2356 O O . GLU A 1 326 ? 39.084 -11.203 -44.751 1.00 133.03 1108 GLU A O 1
ATOM 2362 N N . GLU A 1 327 ? 39.242 -10.572 -46.934 1.00 134.38 1109 GLU A N 1
ATOM 2363 C CA . GLU A 1 327 ? 38.293 -9.458 -46.818 1.00 135.16 1109 GLU A CA 1
ATOM 2364 C C . GLU A 1 327 ? 36.840 -9.963 -46.671 1.00 139.54 1109 GLU A C 1
ATOM 2365 O O . GLU A 1 327 ? 36.033 -9.299 -46.019 1.00 138.81 1109 GLU A O 1
ATOM 2371 N N . LYS A 1 328 ? 36.534 -11.155 -47.248 1.00 136.88 1110 LYS A N 1
ATOM 2372 C CA . LYS A 1 328 ? 35.232 -11.839 -47.193 1.00 136.62 1110 LYS A CA 1
ATOM 2373 C C . LYS A 1 328 ? 34.971 -12.421 -45.791 1.00 139.21 1110 LYS A C 1
ATOM 2374 O O . LYS A 1 328 ? 33.819 -12.469 -45.354 1.00 139.06 1110 LYS A O 1
ATOM 2380 N N . LEU A 1 329 ? 36.035 -12.883 -45.105 1.00 134.35 1111 LEU A N 1
ATOM 2381 C CA . LEU A 1 329 ? 35.927 -13.422 -43.753 1.00 132.45 1111 LEU A CA 1
ATOM 2382 C C . LEU A 1 329 ? 35.789 -12.287 -42.740 1.00 137.08 1111 LEU A C 1
ATOM 2383 O O . LEU A 1 329 ? 35.164 -12.482 -41.696 1.00 136.03 1111 LEU A O 1
ATOM 2388 N N . LYS A 1 330 ? 36.363 -11.098 -43.054 1.00 134.87 1112 LYS A N 1
ATOM 2389 C CA . LYS A 1 330 ? 36.276 -9.887 -42.229 1.00 134.54 1112 LYS A CA 1
ATOM 2390 C C . LYS A 1 330 ? 34.818 -9.404 -42.208 1.00 139.01 1112 LYS A C 1
ATOM 2391 O O . LYS A 1 330 ? 34.298 -9.083 -41.136 1.00 137.50 1112 LYS A O 1
ATOM 2397 N N . ASN A 1 331 ? 34.150 -9.431 -43.394 1.00 137.45 1113 ASN A N 1
ATOM 2398 C CA . ASN A 1 331 ? 32.734 -9.097 -43.606 1.00 138.71 1113 ASN A CA 1
ATOM 2399 C C . ASN A 1 331 ? 31.834 -10.129 -42.903 1.00 141.28 1113 ASN A C 1
ATOM 2400 O O . ASN A 1 331 ? 30.677 -9.832 -42.592 1.00 142.02 1113 ASN A O 1
ATOM 2405 N N . LEU A 1 332 ? 32.376 -11.344 -42.677 1.00 135.39 1114 LEU A N 1
ATOM 2406 C CA . LEU A 1 332 ? 31.718 -12.450 -41.988 1.00 133.64 1114 LEU A CA 1
ATOM 2407 C C . LEU A 1 332 ? 31.996 -12.431 -40.473 1.00 134.03 1114 LEU A C 1
ATOM 2408 O O . LEU A 1 332 ? 31.418 -13.236 -39.740 1.00 133.00 1114 LEU A O 1
ATOM 2413 N N . GLY A 1 333 ? 32.866 -11.515 -40.034 1.00 128.67 1115 GLY A N 1
ATOM 2414 C CA . GLY A 1 333 ? 33.241 -11.324 -38.635 1.00 126.37 1115 GLY A CA 1
ATOM 2415 C C . GLY A 1 333 ? 34.056 -12.444 -38.019 1.00 127.48 1115 GLY A C 1
ATOM 2416 O O . GLY A 1 333 ? 33.857 -12.783 -36.848 1.00 125.94 1115 GLY A O 1
ATOM 2417 N N . ALA A 1 334 ? 35.000 -13.004 -38.801 1.00 123.16 1116 ALA A N 1
ATOM 2418 C CA . ALA A 1 334 ? 35.900 -14.097 -38.408 1.00 121.36 1116 ALA A CA 1
ATOM 2419 C C . ALA A 1 334 ? 37.197 -13.577 -37.754 1.00 122.36 1116 ALA A C 1
ATOM 2420 O O . ALA A 1 334 ? 37.603 -12.442 -38.024 1.00 122.67 1116 ALA A O 1
ATOM 2422 N N . GLU A 1 335 ? 37.848 -14.404 -36.906 1.00 115.96 1117 GLU A N 1
ATOM 2423 C CA . GLU A 1 335 ? 39.083 -14.008 -36.216 1.00 114.74 1117 GLU A CA 1
ATOM 2424 C C . GLU A 1 335 ? 40.366 -14.419 -36.976 1.00 115.80 1117 GLU A C 1
ATOM 2425 O O . GLU A 1 335 ? 40.940 -15.484 -36.727 1.00 115.45 1117 GLU A O 1
ATOM 2431 N N . ILE A 1 336 ? 40.826 -13.540 -37.878 1.00 110.15 1118 ILE A N 1
ATOM 2432 C CA . ILE A 1 336 ? 42.050 -13.760 -38.644 1.00 109.65 1118 ILE A CA 1
ATOM 2433 C C . ILE A 1 336 ? 43.251 -13.511 -37.713 1.00 110.27 1118 ILE A C 1
ATOM 2434 O O . ILE A 1 336 ? 43.699 -12.376 -37.537 1.00 109.97 1118 ILE A O 1
ATOM 2439 N N . VAL A 1 337 ? 43.717 -14.595 -37.074 1.00 104.59 1119 VAL A N 1
ATOM 2440 C CA . VAL A 1 337 ? 44.791 -14.609 -36.079 1.00 104.14 1119 VAL A CA 1
ATOM 2441 C C . VAL A 1 337 ? 46.208 -14.286 -36.643 1.00 107.93 1119 VAL A C 1
ATOM 2442 O O . VAL A 1 337 ? 47.085 -13.885 -35.872 1.00 108.41 1119 VAL A O 1
ATOM 2446 N N . GLN A 1 338 ? 46.436 -14.467 -37.954 1.00 103.52 1120 GLN A N 1
ATOM 2447 C CA . GLN A 1 338 ? 47.752 -14.213 -38.549 1.00 104.35 1120 GLN A CA 1
ATOM 2448 C C . GLN A 1 338 ? 47.633 -13.640 -39.963 1.00 106.41 1120 GLN A C 1
ATOM 2449 O O . GLN A 1 338 ? 46.626 -13.873 -40.637 1.00 104.59 1120 GLN A O 1
ATOM 2455 N N . ASP A 1 339 ? 48.660 -12.874 -40.399 1.00 103.76 1121 ASP A N 1
ATOM 2456 C CA . ASP A 1 339 ? 48.736 -12.296 -41.745 1.00 104.56 1121 ASP A CA 1
ATOM 2457 C C . ASP A 1 339 ? 48.909 -13.443 -42.730 1.00 105.21 1121 ASP A C 1
ATOM 2458 O O . ASP A 1 339 ? 49.897 -14.173 -42.650 1.00 106.07 1121 ASP A O 1
ATOM 2463 N N . GLY A 1 340 ? 47.924 -13.612 -43.605 1.00 98.29 1122 GLY A N 1
ATOM 2464 C CA . GLY A 1 340 ? 47.876 -14.664 -44.614 1.00 97.54 1122 GLY A CA 1
ATOM 2465 C C . GLY A 1 340 ? 49.169 -15.011 -45.330 1.00 100.77 1122 GLY A C 1
ATOM 2466 O O . GLY A 1 340 ? 49.962 -14.124 -45.657 1.00 102.15 1122 GLY A O 1
ATOM 2467 N N . LEU A 1 341 ? 49.392 -16.320 -45.555 1.00 95.19 1123 LEU A N 1
ATOM 2468 C CA . LEU A 1 341 ? 50.575 -16.842 -46.231 1.00 96.30 1123 LEU A CA 1
ATOM 2469 C C . LEU A 1 341 ? 50.366 -16.771 -47.726 1.00 100.77 1123 LEU A C 1
ATOM 2470 O O . LEU A 1 341 ? 49.372 -17.288 -48.237 1.00 98.82 1123 LEU A O 1
ATOM 2475 N N . ARG A 1 342 ? 51.296 -16.094 -48.421 1.00 100.12 1124 ARG A N 1
ATOM 2476 C CA . ARG A 1 342 ? 51.277 -15.896 -49.873 1.00 101.23 1124 ARG A CA 1
ATOM 2477 C C . ARG A 1 342 ? 52.595 -16.425 -50.461 1.00 107.46 1124 ARG A C 1
ATOM 2478 O O . ARG A 1 342 ? 53.660 -15.863 -50.193 1.00 109.19 1124 ARG A O 1
ATOM 2486 N N . ILE A 1 343 ? 52.520 -17.541 -51.217 1.00 103.84 1125 ILE A N 1
ATOM 2487 C CA . ILE A 1 343 ? 53.674 -18.227 -51.830 1.00 105.94 1125 ILE A CA 1
ATOM 2488 C C . ILE A 1 343 ? 53.893 -17.824 -53.287 1.00 110.22 1125 ILE A C 1
ATOM 2489 O O . ILE A 1 343 ? 52.963 -17.862 -54.096 1.00 108.23 1125 ILE A O 1
ATOM 2494 N N . ASP A 1 344 ? 55.141 -17.465 -53.612 1.00 109.73 1126 ASP A N 1
ATOM 2495 C CA . ASP A 1 344 ? 55.537 -17.083 -54.957 1.00 112.31 1126 ASP A CA 1
ATOM 2496 C C . ASP A 1 344 ? 56.085 -18.308 -55.680 1.00 118.00 1126 ASP A C 1
ATOM 2497 O O . ASP A 1 344 ? 57.180 -18.781 -55.360 1.00 119.69 1126 ASP A O 1
ATOM 2502 N N . GLY A 1 345 ? 55.291 -18.835 -56.609 1.00 113.64 1127 GLY A N 1
ATOM 2503 C CA . GLY A 1 345 ? 55.636 -20.011 -57.399 1.00 114.80 1127 GLY A CA 1
ATOM 2504 C C . GLY A 1 345 ? 55.598 -21.307 -56.616 1.00 117.57 1127 GLY A C 1
ATOM 2505 O O . GLY A 1 345 ? 54.579 -21.630 -55.992 1.00 114.24 1127 GLY A O 1
ATOM 2506 N N . ASP A 1 346 ? 56.726 -22.058 -56.646 1.00 116.50 1128 ASP A N 1
ATOM 2507 C CA . ASP A 1 346 ? 56.873 -23.360 -55.991 1.00 115.60 1128 ASP A CA 1
ATOM 2508 C C . ASP A 1 346 ? 56.971 -23.272 -54.464 1.00 118.39 1128 ASP A C 1
ATOM 2509 O O . ASP A 1 346 ? 57.792 -22.513 -53.939 1.00 119.11 1128 ASP A O 1
ATOM 2514 N N . PRO A 1 347 ? 56.153 -24.063 -53.737 1.00 112.96 1129 PRO A N 1
ATOM 2515 C CA . PRO A 1 347 ? 56.207 -24.011 -52.271 1.00 111.98 1129 PRO A CA 1
ATOM 2516 C C . PRO A 1 347 ? 57.417 -24.707 -51.645 1.00 120.29 1129 PRO A C 1
ATOM 2517 O O . PRO A 1 347 ? 57.838 -24.306 -50.555 1.00 120.70 1129 PRO A O 1
ATOM 2521 N N . ARG A 1 348 ? 57.994 -25.721 -52.323 1.00 119.25 1130 ARG A N 1
ATOM 2522 C CA . ARG A 1 348 ? 59.177 -26.438 -51.827 1.00 122.27 1130 ARG A CA 1
ATOM 2523 C C . ARG A 1 348 ? 60.389 -25.504 -51.679 1.00 129.59 1130 ARG A C 1
ATOM 2524 O O . ARG A 1 348 ? 61.212 -25.718 -50.786 1.00 131.14 1130 ARG A O 1
ATOM 2532 N N . ALA A 1 349 ? 60.460 -24.445 -52.526 1.00 126.72 1131 ALA A N 1
ATOM 2533 C CA . ALA A 1 349 ? 61.508 -23.418 -52.550 1.00 129.54 1131 ALA A CA 1
ATOM 2534 C C . ALA A 1 349 ? 61.630 -22.660 -51.226 1.00 133.05 1131 ALA A C 1
ATOM 2535 O O . ALA A 1 349 ? 62.720 -22.196 -50.883 1.00 136.09 1131 ALA A O 1
ATOM 2537 N N . ALA A 1 350 ? 60.516 -22.534 -50.491 1.00 125.50 1132 ALA A N 1
ATOM 2538 C CA . ALA A 1 350 ? 60.478 -21.822 -49.224 1.00 124.37 1132 ALA A CA 1
ATOM 2539 C C . ALA A 1 350 ? 59.667 -22.577 -48.153 1.00 124.99 1132 ALA A C 1
ATOM 2540 O O . ALA A 1 350 ? 58.747 -22.012 -47.554 1.00 121.18 1132 ALA A O 1
ATOM 2542 N N . ARG A 1 351 ? 60.027 -23.857 -47.905 1.00 122.67 1133 ARG A N 1
ATOM 2543 C CA . ARG A 1 351 ? 59.374 -24.715 -46.906 1.00 120.12 1133 ARG A CA 1
ATOM 2544 C C . ARG A 1 351 ? 59.519 -24.125 -45.499 1.00 123.54 1133 ARG A C 1
ATOM 2545 O O . ARG A 1 351 ? 58.568 -24.184 -44.721 1.00 120.37 1133 ARG A O 1
ATOM 2553 N N . ASP A 1 352 ? 60.702 -23.545 -45.184 1.00 123.35 1134 ASP A N 1
ATOM 2554 C CA . ASP A 1 352 ? 61.014 -22.906 -43.891 1.00 122.83 1134 ASP A CA 1
ATOM 2555 C C . ASP A 1 352 ? 60.180 -21.653 -43.637 1.00 122.09 1134 ASP A C 1
ATOM 2556 O O . ASP A 1 352 ? 59.878 -21.349 -42.484 1.00 119.70 1134 ASP A O 1
ATOM 2561 N N . ASP A 1 353 ? 59.796 -20.945 -44.723 1.00 117.59 1135 ASP A N 1
ATOM 2562 C CA . ASP A 1 353 ? 58.946 -19.751 -44.705 1.00 114.31 1135 ASP A CA 1
ATOM 2563 C C . ASP A 1 353 ? 57.491 -20.166 -44.431 1.00 111.42 1135 ASP A C 1
ATOM 2564 O O . ASP A 1 353 ? 56.784 -19.454 -43.717 1.00 108.70 1135 ASP A O 1
ATOM 2569 N N . ILE A 1 354 ? 57.065 -21.335 -44.981 1.00 105.48 1136 ILE A N 1
ATOM 2570 C CA . ILE A 1 354 ? 55.739 -21.946 -44.798 1.00 101.10 1136 ILE A CA 1
ATOM 2571 C C . ILE A 1 354 ? 55.591 -22.355 -43.327 1.00 104.51 1136 ILE A C 1
ATOM 2572 O O . ILE A 1 354 ? 54.619 -21.957 -42.680 1.00 102.00 1136 ILE A O 1
ATOM 2577 N N . VAL A 1 355 ? 56.573 -23.126 -42.803 1.00 102.90 1137 VAL A N 1
ATOM 2578 C CA . VAL A 1 355 ? 56.626 -23.608 -41.421 1.00 102.08 1137 VAL A CA 1
ATOM 2579 C C . VAL A 1 355 ? 56.582 -22.429 -40.441 1.00 104.93 1137 VAL A C 1
ATOM 2580 O O . VAL A 1 355 ? 55.829 -22.479 -39.462 1.00 102.40 1137 VAL A O 1
ATOM 2584 N N . GLY A 1 356 ? 57.327 -21.365 -40.764 1.00 102.52 1138 GLY A N 1
ATOM 2585 C CA . GLY A 1 356 ? 57.370 -20.132 -39.985 1.00 101.18 1138 GLY A CA 1
ATOM 2586 C C . GLY A 1 356 ? 55.987 -19.568 -39.739 1.00 99.52 1138 GLY A C 1
ATOM 2587 O O . GLY A 1 356 ? 55.648 -19.236 -38.602 1.00 97.39 1138 GLY A O 1
ATOM 2588 N N . TRP A 1 357 ? 55.160 -19.525 -40.804 1.00 93.30 1139 TRP A N 1
ATOM 2589 C CA . TRP A 1 357 ? 53.778 -19.051 -40.766 1.00 89.17 1139 TRP A CA 1
ATOM 2590 C C . TRP A 1 357 ? 52.895 -19.942 -39.897 1.00 91.33 1139 TRP A C 1
ATOM 2591 O O . TRP A 1 357 ? 52.033 -19.414 -39.207 1.00 88.40 1139 TRP A O 1
ATOM 2602 N N . ALA A 1 358 ? 53.093 -21.280 -39.936 1.00 89.74 1140 ALA A N 1
ATOM 2603 C CA . ALA A 1 358 ? 52.314 -22.233 -39.134 1.00 88.38 1140 ALA A CA 1
ATOM 2604 C C . ALA A 1 358 ? 52.734 -22.172 -37.664 1.00 94.90 1140 ALA A C 1
ATOM 2605 O O . ALA A 1 358 ? 51.904 -22.373 -36.772 1.00 92.79 1140 ALA A O 1
ATOM 2607 N N . HIS A 1 359 ? 54.020 -21.864 -37.419 1.00 95.30 1141 HIS A N 1
ATOM 2608 C CA . HIS A 1 359 ? 54.609 -21.688 -36.094 1.00 96.41 1141 HIS A CA 1
ATOM 2609 C C . HIS A 1 359 ? 54.029 -20.414 -35.453 1.00 96.19 1141 HIS A C 1
ATOM 2610 O O . HIS A 1 359 ? 53.615 -20.443 -34.295 1.00 93.72 1141 HIS A O 1
ATOM 2617 N N . ASP A 1 360 ? 54.018 -19.301 -36.221 1.00 92.43 1142 ASP A N 1
ATOM 2618 C CA . ASP A 1 360 ? 53.482 -18.003 -35.815 1.00 90.62 1142 ASP A CA 1
ATOM 2619 C C . ASP A 1 360 ? 51.983 -18.113 -35.542 1.00 91.79 1142 ASP A C 1
ATOM 2620 O O . ASP A 1 360 ? 51.528 -17.585 -34.529 1.00 90.54 1142 ASP A O 1
ATOM 2625 N N . VAL A 1 361 ? 51.227 -18.832 -36.415 1.00 87.29 1143 VAL A N 1
ATOM 2626 C CA . VAL A 1 361 ? 49.784 -19.072 -36.257 1.00 84.40 1143 VAL A CA 1
ATOM 2627 C C . VAL A 1 361 ? 49.524 -19.696 -34.881 1.00 89.66 1143 VAL A C 1
ATOM 2628 O O . VAL A 1 361 ? 48.635 -19.221 -34.170 1.00 88.51 1143 VAL A O 1
ATOM 2632 N N . ARG A 1 362 ? 50.326 -20.717 -34.486 1.00 88.10 1144 ARG A N 1
ATOM 2633 C CA . ARG A 1 362 ? 50.201 -21.352 -33.169 1.00 87.84 1144 ARG A CA 1
ATOM 2634 C C . ARG A 1 362 ? 50.432 -20.290 -32.096 1.00 90.57 1144 ARG A C 1
ATOM 2635 O O . ARG A 1 362 ? 49.525 -20.025 -31.313 1.00 86.46 1144 ARG A O 1
ATOM 2643 N N . GLY A 1 363 ? 51.603 -19.639 -32.158 1.00 90.71 1145 GLY A N 1
ATOM 2644 C CA . GLY A 1 363 ? 52.041 -18.574 -31.258 1.00 91.41 1145 GLY A CA 1
ATOM 2645 C C . GLY A 1 363 ? 50.991 -17.525 -30.961 1.00 94.10 1145 GLY A C 1
ATOM 2646 O O . GLY A 1 363 ? 50.751 -17.194 -29.795 1.00 94.17 1145 GLY A O 1
ATOM 2647 N N . ALA A 1 364 ? 50.336 -17.026 -32.011 1.00 89.78 1146 ALA A N 1
ATOM 2648 C CA . ALA A 1 364 ? 49.281 -16.026 -31.909 1.00 88.14 1146 ALA A CA 1
ATOM 2649 C C . ALA A 1 364 ? 48.037 -16.564 -31.199 1.00 92.35 1146 ALA A C 1
ATOM 2650 O O . ALA A 1 364 ? 47.398 -15.805 -30.464 1.00 91.58 1146 ALA A O 1
ATOM 2652 N N . ILE A 1 365 ? 47.703 -17.867 -31.387 1.00 89.36 1147 ILE A N 1
ATOM 2653 C CA . ILE A 1 365 ? 46.537 -18.462 -30.714 1.00 87.83 1147 ILE A CA 1
ATOM 2654 C C . ILE A 1 365 ? 46.888 -18.776 -29.237 1.00 92.29 1147 ILE A C 1
ATOM 2655 O O . ILE A 1 365 ? 46.022 -18.665 -28.366 1.00 90.99 1147 ILE A O 1
ATOM 2660 N N . ALA A 1 366 ? 48.170 -19.144 -28.979 1.00 90.01 224 ALA A N 1
ATOM 2661 C CA . ALA A 1 366 ? 48.742 -19.470 -27.673 1.00 90.18 224 ALA A CA 1
ATOM 2662 C C . ALA A 1 366 ? 48.710 -18.265 -26.727 1.00 94.50 224 ALA A C 1
ATOM 2663 O O . ALA A 1 366 ? 48.413 -18.429 -25.538 1.00 93.45 224 ALA A O 1
ATOM 2665 N N . GLU A 1 367 ? 48.994 -17.054 -27.258 1.00 91.86 225 GLU A N 1
ATOM 2666 C CA . GLU A 1 367 ? 48.972 -15.813 -26.484 1.00 91.37 225 GLU A CA 1
ATOM 2667 C C . GLU A 1 367 ? 47.582 -15.480 -25.953 1.00 91.86 225 GLU A C 1
ATOM 2668 O O . GLU A 1 367 ? 47.458 -15.160 -24.774 1.00 90.79 225 GLU A O 1
ATOM 2674 N N . VAL A 1 368 ? 46.541 -15.604 -26.807 1.00 86.96 226 VAL A N 1
ATOM 2675 C CA . VAL A 1 368 ? 45.128 -15.373 -26.459 1.00 85.02 226 VAL A CA 1
ATOM 2676 C C . VAL A 1 368 ? 44.700 -16.343 -25.336 1.00 88.41 226 VAL A C 1
ATOM 2677 O O . VAL A 1 368 ? 43.943 -15.953 -24.436 1.00 87.67 226 VAL A O 1
ATOM 2681 N N . LYS A 1 369 ? 45.203 -17.598 -25.395 1.00 84.26 227 LYS A N 1
ATOM 2682 C CA . LYS A 1 369 ? 44.936 -18.629 -24.394 1.00 83.24 227 LYS A CA 1
ATOM 2683 C C . LYS A 1 369 ? 45.625 -18.238 -23.085 1.00 85.26 227 LYS A C 1
ATOM 2684 O O . LYS A 1 369 ? 44.958 -18.186 -22.050 1.00 84.55 227 LYS A O 1
ATOM 2690 N N . ARG A 1 370 ? 46.931 -17.878 -23.152 1.00 80.78 228 ARG A N 1
ATOM 2691 C CA . ARG A 1 370 ? 47.753 -17.431 -22.018 1.00 80.38 228 ARG A CA 1
ATOM 2692 C C . ARG A 1 370 ? 47.100 -16.242 -21.309 1.00 79.64 228 ARG A C 1
ATOM 2693 O O . ARG A 1 370 ? 47.081 -16.203 -20.084 1.00 76.91 228 ARG A O 1
ATOM 2701 N N . ARG A 1 371 ? 46.521 -15.306 -22.094 1.00 76.27 229 ARG A N 1
ATOM 2702 C CA . ARG A 1 371 ? 45.793 -14.118 -21.631 1.00 75.48 229 ARG A CA 1
ATOM 2703 C C . ARG A 1 371 ? 44.720 -14.514 -20.628 1.00 78.50 229 ARG A C 1
ATOM 2704 O O . ARG A 1 371 ? 44.745 -14.037 -19.503 1.00 77.29 229 ARG A O 1
ATOM 2712 N N . ASP A 1 372 ? 43.808 -15.426 -21.031 1.00 76.16 230 ASP A N 1
ATOM 2713 C CA . ASP A 1 372 ? 42.681 -15.918 -20.235 1.00 75.40 230 ASP A CA 1
ATOM 2714 C C . ASP A 1 372 ? 43.072 -16.892 -19.109 1.00 80.84 230 ASP A C 1
ATOM 2715 O O . ASP A 1 372 ? 42.378 -16.950 -18.090 1.00 79.34 230 ASP A O 1
ATOM 2720 N N . LEU A 1 373 ? 44.185 -17.627 -19.279 1.00 79.81 231 LEU A N 1
ATOM 2721 C CA . LEU A 1 373 ? 44.702 -18.557 -18.281 1.00 81.68 231 LEU A CA 1
ATOM 2722 C C . LEU A 1 373 ? 45.138 -17.753 -17.066 1.00 86.44 231 LEU A C 1
ATOM 2723 O O . LEU A 1 373 ? 44.684 -18.020 -15.959 1.00 86.53 231 LEU A O 1
ATOM 2728 N N . TRP A 1 374 ? 45.993 -16.745 -17.300 1.00 83.72 232 TRP A N 1
ATOM 2729 C CA . TRP A 1 374 ? 46.540 -15.811 -16.326 1.00 83.51 232 TRP A CA 1
ATOM 2730 C C . TRP A 1 374 ? 45.452 -15.007 -15.647 1.00 85.19 232 TRP A C 1
ATOM 2731 O O . TRP A 1 374 ? 45.549 -14.796 -14.446 1.00 85.62 232 TRP A O 1
ATOM 2742 N N . MET A 1 375 ? 44.409 -14.582 -16.386 1.00 80.15 233 MET A N 1
ATOM 2743 C CA . MET A 1 375 ? 43.297 -13.839 -15.803 1.00 79.41 233 MET A 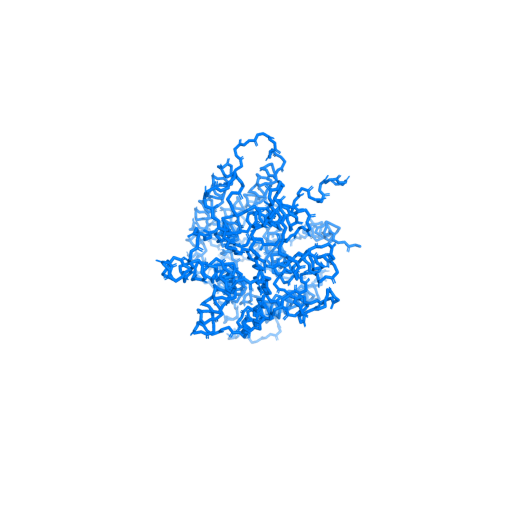CA 1
ATOM 2744 C C . MET A 1 375 ? 42.487 -14.699 -14.829 1.00 84.22 233 MET A C 1
ATOM 2745 O O . MET A 1 375 ? 42.190 -14.240 -13.723 1.00 85.08 233 MET A O 1
ATOM 2750 N N . ALA A 1 376 ? 42.143 -15.940 -15.234 1.00 79.66 234 ALA A N 1
ATOM 2751 C CA . ALA A 1 376 ? 41.386 -16.886 -14.417 1.00 78.70 234 ALA A CA 1
ATOM 2752 C C . ALA A 1 376 ? 42.122 -17.190 -13.113 1.00 81.94 234 ALA A C 1
ATOM 2753 O O . ALA A 1 376 ? 41.499 -17.142 -12.053 1.00 81.23 234 ALA A O 1
ATOM 2755 N N . CYS A 1 377 ? 43.449 -17.437 -13.187 1.00 79.19 235 CYS A N 1
ATOM 2756 C CA . CYS A 1 377 ? 44.302 -17.716 -12.032 1.00 81.45 235 CYS A CA 1
ATOM 2757 C C . CYS A 1 377 ? 44.348 -16.545 -11.060 1.00 85.70 235 CYS A C 1
ATOM 2758 O O . CYS A 1 377 ? 44.218 -16.759 -9.850 1.00 85.95 235 CYS A O 1
ATOM 2761 N N . THR A 1 378 ? 44.516 -15.309 -11.602 1.00 81.21 236 THR A N 1
ATOM 2762 C CA . THR A 1 378 ? 44.578 -14.044 -10.864 1.00 80.00 236 THR A CA 1
ATOM 2763 C C . THR A 1 378 ? 43.308 -13.807 -10.059 1.00 82.25 236 THR A C 1
ATOM 2764 O O . THR A 1 378 ? 43.409 -13.645 -8.838 1.00 83.34 236 THR A O 1
ATOM 2768 N N . VAL A 1 379 ? 42.120 -13.836 -10.719 1.00 75.47 237 VAL A N 1
ATOM 2769 C CA . VAL A 1 379 ? 40.821 -13.643 -10.051 1.00 74.20 237 VAL A CA 1
ATOM 2770 C C . VAL A 1 379 ? 40.592 -14.685 -8.931 1.00 80.25 237 VAL A C 1
ATOM 2771 O O . VAL A 1 379 ? 39.956 -14.371 -7.908 1.00 79.83 237 VAL A O 1
ATOM 2775 N N . LEU A 1 380 ? 41.173 -15.892 -9.093 1.00 78.13 238 LEU A N 1
ATOM 2776 C CA . LEU A 1 380 ? 41.095 -16.921 -8.058 1.00 78.99 238 LEU A CA 1
ATOM 2777 C C . LEU A 1 380 ? 42.076 -16.620 -6.930 1.00 83.38 238 LEU A C 1
ATOM 2778 O O . LEU A 1 380 ? 41.673 -16.649 -5.773 1.00 82.80 238 LEU A O 1
ATOM 2783 N N . ALA A 1 381 ? 43.346 -16.299 -7.263 1.00 81.05 239 ALA A N 1
ATOM 2784 C CA . ALA A 1 381 ? 44.379 -15.970 -6.279 1.00 83.06 239 ALA A CA 1
ATOM 2785 C C . ALA A 1 381 ? 43.973 -14.764 -5.425 1.00 87.57 239 ALA A C 1
ATOM 2786 O O .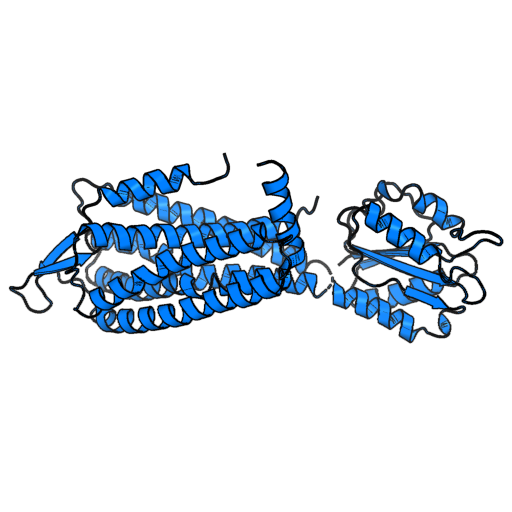 ALA A 1 381 ? 44.216 -14.771 -4.214 1.00 89.74 239 ALA A O 1
ATOM 2788 N N . VAL A 1 382 ? 43.298 -13.766 -6.031 1.00 81.12 240 VAL A N 1
ATOM 2789 C CA . VAL A 1 382 ? 42.789 -12.614 -5.288 1.00 79.47 240 VAL A CA 1
ATOM 2790 C C . VAL A 1 382 ? 41.691 -13.103 -4.360 1.00 82.03 240 VAL A C 1
ATOM 2791 O O . VAL A 1 382 ? 41.822 -12.907 -3.170 1.00 83.83 240 VAL A O 1
ATOM 2795 N N . PHE A 1 383 ? 40.690 -13.833 -4.867 1.00 77.25 241 PHE A N 1
ATOM 2796 C CA . PHE A 1 383 ? 39.597 -14.357 -4.045 1.00 77.28 241 PHE A CA 1
ATOM 2797 C C . PHE A 1 383 ? 40.043 -15.244 -2.869 1.00 82.72 241 PHE A C 1
ATOM 2798 O O . PHE A 1 383 ? 39.602 -15.004 -1.749 1.00 82.92 241 PHE A O 1
ATOM 2806 N N . ILE A 1 384 ? 40.938 -16.216 -3.110 1.00 80.18 242 ILE A N 1
ATOM 2807 C CA . ILE A 1 384 ? 41.439 -17.153 -2.096 1.00 82.27 242 ILE A CA 1
ATOM 2808 C C . ILE A 1 384 ? 42.286 -16.469 -1.019 1.00 88.22 242 ILE A C 1
ATOM 2809 O O . ILE A 1 384 ? 42.255 -16.907 0.131 1.00 89.26 242 ILE A O 1
ATOM 2814 N N . ILE A 1 385 ? 43.041 -15.419 -1.373 1.00 85.51 243 ILE A N 1
ATOM 2815 C CA . ILE A 1 385 ? 43.926 -14.774 -0.396 1.00 87.70 243 ILE A CA 1
ATOM 2816 C C . ILE A 1 385 ? 43.282 -13.508 0.258 1.00 92.72 243 ILE A C 1
ATOM 2817 O O . ILE A 1 385 ? 43.445 -13.305 1.472 1.00 92.92 243 ILE A O 1
ATOM 2822 N N . CYS A 1 386 ? 42.513 -12.716 -0.512 1.00 88.99 244 CYS A N 1
ATOM 2823 C CA . CYS A 1 386 ? 41.909 -11.484 -0.007 1.00 89.20 244 CYS A CA 1
ATOM 2824 C C . CYS A 1 386 ? 40.565 -11.655 0.667 1.00 92.40 244 CYS A C 1
ATOM 2825 O O . CYS A 1 386 ? 40.465 -11.399 1.869 1.00 93.28 244 CYS A O 1
ATOM 2828 N N . PHE A 1 387 ? 39.521 -11.993 -0.114 1.00 87.12 245 PHE A N 1
ATOM 2829 C CA . PHE A 1 387 ? 38.139 -12.047 0.352 1.00 86.67 245 PHE A CA 1
ATOM 2830 C C . PHE A 1 387 ? 37.746 -13.289 1.157 1.00 90.12 245 PHE A C 1
ATOM 2831 O O . PHE A 1 387 ? 37.126 -13.140 2.211 1.00 89.80 245 PHE A O 1
ATOM 2839 N N . VAL A 1 388 ? 38.054 -14.495 0.650 1.00 86.33 246 VAL A N 1
ATOM 2840 C CA . VAL A 1 388 ? 37.683 -15.775 1.272 1.00 86.78 246 VAL A CA 1
ATOM 2841 C C . VAL A 1 388 ? 38.125 -15.879 2.758 1.00 90.33 246 VAL A C 1
ATOM 2842 O O . VAL A 1 388 ? 37.251 -16.181 3.584 1.00 91.24 246 VAL A O 1
ATOM 2846 N N . PRO A 1 389 ? 39.410 -15.635 3.144 1.00 84.90 247 PRO A N 1
ATOM 2847 C CA . PRO A 1 389 ? 39.789 -15.816 4.558 1.00 86.32 247 PRO A CA 1
ATOM 2848 C C . PRO A 1 389 ? 38.934 -15.048 5.560 1.00 88.89 247 PRO A C 1
ATOM 2849 O O . PRO A 1 389 ? 38.521 -15.632 6.550 1.00 90.99 247 PRO A O 1
ATOM 2853 N N . HIS A 1 390 ? 38.598 -13.790 5.271 1.00 82.29 248 HIS A N 1
ATOM 2854 C CA . HIS A 1 390 ? 37.753 -12.988 6.146 1.00 81.41 248 HIS A CA 1
ATOM 2855 C C . HIS A 1 390 ? 36.326 -13.524 6.275 1.00 85.79 248 HIS A C 1
ATOM 2856 O O . HIS A 1 390 ? 35.791 -13.565 7.379 1.00 87.25 248 HIS A O 1
ATOM 2863 N N . HIS A 1 391 ? 35.726 -13.955 5.155 1.00 81.61 249 HIS A N 1
ATOM 2864 C CA . HIS A 1 391 ? 34.352 -14.447 5.089 1.00 81.69 249 HIS A CA 1
ATOM 2865 C C . HIS A 1 391 ? 34.189 -15.829 5.728 1.00 87.67 249 HIS A C 1
ATOM 2866 O O . HIS A 1 391 ? 33.065 -16.233 6.012 1.00 88.54 249 HIS A O 1
ATOM 2873 N N . VAL A 1 392 ? 35.303 -16.526 6.005 1.00 85.13 250 VAL A N 1
ATOM 2874 C CA . VAL A 1 392 ? 35.300 -17.819 6.702 1.00 87.27 250 VAL A CA 1
ATOM 2875 C C . VAL A 1 392 ? 35.235 -17.487 8.207 1.00 91.93 250 VAL A C 1
ATOM 2876 O O . VAL A 1 392 ? 34.379 -18.007 8.923 1.00 93.26 250 VAL A O 1
ATOM 2880 N N . VAL A 1 393 ? 36.110 -16.554 8.639 1.00 87.16 251 VAL A N 1
ATOM 2881 C CA . VAL A 1 393 ? 36.301 -16.018 9.997 1.00 87.45 251 VAL A CA 1
ATOM 2882 C C . VAL A 1 393 ? 35.073 -15.267 10.554 1.00 89.25 251 VAL A C 1
ATOM 2883 O O . VAL A 1 393 ? 34.846 -15.326 11.761 1.00 90.57 251 VAL A O 1
ATOM 2887 N N . GLN A 1 394 ? 34.317 -14.546 9.697 1.00 82.86 252 GLN A N 1
ATOM 2888 C CA . GLN A 1 394 ? 33.184 -13.692 10.078 1.00 81.57 252 GLN A CA 1
ATOM 2889 C C . GLN A 1 394 ? 32.121 -14.356 10.955 1.00 87.07 252 GLN A C 1
ATOM 2890 O O . GLN A 1 394 ? 31.936 -13.882 12.084 1.00 86.89 252 GLN A O 1
ATOM 2896 N N . LEU A 1 395 ? 31.415 -15.419 10.455 1.00 84.37 253 LEU A N 1
ATOM 2897 C CA . LEU A 1 395 ? 30.360 -16.132 11.224 1.00 85.59 253 LEU A CA 1
ATOM 2898 C C . LEU A 1 395 ? 30.839 -16.621 12.616 1.00 90.67 253 LEU A C 1
ATOM 2899 O O . LEU A 1 395 ? 30.190 -16.249 13.599 1.00 91.84 253 LEU A O 1
ATOM 2904 N N . PRO A 1 396 ? 31.986 -17.352 12.765 1.00 87.35 254 PRO A N 1
ATOM 2905 C CA . PRO A 1 396 ? 32.455 -17.707 14.121 1.00 89.56 254 PRO A CA 1
ATOM 2906 C C . PRO A 1 396 ? 32.711 -16.486 15.007 1.00 94.18 254 PRO A C 1
ATOM 2907 O O . PRO A 1 396 ? 32.299 -16.507 16.174 1.00 95.65 254 PRO A O 1
ATOM 2911 N N . TRP A 1 397 ? 33.362 -15.414 14.440 1.00 88.60 255 TRP A N 1
ATOM 2912 C CA . TRP A 1 397 ? 33.694 -14.156 15.126 1.00 87.62 255 TRP A CA 1
ATOM 2913 C C . TRP A 1 397 ? 32.465 -13.400 15.605 1.00 86.71 255 TRP A C 1
ATOM 2914 O O . TRP A 1 397 ? 32.479 -12.913 16.719 1.00 87.19 255 TRP A O 1
ATOM 2925 N N . THR A 1 398 ? 31.430 -13.256 14.766 1.00 80.59 256 THR A N 1
ATOM 2926 C CA . THR A 1 398 ? 30.176 -12.589 15.143 1.00 80.17 256 THR A CA 1
ATOM 2927 C C . THR A 1 398 ? 29.515 -13.317 16.335 1.00 89.05 256 THR A C 1
ATOM 2928 O O . THR A 1 398 ? 29.065 -12.644 17.256 1.00 90.48 256 THR A O 1
ATOM 2932 N N . LEU A 1 399 ? 29.460 -14.676 16.315 1.00 87.75 257 LEU A N 1
ATOM 2933 C CA . LEU A 1 399 ? 28.869 -15.476 17.397 1.00 91.75 257 LEU A CA 1
ATOM 2934 C C . LEU A 1 399 ? 29.606 -15.279 18.713 1.00 98.30 257 LEU A C 1
ATOM 2935 O O . LEU A 1 399 ? 28.964 -15.003 19.725 1.00 98.44 257 LEU A O 1
ATOM 2940 N N . ALA A 1 400 ? 30.958 -15.376 18.675 1.00 96.35 258 ALA A N 1
ATOM 2941 C CA . ALA A 1 400 ? 31.876 -15.172 19.802 1.00 98.05 258 ALA A CA 1
ATOM 2942 C C . ALA A 1 400 ? 31.628 -13.809 20.444 1.00 100.67 258 ALA A C 1
ATOM 2943 O O . ALA A 1 400 ? 31.453 -13.742 21.664 1.00 103.34 258 ALA A O 1
ATOM 2945 N N . GLU A 1 401 ? 31.552 -12.744 19.606 1.00 93.22 259 GLU A N 1
ATOM 2946 C CA . GLU A 1 401 ? 31.267 -11.361 19.989 1.00 91.56 259 GLU A CA 1
ATOM 2947 C C . GLU A 1 401 ? 29.915 -11.264 20.692 1.00 96.96 259 GLU A C 1
ATOM 2948 O O . GLU A 1 401 ? 29.804 -10.592 21.716 1.00 97.26 259 GLU A O 1
ATOM 2954 N N . LEU A 1 402 ? 28.906 -11.992 20.176 1.00 94.77 260 LEU A N 1
ATOM 2955 C CA . LEU A 1 402 ? 27.557 -12.054 20.750 1.00 96.28 260 LEU A CA 1
ATOM 2956 C C . LEU A 1 402 ? 27.493 -12.902 22.048 1.00 103.96 260 LEU A C 1
ATOM 2957 O O . LEU A 1 402 ? 26.472 -12.898 22.747 1.00 103.36 260 LEU A O 1
ATOM 2962 N N . GLY A 1 403 ? 28.595 -13.598 22.341 1.00 104.05 261 GLY A N 1
ATOM 2963 C CA . GLY A 1 403 ? 28.777 -14.429 23.522 1.00 109.11 261 GLY A CA 1
ATOM 2964 C C . GLY A 1 403 ? 28.175 -15.810 23.425 1.00 120.40 261 GLY A C 1
ATOM 2965 O O . GLY A 1 403 ? 27.509 -16.255 24.370 1.00 123.95 261 GLY A O 1
ATOM 2966 N N . PHE A 1 404 ? 28.446 -16.504 22.303 1.00 118.16 262 PHE A N 1
ATOM 2967 C CA . PHE A 1 404 ? 27.960 -17.854 21.996 1.00 122.11 262 PHE A CA 1
ATOM 2968 C C . PHE A 1 404 ? 29.088 -18.906 22.018 1.00 128.88 262 PHE A C 1
ATOM 2969 O O . PHE A 1 404 ? 28.826 -20.072 21.684 1.00 130.95 262 PHE A O 1
ATOM 2977 N N . GLN A 1 405 ? 30.339 -18.505 22.373 1.00 125.46 263 GLN A N 1
ATOM 2978 C CA . GLN A 1 405 ? 31.489 -19.424 22.382 1.00 127.72 263 GLN A CA 1
ATOM 2979 C C . GLN A 1 405 ? 32.395 -19.321 23.638 1.00 134.94 263 GLN A C 1
ATOM 2980 O O . GLN A 1 405 ? 32.065 -18.612 24.598 1.00 135.65 263 GLN A O 1
ATOM 2986 N N . ASP A 1 406 ? 33.531 -20.062 23.628 1.00 133.79 264 ASP A N 1
ATOM 2987 C CA . ASP A 1 406 ? 34.518 -20.091 24.713 1.00 135.97 264 ASP A CA 1
ATOM 2988 C C . ASP A 1 406 ? 35.372 -18.807 24.768 1.00 137.96 264 ASP A C 1
ATOM 2989 O O . ASP A 1 406 ? 35.329 -17.982 23.846 1.00 135.13 264 ASP A O 1
ATOM 2991 N N . SER A 1 407 ? 36.151 -18.652 25.855 1.00 136.41 265 SER A N 1
ATOM 2992 C CA . SER A 1 407 ? 37.055 -17.521 26.090 1.00 134.48 265 SER A CA 1
ATOM 2993 C C . SER A 1 407 ? 38.333 -17.665 25.239 1.00 137.88 265 SER A C 1
ATOM 2994 O O . SER A 1 407 ? 38.753 -16.697 24.589 1.00 134.67 265 SER A O 1
ATOM 2997 N N . LYS A 1 408 ? 38.928 -18.888 25.237 1.00 137.47 266 LYS A N 1
ATOM 2998 C CA . LYS A 1 408 ? 40.132 -19.257 24.480 1.00 137.15 266 LYS A CA 1
ATOM 2999 C C . LYS A 1 408 ? 39.901 -19.078 22.984 1.00 136.04 266 LYS A C 1
ATOM 3000 O O . LYS A 1 408 ? 40.773 -18.553 22.286 1.00 134.00 266 LYS A O 1
ATOM 3002 N N . PHE A 1 409 ? 38.710 -19.493 22.504 1.00 129.99 267 PHE A N 1
ATOM 3003 C CA . PHE A 1 409 ? 38.301 -19.364 21.110 1.00 125.75 267 PHE A CA 1
ATOM 3004 C C . PHE A 1 409 ? 38.089 -17.893 20.749 1.00 124.46 267 PHE A C 1
ATOM 3005 O O . PHE A 1 409 ? 38.499 -17.482 19.658 1.00 120.52 267 PHE A O 1
ATOM 3013 N N . HIS A 1 410 ? 37.450 -17.103 21.657 1.00 120.42 268 HIS A N 1
ATOM 3014 C CA . HIS A 1 410 ? 37.194 -15.679 21.403 1.00 116.79 268 HIS A CA 1
ATOM 3015 C C . HIS A 1 410 ? 38.487 -14.933 21.030 1.00 117.36 268 HIS A C 1
ATOM 3016 O O . HIS A 1 410 ? 38.510 -14.261 20.001 1.00 112.78 268 HIS A O 1
ATOM 3023 N N . GLN A 1 411 ? 39.569 -15.130 21.825 1.00 115.75 269 GLN A N 1
ATOM 3024 C CA . GLN A 1 411 ? 40.905 -14.558 21.612 1.00 114.35 269 GLN A CA 1
ATOM 3025 C C . GLN A 1 411 ? 41.487 -14.960 20.242 1.00 115.27 269 GLN A C 1
ATOM 3026 O O . GLN A 1 411 ? 42.031 -14.102 19.547 1.00 112.90 269 GLN A O 1
ATOM 3032 N N . ALA A 1 412 ? 41.350 -16.247 19.855 1.00 111.80 270 ALA A N 1
ATOM 3033 C CA . ALA A 1 412 ? 41.871 -16.793 18.595 1.00 110.13 270 ALA A CA 1
ATOM 3034 C C . ALA A 1 412 ? 41.177 -16.223 17.360 1.00 107.07 270 ALA A C 1
ATOM 3035 O O . ALA A 1 412 ? 41.856 -15.754 16.442 1.00 103.81 270 ALA A O 1
ATOM 3037 N N . ILE A 1 413 ? 39.825 -16.257 17.350 1.00 101.31 271 ILE A N 1
ATOM 3038 C CA . ILE A 1 413 ? 39.002 -15.756 16.254 1.00 96.88 271 ILE A CA 1
ATOM 3039 C C . ILE A 1 413 ? 39.114 -14.220 16.141 1.00 97.81 271 ILE A C 1
ATOM 3040 O O . ILE A 1 413 ? 39.012 -13.699 15.032 1.00 95.92 271 ILE A O 1
ATOM 3045 N N . ASN A 1 414 ? 39.380 -13.511 17.258 1.00 93.90 272 ASN A N 1
ATOM 3046 C CA . ASN A 1 414 ? 39.570 -12.059 17.249 1.00 91.44 272 ASN A CA 1
ATOM 3047 C C . ASN A 1 414 ? 40.916 -11.737 16.604 1.00 95.17 272 ASN A C 1
ATOM 3048 O O . ASN A 1 414 ? 40.971 -10.855 15.753 1.00 91.90 272 ASN A O 1
ATOM 3053 N N . ASP A 1 415 ? 41.985 -12.485 16.978 1.00 95.30 273 ASP A N 1
ATOM 3054 C CA . ASP A 1 415 ? 43.344 -12.329 16.445 1.00 96.29 273 ASP A CA 1
ATOM 3055 C C . ASP A 1 415 ? 43.410 -12.574 14.928 1.00 99.14 273 ASP A C 1
ATOM 3056 O O . ASP A 1 415 ? 43.965 -11.748 14.204 1.00 98.37 273 ASP A O 1
ATOM 3061 N N . ALA A 1 416 ? 42.812 -13.677 14.449 1.00 95.25 274 ALA A N 1
ATOM 3062 C CA . ALA A 1 416 ? 42.779 -14.024 13.029 1.00 93.07 274 ALA A CA 1
ATOM 3063 C C . ALA A 1 416 ? 41.964 -13.000 12.236 1.00 93.54 274 ALA A C 1
ATOM 3064 O O . ALA A 1 416 ? 42.258 -12.757 11.064 1.00 91.31 274 ALA A O 1
ATOM 3066 N N . HIS A 1 417 ? 40.953 -12.391 12.888 1.00 89.22 275 HIS A N 1
ATOM 3067 C CA . HIS A 1 417 ? 40.086 -11.371 12.305 1.00 86.30 275 HIS A CA 1
ATOM 3068 C C . HIS A 1 417 ? 40.894 -10.111 11.982 1.00 90.20 275 HIS A C 1
ATOM 3069 O O . HIS A 1 417 ? 40.595 -9.417 11.006 1.00 87.60 275 HIS A O 1
ATOM 3076 N N . GLN A 1 418 ? 41.927 -9.821 12.796 1.00 88.66 276 GLN A N 1
ATOM 3077 C CA . GLN A 1 418 ? 42.801 -8.672 12.559 1.00 87.65 276 GLN A CA 1
ATOM 3078 C C . GLN A 1 418 ? 43.650 -8.909 11.301 1.00 92.91 276 GLN A C 1
ATOM 3079 O O . GLN A 1 418 ? 43.832 -7.987 10.507 1.00 92.19 276 GLN A O 1
ATOM 3085 N N . VAL A 1 419 ? 44.106 -10.161 11.098 1.00 90.57 277 VAL A N 1
ATOM 3086 C CA . VAL A 1 419 ? 44.918 -10.593 9.955 1.00 90.16 277 VAL A CA 1
ATOM 3087 C C . VAL A 1 419 ? 44.080 -10.619 8.660 1.00 90.34 277 VAL A C 1
ATOM 3088 O O . VAL A 1 419 ? 44.511 -10.082 7.634 1.00 88.61 277 VAL A O 1
ATOM 3092 N N . THR A 1 420 ? 42.892 -11.243 8.718 1.00 85.82 278 THR A N 1
ATOM 3093 C CA . THR A 1 420 ? 41.992 -11.384 7.576 1.00 82.79 278 THR A CA 1
ATOM 3094 C C . THR A 1 420 ? 41.412 -10.030 7.155 1.00 85.08 278 THR A C 1
ATOM 3095 O O . THR A 1 420 ? 41.245 -9.812 5.954 1.00 84.00 278 THR A O 1
ATOM 3099 N N . LEU A 1 421 ? 41.179 -9.102 8.109 1.00 82.42 279 LEU A N 1
ATOM 3100 C CA . LEU A 1 421 ? 40.670 -7.757 7.799 1.00 80.96 279 LEU A CA 1
ATOM 3101 C C . LEU A 1 421 ? 41.677 -6.919 7.007 1.00 88.90 279 LEU A C 1
ATOM 3102 O O . LEU A 1 421 ? 41.262 -6.191 6.108 1.00 87.30 279 LEU A O 1
ATOM 3107 N N . CYS A 1 422 ? 42.983 -7.022 7.315 1.00 90.02 280 CYS A N 1
ATOM 3108 C CA . CYS A 1 422 ? 43.961 -6.246 6.570 1.00 91.65 280 CYS A CA 1
ATOM 3109 C C . CYS A 1 422 ? 44.376 -6.929 5.263 1.00 93.82 280 CYS A C 1
ATOM 3110 O O . CYS A 1 422 ? 44.889 -6.251 4.372 1.00 93.78 280 CYS A O 1
ATOM 3113 N N . LEU A 1 423 ? 44.051 -8.232 5.096 1.00 89.26 281 LEU A N 1
ATOM 3114 C CA . LEU A 1 423 ? 44.272 -8.992 3.848 1.00 86.89 281 LEU A CA 1
ATOM 3115 C C . LEU A 1 423 ? 43.153 -8.643 2.867 1.00 87.80 281 LEU A C 1
ATOM 3116 O O . LEU A 1 423 ? 43.402 -8.514 1.673 1.00 85.92 281 LEU A O 1
ATOM 3121 N N . LEU A 1 424 ? 41.920 -8.454 3.386 1.00 85.10 282 LEU A N 1
ATOM 3122 C CA . LEU A 1 424 ? 40.721 -8.054 2.628 1.00 83.80 282 LEU A CA 1
ATOM 3123 C C . LEU A 1 424 ? 40.841 -6.608 2.148 1.00 87.43 282 LEU A C 1
ATOM 3124 O O . LEU A 1 424 ? 40.193 -6.239 1.176 1.00 86.18 282 LEU A O 1
ATOM 3129 N N . SER A 1 425 ? 41.667 -5.796 2.836 1.00 85.76 283 SER A N 1
ATOM 3130 C CA . SER A 1 425 ? 41.943 -4.389 2.523 1.00 85.43 283 SER A CA 1
ATOM 3131 C C . SER A 1 425 ? 42.896 -4.253 1.350 1.00 90.56 283 SER A C 1
ATOM 3132 O O . SER A 1 425 ? 42.936 -3.189 0.745 1.00 91.28 283 SER A O 1
ATOM 3135 N N . THR A 1 426 ? 43.637 -5.329 1.004 1.00 87.13 284 THR A N 1
ATOM 3136 C CA . THR A 1 426 ? 44.603 -5.365 -0.096 1.00 87.15 284 THR A CA 1
ATOM 3137 C C . THR A 1 426 ? 43.872 -5.302 -1.457 1.00 90.61 284 THR A C 1
ATOM 3138 O O . THR A 1 426 ? 44.523 -5.145 -2.498 1.00 91.29 284 THR A O 1
ATOM 3142 N N . ASN A 1 427 ? 42.520 -5.304 -1.445 1.00 85.81 285 ASN A N 1
ATOM 3143 C CA . ASN A 1 427 ? 41.726 -5.167 -2.666 1.00 84.41 285 ASN A CA 1
ATOM 3144 C C . ASN A 1 427 ? 42.024 -3.810 -3.342 1.00 89.38 285 ASN A C 1
ATOM 3145 O O . ASN A 1 427 ? 42.046 -3.733 -4.563 1.00 88.36 285 ASN A O 1
ATOM 3150 N N . CYS A 1 428 ? 42.353 -2.780 -2.517 1.00 88.00 286 CYS A N 1
ATOM 3151 C CA . CYS A 1 428 ? 42.764 -1.401 -2.838 1.00 88.55 286 CYS A CA 1
ATOM 3152 C C . CYS A 1 428 ? 43.772 -1.355 -3.942 1.00 88.86 286 CYS A C 1
ATOM 3153 O O . CYS A 1 428 ? 43.695 -0.500 -4.817 1.00 87.69 286 CYS A O 1
ATOM 3156 N N . VAL A 1 429 ? 44.790 -2.203 -3.803 1.00 84.80 287 VAL A N 1
ATOM 3157 C CA . VAL A 1 429 ? 45.945 -2.321 -4.671 1.00 85.64 287 VAL A CA 1
ATOM 3158 C C . VAL A 1 429 ? 45.734 -3.383 -5.770 1.00 88.59 287 VAL A C 1
ATOM 3159 O O . VAL A 1 429 ? 46.169 -3.170 -6.901 1.00 88.71 287 VAL A O 1
ATOM 3163 N N . LEU A 1 430 ? 45.059 -4.500 -5.452 1.00 83.10 288 LEU A N 1
ATOM 3164 C CA . LEU A 1 430 ? 44.910 -5.598 -6.404 1.00 81.11 288 LEU A CA 1
ATOM 3165 C C . LEU A 1 430 ? 43.894 -5.348 -7.503 1.00 82.50 288 LEU A C 1
ATOM 3166 O O . LEU A 1 430 ? 44.202 -5.684 -8.651 1.00 82.18 288 LEU A O 1
ATOM 3171 N N . ASN A 1 431 ? 42.715 -4.752 -7.193 1.00 77.50 289 ASN A N 1
ATOM 3172 C CA A ASN A 1 431 ? 41.707 -4.505 -8.230 0.50 76.17 289 ASN A CA 1
ATOM 3173 C CA B ASN A 1 431 ? 41.717 -4.477 -8.226 0.50 76.28 289 ASN A CA 1
ATOM 3174 C C . ASN A 1 431 ? 42.242 -3.513 -9.318 1.00 81.11 289 ASN A C 1
ATOM 3175 O O . ASN A 1 431 ? 42.100 -3.831 -10.515 1.00 80.00 289 ASN A O 1
ATOM 3184 N N . PRO A 1 432 ? 42.966 -2.390 -8.994 1.00 78.79 290 PRO A N 1
ATOM 3185 C CA . PRO A 1 432 ? 43.505 -1.552 -10.081 1.00 79.33 290 PRO A CA 1
ATOM 3186 C C . PRO A 1 432 ? 44.534 -2.318 -10.918 1.00 84.66 290 PRO A C 1
ATOM 3187 O O . PRO A 1 432 ? 44.554 -2.146 -12.139 1.00 83.86 290 PRO A O 1
ATOM 3191 N N . VAL A 1 433 ? 45.335 -3.214 -10.273 1.00 82.68 291 VAL A N 1
ATOM 3192 C CA . VAL A 1 433 ? 46.312 -4.078 -10.966 1.00 83.70 291 VAL A CA 1
ATOM 3193 C C . VAL A 1 433 ? 45.570 -4.969 -11.986 1.00 87.43 291 VAL A C 1
ATOM 3194 O O . VAL A 1 433 ? 45.994 -5.053 -13.147 1.00 87.60 291 VAL A O 1
ATOM 3198 N N . ILE A 1 434 ? 44.430 -5.568 -11.563 1.00 82.45 292 ILE A N 1
ATOM 3199 C CA . ILE A 1 434 ? 43.570 -6.376 -12.434 1.00 81.31 292 ILE A CA 1
ATOM 3200 C C . ILE A 1 434 ? 43.052 -5.505 -13.601 1.00 84.65 292 ILE A C 1
ATOM 3201 O O . ILE A 1 434 ? 43.197 -5.913 -14.753 1.00 83.29 292 ILE A O 1
ATOM 3206 N N . TYR A 1 435 ? 42.548 -4.274 -13.300 1.00 82.02 293 TYR A N 1
ATOM 3207 C CA . TYR A 1 435 ? 42.063 -3.310 -14.303 1.00 81.69 293 TYR A CA 1
ATOM 3208 C C . TYR A 1 435 ? 43.162 -2.971 -15.314 1.00 83.99 293 TYR A C 1
ATOM 3209 O O . TYR A 1 435 ? 42.844 -2.745 -16.474 1.00 82.74 293 TYR A O 1
ATOM 3218 N N . CYS A 1 436 ? 44.440 -2.899 -14.863 1.00 81.38 294 CYS A N 1
ATOM 3219 C CA . CYS A 1 436 ? 45.618 -2.592 -15.699 1.00 82.81 294 CYS A CA 1
ATOM 3220 C C . CYS A 1 436 ? 45.855 -3.717 -16.713 1.00 88.73 294 CYS A C 1
ATOM 3221 O O . CYS A 1 436 ? 45.849 -3.463 -17.917 1.00 87.81 294 CYS A O 1
ATOM 3224 N N . PHE A 1 437 ? 45.995 -4.967 -16.216 1.00 87.39 295 PHE A N 1
ATOM 3225 C CA . PHE A 1 437 ? 46.166 -6.197 -16.999 1.00 87.67 295 PHE A CA 1
ATOM 3226 C C . PHE A 1 437 ? 44.974 -6.403 -17.954 1.00 88.61 295 PHE A C 1
ATOM 3227 O O . PHE A 1 437 ? 45.164 -6.840 -19.087 1.00 88.00 295 PHE A O 1
ATOM 3235 N N . LEU A 1 438 ? 43.769 -6.020 -17.513 1.00 83.97 296 LEU A N 1
ATOM 3236 C CA . LEU A 1 438 ? 42.544 -6.087 -18.300 1.00 82.91 296 LEU A CA 1
ATOM 3237 C C . LEU A 1 438 ? 42.582 -5.094 -19.459 1.00 87.42 296 LEU A C 1
ATOM 3238 O O . LEU A 1 438 ? 42.191 -5.449 -20.563 1.00 86.81 296 LEU A O 1
ATOM 3243 N N . THR A 1 439 ? 43.066 -3.859 -19.213 1.00 85.03 297 THR A N 1
ATOM 3244 C CA . THR A 1 439 ? 43.206 -2.808 -20.224 1.00 85.66 297 THR A CA 1
ATOM 3245 C C . THR A 1 439 ? 44.281 -3.252 -21.211 1.00 90.50 297 THR A C 1
ATOM 3246 O O . THR A 1 439 ? 44.007 -3.388 -22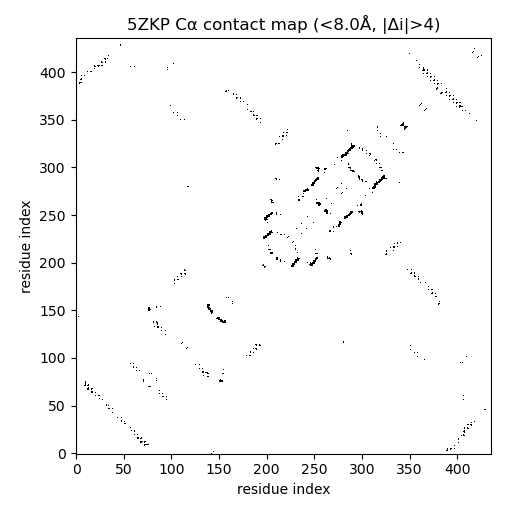.396 1.00 90.72 297 THR A O 1
ATOM 3250 N N . LYS A 1 440 ? 45.478 -3.538 -20.696 1.00 87.46 298 LYS A N 1
ATOM 3251 C CA . LYS A 1 440 ? 46.658 -3.987 -21.432 1.00 88.40 298 LYS A CA 1
ATOM 3252 C C . LYS A 1 440 ? 46.427 -5.218 -22.347 1.00 89.64 298 LYS A C 1
ATOM 3253 O O . LYS A 1 440 ? 46.985 -5.248 -23.444 1.00 91.10 298 LYS A O 1
ATOM 3259 N N . LYS A 1 441 ? 45.619 -6.219 -21.912 1.00 81.69 299 LYS A N 1
ATOM 3260 C CA . LYS A 1 441 ? 45.464 -7.464 -22.671 1.00 79.47 299 LYS A CA 1
ATOM 3261 C C . LYS A 1 441 ? 44.030 -7.829 -23.145 1.00 81.30 299 LYS A C 1
ATOM 3262 O O . LYS A 1 441 ? 43.880 -8.785 -23.918 1.00 80.38 299 LYS A O 1
ATOM 3268 N N . PHE A 1 442 ? 42.993 -7.099 -22.705 1.00 76.82 300 PHE A N 1
ATOM 3269 C CA . PHE A 1 442 ? 41.606 -7.387 -23.114 1.00 75.28 300 PHE A CA 1
ATOM 3270 C C . PHE A 1 442 ? 40.954 -6.146 -23.717 1.00 79.73 300 PHE A C 1
ATOM 3271 O O . PHE A 1 442 ? 39.723 -6.049 -23.820 1.00 76.98 300 PHE A O 1
ATOM 3279 N N . ARG A 1 443 ? 41.834 -5.227 -24.182 1.00 80.40 301 ARG A N 1
ATOM 3280 C CA . ARG A 1 443 ? 41.560 -3.928 -24.797 1.00 82.14 301 ARG A CA 1
ATOM 3281 C C . ARG A 1 443 ? 40.492 -3.997 -25.879 1.00 87.48 301 ARG A C 1
ATOM 3282 O O . ARG A 1 443 ? 39.449 -3.361 -25.722 1.00 87.29 301 ARG A O 1
ATOM 3290 N N . LYS A 1 444 ? 40.731 -4.790 -26.953 1.00 85.14 302 LYS A N 1
ATOM 3291 C CA . LYS A 1 444 ? 39.802 -4.927 -28.082 1.00 85.77 302 LYS A CA 1
ATOM 3292 C C . LYS A 1 444 ? 38.402 -5.355 -27.636 1.00 90.84 302 LYS A C 1
ATOM 3293 O O . LYS A 1 444 ? 37.417 -4.673 -27.953 1.00 90.99 302 LYS A O 1
ATOM 3295 N N . HIS A 1 445 ? 38.329 -6.441 -26.842 1.00 87.44 303 HIS A N 1
ATOM 3296 C CA . HIS A 1 445 ? 37.076 -6.980 -26.337 1.00 86.89 303 HIS A CA 1
ATOM 3297 C C . HIS A 1 445 ? 36.307 -5.969 -25.485 1.00 86.92 303 HIS A C 1
ATOM 3298 O O . HIS A 1 445 ? 35.115 -5.752 -25.721 1.00 85.91 303 HIS A O 1
ATOM 3305 N N . LEU A 1 446 ? 37.003 -5.318 -24.537 1.00 81.37 304 LEU A N 1
ATOM 3306 C CA . LEU A 1 446 ? 36.408 -4.338 -23.633 1.00 80.84 304 LEU A CA 1
ATOM 3307 C C . LEU A 1 446 ? 35.847 -3.091 -24.317 1.00 83.71 304 LEU A C 1
ATOM 3308 O O . LEU A 1 446 ? 34.701 -2.714 -24.032 1.00 82.14 304 LEU A O 1
ATOM 3313 N N . THR A 1 447 ? 36.650 -2.459 -25.224 1.00 81.09 305 THR A N 1
ATOM 3314 C CA . THR A 1 447 ? 36.289 -1.257 -26.000 1.00 81.75 305 THR A CA 1
ATOM 3315 C C . THR A 1 447 ? 35.019 -1.497 -26.809 1.00 83.21 305 THR A C 1
ATOM 3316 O O . THR A 1 447 ? 34.150 -0.619 -26.854 1.00 82.20 305 THR A O 1
ATOM 3320 N N . GLU A 1 448 ? 34.901 -2.709 -27.408 1.00 79.44 306 GLU A N 1
ATOM 3321 C CA . GLU A 1 448 ? 33.736 -3.136 -28.186 1.00 80.24 306 GLU A CA 1
ATOM 3322 C C . GLU A 1 448 ? 32.488 -3.217 -27.288 1.00 84.08 306 GLU A C 1
ATOM 3323 O O . GLU A 1 448 ? 31.456 -2.615 -27.604 1.00 84.11 306 GLU A O 1
ATOM 3325 N N . LYS A 1 449 ? 32.627 -3.909 -26.134 1.00 80.64 307 LYS A N 1
ATOM 3326 C CA . LYS A 1 449 ? 31.598 -4.115 -25.117 1.00 80.86 307 LYS A CA 1
ATOM 3327 C C . LYS A 1 449 ? 31.017 -2.781 -24.605 1.00 87.04 307 LYS A C 1
ATOM 3328 O O . LYS A 1 449 ? 29.790 -2.622 -24.620 1.00 87.81 307 LYS A O 1
ATOM 3334 N N . PHE A 1 450 ? 31.899 -1.812 -24.218 1.00 83.71 308 PHE A N 1
ATOM 3335 C CA . PHE A 1 450 ? 31.510 -0.485 -23.725 1.00 85.17 308 PHE A CA 1
ATOM 3336 C C . PHE A 1 450 ? 30.660 0.316 -24.698 1.00 93.28 308 PHE A C 1
ATOM 3337 O O . PHE A 1 450 ? 29.661 0.909 -24.292 1.00 93.00 308 PHE A O 1
ATOM 3345 N N . TYR A 1 451 ? 31.100 0.405 -25.961 1.00 94.13 309 TYR A N 1
ATOM 3346 C CA . TYR A 1 451 ? 30.420 1.223 -26.962 1.00 97.49 309 TYR A CA 1
ATOM 3347 C C . TYR A 1 451 ? 29.158 0.554 -27.537 1.00 106.12 309 TYR A C 1
ATOM 3348 O O . TYR A 1 451 ? 28.358 1.234 -28.186 1.00 108.25 309 TYR A O 1
ATOM 3357 N N . SER A 1 452 ? 28.929 -0.735 -27.219 1.00 103.99 310 SER A N 1
ATOM 3358 C CA . SER A 1 452 ? 27.718 -1.446 -27.625 1.00 105.78 310 SER A CA 1
ATOM 3359 C C . SER A 1 452 ? 26.550 -1.088 -26.676 1.00 113.30 310 SER A C 1
ATOM 3360 O O . SER A 1 452 ? 25.435 -0.855 -27.151 1.00 114.67 310 SER A O 1
ATOM 3363 N N . MET A 1 453 ? 26.812 -1.033 -25.345 1.00 111.06 311 MET A N 1
ATOM 3364 C CA . MET A 1 453 ? 25.793 -0.708 -24.333 1.00 113.03 311 MET A CA 1
ATOM 3365 C C . MET A 1 453 ? 25.283 0.731 -24.447 1.00 121.54 311 MET A C 1
ATOM 3366 O O . MET A 1 453 ? 24.072 0.958 -24.388 1.00 123.33 311 MET A O 1
ATOM 3371 N N . ARG A 1 454 ? 26.210 1.690 -24.633 1.00 119.64 312 ARG A N 1
ATOM 3372 C CA . ARG A 1 454 ? 25.921 3.118 -24.742 1.00 122.59 312 ARG A CA 1
ATOM 3373 C C . ARG A 1 454 ? 25.228 3.494 -26.058 1.00 130.42 312 ARG A C 1
ATOM 3374 O O . ARG A 1 454 ? 24.592 4.548 -26.121 1.00 132.85 312 ARG A O 1
ATOM 3376 N N . SER A 1 455 ? 25.317 2.616 -27.086 1.00 127.21 313 SER A N 1
ATOM 3377 C CA . SER A 1 455 ? 24.726 2.803 -28.420 1.00 129.88 313 SER A CA 1
ATOM 3378 C C . SER A 1 455 ? 23.190 2.980 -28.426 1.00 137.15 313 SER A C 1
ATOM 3379 O O . SER A 1 455 ? 22.649 3.471 -29.419 1.00 139.67 313 SER A O 1
ATOM 3382 N N . SER A 1 456 ? 22.502 2.605 -27.325 1.00 133.45 314 SER A N 1
ATOM 3383 C CA . SER A 1 456 ? 21.051 2.751 -27.175 1.00 136.06 314 SER A CA 1
ATOM 3384 C C . SER A 1 456 ? 20.688 3.547 -25.905 1.00 140.75 314 SER A C 1
ATOM 3385 O O . SER A 1 456 ? 19.962 4.541 -25.993 1.00 143.58 314 SER A O 1
ATOM 3387 N N . ARG A 1 457 ? 21.203 3.116 -24.734 1.00 134.30 315 ARG A N 1
ATOM 3388 C CA . ARG A 1 457 ? 20.944 3.756 -23.446 1.00 160.06 315 ARG A CA 1
ATOM 3389 C C . ARG A 1 457 ? 22.235 3.913 -22.656 1.00 188.11 315 ARG A C 1
ATOM 3390 O O . ARG A 1 457 ? 23.185 4.516 -23.151 1.00 151.03 315 ARG A O 1
#

Sequence (436 aa):
SSHMDSEFRYTLFPIVYSIIFVLGVIANGYVLWVFARLYPCKKFNEIKIFMVNLTMADMLFLITLPLWIVYYQNQGNWILPKFLCNVAGCLFFINTYCSVAFLGVITYNRYQAVTRPISLVIWVAIVGAASYFLILDSTNTVPDSAGSGDVTRCFEHYEKGSVPVLIIHIFIVFSFFLVFLIILFCNLVIIRTLLMQAKALIVYGSTTGNTEYTAETIARELADAGYEVDSRDAASVEAGGLFEGFDLVLLGCSTWGDDSIELQDDFIPLFDSLEETGAQGRKVACFGCGDSSWEYFCGAVDAIEEKLKNLGAEIVQDGLRIDGDPRAARDDIVGWAHDVRGAIAEVKRRDLWMACTVLAVFIICFVPHHVVQLPWTLAELGFQDSKFHQAINDAHQVTLCLLSTNCVLNNPVIYCFLTKKFRKHLTEKFYSMRSSR

Foldseek 3Di:
DLPQDDQCLLVVLLVLLVVLLVLLLVLLVVLLVLQCVVCVDPVCVVVSVVSVVVSVLLVLLSVLSVQVSVCSPVPNANPPDQLNLLVNVLSVVVVLVVLLVVLLVLLVVLLVQLPVVVVPDCPVPSVVSSVVSNPDRQWDWDADPVGPHTGIHGNQADDVPPDPCQVVLVVVLVVSVVSVVSLVVSLVVSLVSLPPAAEEEEEEFDDPCQQVVLLVLLQCLVVVVGYNYHYDYLQPDDLQQQCPPHQEYEYEWEFDDPPDTDTHPSCVVCQVSVLNNPLASHAYAYEYEYAPVDDCQRVVRVVSVVVSVVSHHRHQFDYHGHHPHCVVPSVVSSVRSVVSCVSVVVLSVLSNVSSVLSNVLCVFAPVQLSVLRNVQVCVSVPNDDPVVNSVSNNSNSVNVSSNVSSSNSSSVSSNSCCVRVVVVVVVVVCVVVVPD